Protein AF-A0A813EVF2-F1 (afdb_monomer)

pLDDT: mean 84.78, std 20.42, range [24.83, 98.81]

Organism: Polarella glacialis (NCBI:txid89957)

Radius of gyration: 32.45 Å; Cα contacts (8 Å, |Δi|>4): 1862; chains: 1; bounding box: 125×55×67 Å

InterPro domains:
  IPR008557 Alkaline phosphatase PhoX [PF05787] (188-577)

Foldseek 3Di:
DPPPDDDDPDDDAAPWDKDDFDWAPDPPQFIKTKIKIAQHCNVPHQVQLPDVPHPHRDIDTDIPDRHGQDFKDFAFDDDDDDPQSQQDWDFGQWIQHSVSDIDGKDWDFQDWAQDDQDVDTHQFDAALVRHFQADDDPLADGDPHTDGALFKFAWDWFDDLNWIKIWIWRQDDPPTWIWIWTWDADLPFRDIYTNDIDIANPSVLLGAHRFHYEDAAPVGWTKIWHALFDDLQLQPVCQPPQDQCPDPVNVSVSSLSVNLVSLVDRHHSSRDHSVNSLVSVDFSLSTQFIKIWDADNVRHIHIGTLLQQAGARFQYWDQDPQQFKIWTWHAAFLAWTKI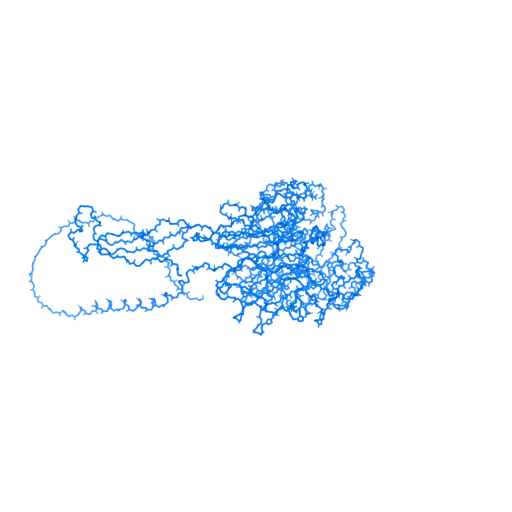WGHPDRVDSQKTWIKTKAWAWPDDFAAAQQWTKTWIDIDIQDIDGNVVSSVCRSPDGPVVFKDWDDDDPLHEDPQWAWAFARLPFTTTIHTDPPNSRVCCRRVVRRSCQSVQGGRQAHQWAAKEAAPVQQKMKTWRLWCAALLAQCDGQNHHHCRRPSRGNSSHHYHIDNQTFMKIFHADPVRDTTMITTLFGWDADADPPRQAGTDSQGGGRWHYKYADNSSQWIWTWHDDSRHQKTFIWIQRPPVRHIGTGIIHHGQWTWHHQYWAADPSQWIWGWIKTRQHCPRHVVVLQPDPPRPHRTITGTTMDRHRHPCPPCPVPPPVPVVVVVVVPPPVVVVVPPDPDDDDDDDDDDDDDDDDDDDDDDDDDDDDPDDDDDDDDD

Sequence (721 aa):
MASQTMTRIASTPYGSETTSPYWRKNIGGFSYLSFMVQHPYVESDENMATAAGSSGTEGWVGYVGPFKVAKPAWQEIAYPSTEAEKRQIIVSPKITLSSGISESLSYTTLYRTNQSFGARKTGRIADTSGKVVFAHAAEVSKTAVEEISQSPDFTSILQANGKIYSVTHFESPSPGAAYVSELEQDSATGKLTVKSPQPLDFSADGGVWKPCAGSVTPWGTHLGSEEYEPNARVFDDVANQAVNFASAAFSSQGEAVSFLRYFGEYKQASGVTPASMRAAGFYPYSYGWAWEAKMNPDGTATATKHYALGRRSWELGYVMPDSKTVYGTDDGANLFFSKFVAKVAGDLSAGAIYCAKFAQTSAAGSEASVFASILTWVKMAELTDAEVKAQVKVLKFQDILETADPVNLACLSGFTSVNAGGNGLECLKVKTGQEKWAAAFEKRRYAGMLGCATEFRRWEGVAFDPKSMTAFAAISEVTYGMEDNMKKGNASTSYDAGSSNDIKVKFSTCGCVMKLSVGTDYSITGMSALACGTRGSYNGGTDTCAPTGIASPDNAAFIPDFDQLVIGEDTSQRQNDVLWIYDMASQTMTRIASTPYGSETTSPYWRKNIGGFSYLSFIVQHPCGTSDENMATAAGSSGTDGWVGYVGPFKAEVAATAIKATSEMAATTIKAKSEVAAASISAISTTKAGPQGGNSSSTSNMQASFLALAVLFSAVAFSSV

Secondary structure (DSSP, 8-state):
-----------PPTT-EEEEEEEEEEETTEEEEEEEEE-TTTTT-GGGGGSTT---S--EEEEEEEEEPPPPEEPPPPPP-STTGGGS-EE-SEEE-TTS-EEE--EEEEEETT-EETTEETTB-B-TTSPBPEEEETTTEEEEEEPB---EEEEEEEEETTEEEEEEEE--SSS-EEEEEEEEE-TTT--EEEEEEEE---GGGT-------EEE-TTS-EEE---S---HHHHHTTTTS---TTSTTTGGGHHHHHHGGGGT----GGG--HHHHHHHT--GGGSS--EEEEE-TTS-EEEEE-GGG--S--S-EEE-TTSSEEEE-B-SSSB--EEEEEEETTEEEEEEEEEEEEEE-SPTTB-GGG-EEEEEEEEEEEEEHHHHHTTTTT--HHHHEEEE--BTTBPPTTPEEEE-TT--EEEEEEPTT-HHHHHHHSHHHHHHHTT----B--EEEEEEETTTTEEEEEES-B-GGGSSSEETTEE--TTTTTS-----B--BTT-EEEEEEE-TTS-EEEEEEEEE--EEEEGGGTEEE-TTS-SSEEEEEEETTTTEEEEEE--SSSSS-EEEEEETTT--EEEEEEPSTT--EEEEEEEEEETTEEEEEEEE-STTTSS-GGGGGSTT---S--EEEEEEEEEPP------SSHHHHHHHHSSSSSSSSSSSSS----------------------------SS---------

Structure (mmCIF, N/CA/C/O backbone):
data_AF-A0A813EVF2-F1
#
_entry.id   AF-A0A813EVF2-F1
#
loop_
_atom_site.group_PDB
_atom_site.id
_atom_site.type_symbol
_atom_site.label_atom_id
_atom_site.label_alt_id
_atom_site.label_comp_id
_atom_site.label_asym_id
_atom_site.label_entity_id
_atom_site.label_seq_id
_atom_site.pdbx_PDB_ins_code
_atom_site.Cartn_x
_atom_site.Cartn_y
_atom_site.Cartn_z
_atom_site.occupancy
_atom_site.B_iso_or_equiv
_atom_site.auth_seq_id
_atom_site.auth_comp_id
_atom_site.auth_asym_id
_atom_site.auth_atom_id
_atom_site.pdbx_PDB_model_num
ATOM 1 N N . MET A 1 1 ? -31.288 -2.583 35.060 1.00 37.94 1 MET A N 1
ATOM 2 C CA . MET A 1 1 ? -32.403 -2.195 34.170 1.00 37.94 1 MET A CA 1
ATOM 3 C C . MET A 1 1 ? -32.408 -0.680 34.086 1.00 37.94 1 MET A C 1
ATOM 5 O O . MET A 1 1 ? -32.478 -0.048 35.130 1.00 37.94 1 MET A O 1
ATOM 9 N N . ALA A 1 2 ? -32.223 -0.103 32.898 1.00 37.09 2 ALA A N 1
ATOM 10 C CA . ALA A 1 2 ? -32.312 1.346 32.724 1.00 37.09 2 ALA A CA 1
ATOM 11 C C . ALA A 1 2 ? -33.754 1.810 32.995 1.00 37.09 2 ALA A C 1
ATOM 13 O O . ALA A 1 2 ? -34.698 1.117 32.618 1.00 37.09 2 ALA A O 1
ATOM 14 N N . SER A 1 3 ? -33.910 2.953 33.666 1.00 39.53 3 SER A N 1
ATOM 15 C CA . SER A 1 3 ? -35.194 3.640 33.855 1.00 39.53 3 SER A CA 1
ATOM 16 C C . SER A 1 3 ? -35.915 3.773 32.509 1.00 39.53 3 SER A C 1
ATOM 18 O O . SER A 1 3 ? -35.405 4.441 31.612 1.00 39.53 3 SER A O 1
ATOM 20 N N . GLN A 1 4 ? -37.083 3.142 32.352 1.00 48.69 4 GLN A N 1
ATOM 21 C CA . GLN A 1 4 ? -37.940 3.359 31.185 1.00 48.69 4 GLN A CA 1
ATOM 22 C C . GLN A 1 4 ? -38.685 4.682 31.362 1.00 48.69 4 GLN A C 1
ATOM 24 O O . GLN A 1 4 ? -39.770 4.737 31.934 1.00 48.69 4 GLN A O 1
ATOM 29 N N . THR A 1 5 ? -38.079 5.768 30.900 1.00 58.62 5 THR A N 1
ATOM 30 C CA . THR A 1 5 ? -38.709 7.089 30.851 1.00 58.62 5 THR A CA 1
ATOM 31 C C . THR A 1 5 ? -39.384 7.268 29.491 1.00 58.62 5 THR A C 1
ATOM 33 O O . THR A 1 5 ? -38.726 7.182 28.456 1.00 58.62 5 THR A O 1
ATOM 36 N N . MET A 1 6 ? -40.699 7.509 29.475 1.00 64.06 6 MET A N 1
ATOM 37 C CA . MET A 1 6 ? -41.433 7.864 28.255 1.00 64.06 6 MET A CA 1
ATOM 38 C C . MET A 1 6 ? -41.451 9.383 28.075 1.00 64.06 6 MET A C 1
ATOM 40 O O . MET A 1 6 ? -41.919 10.108 28.951 1.00 64.06 6 MET A O 1
ATOM 44 N N . THR A 1 7 ? -40.996 9.858 26.916 1.00 69.88 7 THR A N 1
ATOM 45 C CA . THR A 1 7 ? -41.057 11.275 26.533 1.00 69.88 7 THR A CA 1
ATOM 46 C C . THR A 1 7 ? -42.172 11.476 25.514 1.00 69.88 7 THR A C 1
ATOM 48 O O . THR A 1 7 ? -42.181 10.837 24.462 1.00 69.88 7 THR A O 1
ATOM 51 N N . ARG A 1 8 ? -43.115 12.379 25.801 1.00 77.69 8 ARG A N 1
ATOM 52 C CA . ARG A 1 8 ? -44.144 12.783 24.835 1.00 77.69 8 ARG A CA 1
ATOM 53 C C . ARG A 1 8 ? -43.511 13.699 23.784 1.00 77.69 8 ARG A C 1
ATOM 55 O O . ARG A 1 8 ? -42.986 14.748 24.136 1.00 77.69 8 ARG A O 1
ATOM 62 N N . ILE A 1 9 ? -43.577 13.304 22.514 1.00 70.62 9 ILE A N 1
ATOM 63 C CA . ILE A 1 9 ? -42.935 14.020 21.393 1.00 70.62 9 ILE A CA 1
ATOM 64 C C . ILE A 1 9 ? -43.918 14.772 20.486 1.00 70.62 9 ILE A C 1
ATOM 66 O O . ILE A 1 9 ? -43.502 15.623 19.709 1.00 70.62 9 ILE A O 1
ATOM 70 N N . ALA A 1 10 ? -45.212 14.465 20.584 1.00 73.25 10 ALA A N 1
ATOM 71 C CA . ALA A 1 10 ? -46.286 15.146 19.871 1.00 73.25 10 ALA A CA 1
ATOM 72 C C . ALA A 1 10 ? -47.617 14.961 20.617 1.00 73.25 10 ALA A C 1
ATOM 74 O O . ALA A 1 10 ? -47.769 14.044 21.430 1.00 73.25 10 ALA A O 1
ATOM 75 N N . SER A 1 11 ? -48.579 15.831 20.321 1.00 81.88 11 SER A N 1
ATOM 76 C CA . SER A 1 11 ? -49.992 15.678 20.673 1.00 81.88 11 SER A CA 1
ATOM 77 C C . SER A 1 11 ? -50.832 15.849 19.415 1.00 81.88 11 SER A C 1
ATOM 79 O O . SER A 1 11 ? -50.550 16.740 18.615 1.00 81.88 11 SER A O 1
ATOM 81 N N . THR A 1 12 ? -51.855 15.021 19.252 1.00 82.56 12 THR A N 1
ATOM 82 C CA . THR A 1 12 ? -52.812 15.104 18.146 1.00 82.56 12 THR A CA 1
ATOM 83 C C . THR A 1 12 ? -54.110 15.781 18.577 1.00 82.56 12 THR A C 1
ATOM 85 O O . THR A 1 12 ? -54.358 15.916 19.781 1.00 82.56 12 THR A O 1
ATOM 88 N N . PRO A 1 13 ? -54.940 16.227 17.617 1.00 81.50 13 PRO A N 1
ATOM 89 C CA . PRO A 1 13 ? -56.280 16.714 17.909 1.00 81.50 13 PRO A CA 1
ATOM 90 C C . PRO A 1 13 ? -57.106 15.711 18.719 1.00 81.50 13 PRO A C 1
ATOM 92 O O . PRO A 1 13 ? -56.871 14.500 18.690 1.00 81.50 13 PRO A O 1
ATOM 95 N N . TYR A 1 14 ? -58.087 16.227 19.451 1.00 77.88 14 TYR A N 1
ATOM 96 C CA . TYR A 1 14 ? -58.939 15.427 20.326 1.00 77.88 14 TYR A CA 1
ATOM 97 C C . TYR A 1 14 ? -59.657 14.304 19.559 1.00 77.88 14 TYR A C 1
ATOM 99 O O . TYR A 1 14 ? -60.085 14.495 18.424 1.00 77.88 14 TYR A O 1
ATOM 107 N N . GLY A 1 15 ? -59.754 13.122 20.171 1.00 78.50 15 GLY A N 1
ATOM 108 C CA . GLY A 1 15 ? -60.394 11.949 19.565 1.00 78.50 15 GLY A CA 1
ATOM 109 C C . GLY A 1 15 ? -59.619 11.292 18.420 1.00 78.50 15 GLY A C 1
ATOM 110 O O . GLY A 1 15 ? -60.109 10.323 17.860 1.00 78.50 15 GLY A O 1
ATOM 111 N N . SER A 1 16 ? -58.431 11.793 18.059 1.00 84.00 16 SER A N 1
ATOM 112 C CA . SER A 1 16 ? -57.677 11.237 16.930 1.00 84.00 16 SER A CA 1
ATOM 113 C C . SER A 1 16 ? -56.919 9.964 17.292 1.00 84.00 16 SER A C 1
ATOM 115 O O . SER A 1 16 ? -56.238 9.907 18.321 1.00 84.00 16 SER A O 1
ATOM 117 N N . GLU A 1 17 ? -56.896 9.016 16.363 1.00 85.19 17 GLU A N 1
ATOM 118 C CA . GLU A 1 17 ? -55.984 7.878 16.375 1.00 85.19 17 GLU A CA 1
ATOM 119 C C . GLU A 1 17 ? -54.647 8.260 15.719 1.00 85.19 17 GLU A C 1
ATOM 121 O O . GLU A 1 17 ? -54.615 8.945 14.693 1.00 85.19 17 GLU A O 1
ATOM 126 N N . THR A 1 18 ? -53.524 7.815 16.296 1.00 84.44 18 THR A N 1
ATOM 127 C CA . THR A 1 18 ? -52.207 7.898 15.643 1.00 84.44 18 THR A CA 1
ATOM 128 C C . THR A 1 18 ? -51.780 6.534 15.134 1.00 84.44 18 THR A C 1
ATOM 130 O O . THR A 1 18 ? -51.655 5.588 15.908 1.00 84.44 18 THR A O 1
ATOM 133 N N . THR A 1 19 ? -51.510 6.436 13.834 1.00 84.50 19 THR A N 1
ATOM 134 C CA . THR A 1 19 ? -51.156 5.171 13.185 1.00 84.50 19 THR A CA 1
ATOM 135 C C . THR A 1 19 ? -49.841 5.272 12.417 1.00 84.50 19 THR A C 1
ATOM 137 O O . THR A 1 19 ? -49.331 6.353 12.101 1.00 84.50 19 THR A O 1
ATOM 140 N N . SER A 1 20 ? -49.250 4.104 12.159 1.00 84.38 20 SER A N 1
ATOM 141 C CA . SER A 1 20 ? -48.063 3.933 11.313 1.00 84.38 20 SER A CA 1
ATOM 142 C C . SER A 1 20 ? -46.850 4.823 11.661 1.00 84.38 20 SER A C 1
ATOM 144 O O . SER A 1 20 ? -46.244 5.385 10.741 1.00 84.38 20 SER A O 1
ATOM 146 N N . PRO A 1 21 ? -46.436 4.958 12.942 1.00 83.88 21 PRO A N 1
ATOM 147 C CA . PRO A 1 21 ? -45.210 5.677 13.263 1.00 83.88 21 PRO A CA 1
ATOM 148 C C . PRO A 1 21 ? -44.018 4.979 12.600 1.00 83.88 21 PRO A C 1
ATOM 150 O O . PRO A 1 21 ? -43.757 3.797 12.827 1.00 83.88 21 PRO A O 1
ATOM 153 N N . TYR A 1 22 ? -43.284 5.713 11.771 1.00 81.38 22 TYR A N 1
ATOM 154 C CA . TYR A 1 22 ? -42.122 5.197 11.061 1.00 81.38 22 TYR A CA 1
ATOM 155 C C . TYR A 1 22 ? -40.979 6.201 11.104 1.00 81.38 22 TYR A C 1
ATOM 157 O O . TYR A 1 22 ? -41.111 7.351 10.682 1.00 81.38 22 TYR A O 1
ATOM 165 N N . TRP A 1 23 ? -39.835 5.753 11.609 1.00 77.19 23 TRP A N 1
ATOM 166 C CA . TRP A 1 23 ? -38.642 6.578 11.699 1.00 77.19 23 TRP A CA 1
ATOM 167 C C . TRP A 1 23 ? -37.818 6.460 10.415 1.00 77.19 23 TRP A C 1
ATOM 169 O O . TRP A 1 23 ? -37.196 5.430 10.145 1.00 77.19 23 TRP A O 1
ATOM 179 N N . ARG A 1 24 ? -37.783 7.530 9.621 1.00 71.19 24 ARG A N 1
ATOM 180 C CA . ARG A 1 24 ? -36.937 7.640 8.429 1.00 71.19 24 ARG A CA 1
ATOM 181 C C . ARG A 1 24 ? -35.598 8.252 8.825 1.00 71.19 24 ARG A C 1
ATOM 183 O O . ARG A 1 24 ? -35.547 9.415 9.217 1.00 71.19 24 ARG A O 1
ATOM 190 N N . LYS A 1 25 ? -34.518 7.471 8.737 1.00 64.81 25 LYS A N 1
ATOM 191 C CA . LYS A 1 25 ? -33.157 7.927 9.061 1.00 64.81 25 LYS A CA 1
ATOM 192 C C . LYS A 1 25 ? -32.460 8.513 7.839 1.00 64.81 25 LYS A C 1
ATOM 194 O O . LYS A 1 25 ? -32.564 7.952 6.753 1.00 64.81 25 LYS A O 1
ATOM 199 N N . ASN A 1 26 ? -31.689 9.572 8.074 1.00 58.75 26 ASN A N 1
ATOM 200 C CA . ASN A 1 26 ? -30.643 10.077 7.181 1.00 58.75 26 ASN A CA 1
ATOM 201 C C . ASN A 1 26 ? -31.094 10.348 5.728 1.00 58.75 26 ASN A C 1
ATOM 203 O O . ASN A 1 26 ? -30.419 9.987 4.766 1.00 58.75 26 ASN A O 1
ATOM 207 N N . ILE A 1 27 ? -32.238 11.014 5.565 1.00 59.66 27 ILE A N 1
ATOM 208 C CA . ILE A 1 27 ? -32.644 11.600 4.285 1.00 59.66 27 ILE A CA 1
ATOM 209 C C . ILE A 1 27 ? -31.978 12.978 4.201 1.00 59.66 27 ILE A C 1
ATOM 211 O O . ILE A 1 27 ? -32.388 13.912 4.886 1.00 59.66 27 ILE A O 1
ATOM 215 N N . GLY A 1 28 ? -30.902 13.089 3.416 1.00 55.84 28 GLY A N 1
ATOM 216 C CA . GLY A 1 28 ? -30.171 14.350 3.230 1.00 55.84 28 GLY A CA 1
ATOM 217 C C . GLY A 1 28 ? -29.528 14.914 4.507 1.00 55.84 28 GLY A C 1
ATOM 218 O O . GLY A 1 28 ? -29.464 16.129 4.658 1.00 55.84 28 GLY A O 1
ATOM 219 N N . GLY A 1 29 ? -29.091 14.060 5.446 1.00 59.03 29 GLY A N 1
ATOM 220 C CA . GLY A 1 29 ? -28.518 14.484 6.736 1.00 59.03 29 GLY A CA 1
ATOM 221 C C . GLY A 1 29 ? -29.545 14.734 7.848 1.00 59.03 29 GLY A C 1
ATOM 222 O O . GLY A 1 29 ? -29.179 15.126 8.960 1.00 59.03 29 GLY A O 1
ATOM 223 N N . PHE A 1 30 ? -30.827 14.472 7.580 1.00 65.38 30 PHE A N 1
ATOM 224 C CA . PHE A 1 30 ? -31.911 14.639 8.541 1.00 65.38 30 PHE A CA 1
ATOM 225 C C . PHE A 1 30 ? -32.670 13.333 8.783 1.00 65.38 30 PHE A C 1
ATOM 227 O O . PHE A 1 30 ? -32.773 12.472 7.910 1.00 65.38 30 PHE A O 1
ATOM 234 N N . SER A 1 31 ? -33.211 13.179 9.987 1.00 71.81 31 SER A N 1
ATOM 235 C CA . SER A 1 31 ? -34.180 12.133 10.314 1.00 71.81 31 SER A CA 1
ATOM 236 C C . SER A 1 31 ? -35.570 12.728 10.514 1.00 71.81 31 SER A C 1
ATOM 238 O O . SER A 1 31 ? -35.712 13.882 10.921 1.00 71.81 31 SER A O 1
ATOM 240 N N . TYR A 1 32 ? -36.588 11.918 10.243 1.00 81.31 32 TYR A N 1
ATOM 241 C CA . TYR A 1 32 ? -37.995 12.297 10.311 1.00 81.31 32 TYR A CA 1
ATOM 242 C C . TYR A 1 32 ? -38.790 11.170 10.966 1.00 81.31 32 TYR A C 1
ATOM 244 O O . TYR A 1 32 ? -38.617 10.005 10.605 1.00 81.31 32 TYR A O 1
ATOM 252 N N . LEU A 1 33 ? -39.694 11.500 11.883 1.00 84.62 33 LEU A N 1
ATOM 253 C CA . LEU A 1 33 ? -40.712 10.561 12.352 1.00 84.62 33 LEU A CA 1
ATOM 254 C C . LEU A 1 33 ? -41.996 10.821 11.575 1.00 84.62 33 LEU A C 1
ATOM 256 O O . LEU A 1 33 ? -42.680 11.796 11.865 1.00 84.62 33 LEU A O 1
ATOM 260 N N . SER A 1 34 ? -42.325 9.978 10.600 1.00 87.00 34 SER A N 1
ATOM 261 C CA . SER A 1 34 ? -43.616 10.051 9.910 1.00 87.00 34 SER A CA 1
ATOM 262 C C . SER A 1 34 ? -44.690 9.310 10.696 1.00 87.00 34 SER A C 1
ATOM 264 O O . SER A 1 34 ? -44.403 8.255 11.257 1.00 87.00 34 SER A O 1
ATOM 266 N N . PHE A 1 35 ? -45.909 9.838 10.708 1.00 88.06 35 PHE A N 1
ATOM 267 C CA . PHE A 1 35 ? -47.080 9.195 11.302 1.00 88.06 35 PHE A CA 1
ATOM 268 C C . PHE A 1 35 ? -48.352 9.708 10.620 1.00 88.06 35 PHE A C 1
ATOM 270 O O . PHE A 1 35 ? -48.340 10.732 9.927 1.00 88.06 35 PHE A O 1
ATOM 277 N N . MET A 1 36 ? -49.444 8.977 10.807 1.00 88.75 36 MET A N 1
ATOM 278 C CA . MET A 1 36 ? -50.767 9.359 10.331 1.00 88.75 36 MET A CA 1
ATOM 279 C C . MET A 1 36 ? -51.651 9.709 11.524 1.00 88.75 36 MET A C 1
ATOM 281 O O . MET A 1 36 ? -51.544 9.096 12.586 1.00 88.75 36 MET A O 1
ATOM 285 N N . VAL A 1 37 ? -52.513 10.703 11.339 1.00 87.25 37 VAL A N 1
ATOM 286 C CA . VAL A 1 37 ? -53.579 11.068 12.272 1.00 87.25 37 VAL A CA 1
ATOM 287 C C . VAL A 1 37 ? -54.894 10.760 11.582 1.00 87.25 37 VAL A C 1
ATOM 289 O O . VAL A 1 37 ? -55.138 11.263 10.484 1.00 87.25 37 VAL A O 1
ATOM 292 N N . GLN A 1 38 ? -55.723 9.922 12.190 1.00 85.38 38 GLN A N 1
ATOM 293 C CA . GLN A 1 38 ? -56.993 9.504 11.608 1.00 85.38 38 GLN A CA 1
ATOM 294 C C . GLN A 1 38 ? -58.150 9.746 12.582 1.00 85.38 38 GLN A C 1
ATOM 296 O O . GLN A 1 38 ? -57.963 9.783 13.797 1.00 85.38 38 GLN A O 1
ATOM 301 N N . HIS A 1 39 ? -59.334 9.965 12.005 1.00 82.56 39 HIS A N 1
ATOM 302 C CA . HIS A 1 39 ? -60.617 10.123 12.703 1.00 82.56 39 HIS A CA 1
ATOM 303 C C . HIS A 1 39 ? -60.671 11.226 13.793 1.00 82.56 39 HIS A C 1
ATOM 305 O O . HIS A 1 39 ? -61.305 11.003 14.826 1.00 82.56 39 HIS A O 1
ATOM 311 N N . PRO A 1 40 ? -60.062 12.422 13.624 1.00 78.69 40 PRO A N 1
ATOM 312 C CA . PRO A 1 40 ? -60.142 13.461 14.653 1.00 78.69 40 PRO A CA 1
ATOM 313 C C . PRO A 1 40 ? -61.605 13.789 14.980 1.00 78.69 40 PRO A C 1
ATOM 315 O O . PRO A 1 40 ? -62.414 14.016 14.082 1.00 78.69 40 PRO A O 1
ATOM 318 N N . TYR A 1 41 ? -61.936 13.807 16.273 1.00 73.06 41 TYR A N 1
ATOM 319 C CA . TYR A 1 41 ? -63.270 14.051 16.843 1.00 73.06 41 TYR A CA 1
ATOM 320 C C . TYR A 1 41 ? -64.372 13.010 16.538 1.00 73.06 41 TYR A C 1
ATOM 322 O O . TYR A 1 41 ? -65.368 12.994 17.261 1.00 73.06 41 TYR A O 1
ATOM 330 N N . VAL A 1 42 ? -64.205 12.126 15.545 1.00 67.31 42 VAL A N 1
ATOM 331 C CA . VAL A 1 42 ? -65.273 11.230 15.041 1.00 67.31 42 VAL A CA 1
ATOM 332 C C . VAL A 1 42 ? -65.663 10.144 16.048 1.00 67.31 42 VAL A C 1
ATOM 334 O O . VAL A 1 42 ? -66.838 9.823 16.188 1.00 67.31 42 VAL A O 1
ATOM 337 N N . GLU A 1 43 ? -64.705 9.592 16.793 1.00 63.50 43 GLU A N 1
ATOM 338 C CA . GLU A 1 43 ? -64.989 8.491 17.729 1.00 63.50 43 GLU A CA 1
ATOM 339 C C . GLU A 1 43 ? -65.465 8.953 19.114 1.00 63.50 43 GLU A C 1
ATOM 341 O O . GLU A 1 43 ? -65.973 8.145 19.892 1.00 63.50 43 GLU A O 1
ATOM 346 N N . SER A 1 44 ? -65.300 10.237 19.446 1.00 61.94 44 SER A N 1
ATOM 347 C CA . SER A 1 44 ? -65.467 10.727 20.820 1.00 61.94 44 SER A CA 1
ATOM 348 C C . SER A 1 44 ? -66.497 11.845 20.995 1.00 61.94 44 SER A C 1
ATOM 350 O O . SER A 1 44 ? -67.184 11.826 22.012 1.00 61.94 44 SER A O 1
ATOM 352 N N . ASP A 1 45 ? -66.602 12.811 20.065 1.00 68.19 45 ASP A N 1
ATOM 353 C CA . ASP A 1 45 ? -67.617 13.887 20.091 1.00 68.19 45 ASP A CA 1
ATOM 354 C C . ASP A 1 45 ? -67.580 14.719 18.786 1.00 68.19 45 ASP A C 1
ATOM 356 O O . ASP A 1 45 ? -66.818 15.684 18.666 1.00 68.19 45 ASP A O 1
ATOM 360 N N . GLU A 1 46 ? -68.410 14.370 17.797 1.00 63.22 46 GLU A N 1
ATOM 361 C CA . GLU A 1 46 ? -68.446 15.055 16.491 1.00 63.22 46 GLU A CA 1
ATOM 362 C C . GLU A 1 46 ? -68.802 16.550 16.594 1.00 63.22 46 GLU A C 1
ATOM 364 O O . GLU A 1 46 ? -68.393 17.345 15.745 1.00 63.22 46 GLU A O 1
ATOM 369 N N . ASN A 1 47 ? -69.501 16.981 17.653 1.00 67.31 47 ASN A N 1
ATOM 370 C CA . ASN A 1 47 ? -69.876 18.389 17.819 1.00 67.31 47 ASN A CA 1
ATOM 371 C C . ASN A 1 47 ? -68.647 19.287 18.019 1.00 67.31 47 ASN A C 1
ATOM 373 O O . ASN A 1 47 ? -68.639 20.445 17.592 1.00 67.31 47 ASN A O 1
ATOM 377 N N . MET A 1 48 ? -67.573 18.745 18.604 1.00 67.75 48 MET A N 1
ATOM 378 C CA . MET A 1 48 ? -66.306 19.454 18.791 1.00 67.75 48 MET A CA 1
ATOM 379 C C . MET A 1 48 ? -65.558 19.713 17.474 1.00 67.75 48 MET A C 1
ATOM 381 O O . MET A 1 48 ? -64.725 20.621 17.417 1.00 67.75 48 MET A O 1
ATOM 385 N N . ALA A 1 49 ? -65.876 18.992 16.393 1.00 63.84 49 ALA A N 1
ATOM 386 C CA . ALA A 1 49 ? -65.275 19.224 15.079 1.00 63.84 49 ALA A CA 1
ATOM 387 C C . ALA A 1 49 ? -65.667 20.587 14.471 1.00 63.84 49 ALA A C 1
ATOM 389 O O . ALA A 1 49 ? -64.961 21.101 13.608 1.00 63.84 49 ALA A O 1
ATOM 390 N N . THR A 1 50 ? -66.766 21.190 14.941 1.00 70.94 50 THR A N 1
ATOM 391 C CA . THR A 1 50 ? -67.291 22.478 14.442 1.00 70.94 50 THR A CA 1
ATOM 392 C C . THR A 1 50 ? -67.012 23.658 15.380 1.00 70.94 50 THR A C 1
ATOM 394 O O . THR A 1 50 ? -67.341 24.801 15.059 1.00 70.94 50 THR A O 1
ATOM 397 N N . ALA A 1 51 ? -66.382 23.408 16.533 1.00 76.69 51 ALA A N 1
ATOM 398 C CA . ALA A 1 51 ? -66.041 24.446 17.499 1.00 76.69 51 ALA A CA 1
ATOM 399 C C . ALA A 1 51 ? -64.973 25.410 16.950 1.00 76.69 51 ALA A C 1
ATOM 401 O O . ALA A 1 51 ? -64.079 25.025 16.192 1.00 76.69 51 ALA A O 1
ATOM 402 N N . ALA A 1 52 ? -65.032 26.677 17.369 1.00 70.81 52 ALA A N 1
ATOM 403 C CA . ALA A 1 52 ? -64.039 27.676 16.986 1.00 70.81 52 ALA A CA 1
ATOM 404 C C . ALA A 1 52 ? -62.628 27.245 17.441 1.00 70.81 52 ALA A C 1
ATOM 406 O O . ALA A 1 52 ? -62.402 27.008 18.627 1.00 70.81 52 ALA A O 1
ATOM 407 N N . GLY A 1 53 ? -61.687 27.144 16.495 1.00 69.12 53 GLY A N 1
ATOM 408 C CA . GLY A 1 53 ? -60.327 26.640 16.735 1.00 69.12 53 GLY A CA 1
ATOM 409 C C . GLY A 1 53 ? -60.153 25.126 16.553 1.00 69.12 53 GLY A C 1
ATOM 410 O O . GLY A 1 53 ? -59.060 24.617 16.797 1.00 69.12 53 GLY A O 1
ATOM 411 N N . SER A 1 54 ? -61.196 24.407 16.124 1.00 73.06 54 SER A N 1
ATOM 412 C CA . SER A 1 54 ? -61.096 22.994 15.752 1.00 73.06 54 SER A CA 1
ATOM 413 C C . SER A 1 54 ? -60.261 22.787 14.487 1.00 73.06 54 SER A C 1
ATOM 415 O O . SER A 1 54 ? -60.196 23.650 13.611 1.00 73.06 54 SER A O 1
ATOM 417 N N . SER A 1 55 ? -59.635 21.614 14.397 1.00 69.00 55 SER A N 1
ATOM 418 C CA . SER A 1 55 ? -58.848 21.180 13.233 1.00 69.00 55 SER A CA 1
ATOM 419 C C . SER A 1 55 ? -59.671 20.409 12.189 1.00 69.00 55 SER A C 1
ATOM 421 O O . SER A 1 55 ? -59.115 19.994 11.176 1.00 69.00 55 SER A O 1
ATOM 423 N N . GLY A 1 56 ? -60.985 20.255 12.406 1.00 76.81 56 GLY A N 1
ATOM 424 C CA . GLY A 1 56 ? -61.887 19.511 11.521 1.00 76.81 56 GLY A CA 1
ATOM 425 C C . GLY A 1 56 ? -61.768 17.987 11.664 1.00 76.81 56 GLY A C 1
ATOM 426 O O . GLY A 1 56 ? -61.023 17.490 12.506 1.00 76.81 56 GLY A O 1
ATOM 427 N N . THR A 1 57 ? -62.527 17.241 10.853 1.00 77.44 57 THR A N 1
ATOM 428 C CA . THR A 1 57 ? -62.574 15.759 10.861 1.00 77.44 57 THR A CA 1
ATOM 429 C C . THR A 1 57 ? -61.607 15.101 9.869 1.00 77.44 57 THR A C 1
ATOM 431 O O . THR A 1 57 ? -61.554 13.875 9.757 1.00 77.44 57 THR A O 1
ATOM 434 N N . GLU A 1 58 ? -60.841 15.896 9.123 1.00 81.44 58 GLU A N 1
ATOM 435 C CA . GLU A 1 58 ? -59.926 15.405 8.094 1.00 81.44 58 GLU A CA 1
ATOM 436 C C . GLU A 1 58 ? -58.728 14.675 8.716 1.00 81.44 58 GLU A C 1
ATOM 438 O O . GLU A 1 58 ? -58.199 15.092 9.742 1.00 81.44 58 GLU A O 1
ATOM 443 N N . GLY A 1 59 ? -58.273 13.586 8.090 1.00 81.38 59 GLY A N 1
ATOM 444 C CA . GLY A 1 59 ? -57.049 12.886 8.489 1.00 81.38 59 GLY A CA 1
ATOM 445 C C . GLY A 1 59 ? -55.785 13.609 8.011 1.00 81.38 59 GLY A C 1
ATOM 446 O O . GLY A 1 59 ? -55.783 14.252 6.964 1.00 81.38 59 GLY A O 1
ATOM 447 N N . TRP A 1 60 ? -54.689 13.479 8.761 1.00 82.75 60 TRP A N 1
ATOM 448 C CA . TRP A 1 60 ? -53.431 14.179 8.491 1.00 82.75 60 TRP A CA 1
ATOM 449 C C . TRP A 1 60 ? -52.321 13.167 8.225 1.00 82.75 60 TRP A C 1
ATOM 451 O O . TRP A 1 60 ? -52.162 12.188 8.955 1.00 82.75 60 TRP A O 1
ATOM 461 N N . VAL A 1 61 ? -51.508 13.424 7.202 1.00 83.56 61 VAL A N 1
ATOM 462 C CA . VAL A 1 61 ? -50.252 12.704 6.963 1.00 83.56 61 VAL A CA 1
ATOM 463 C C . VAL A 1 61 ? -49.120 13.696 7.154 1.00 83.56 61 VAL A C 1
ATOM 465 O O . VAL A 1 61 ? -49.049 14.702 6.451 1.00 83.56 61 VAL A O 1
ATOM 468 N N . GLY A 1 62 ? -48.242 13.430 8.116 1.00 79.88 62 GLY A N 1
ATOM 469 C CA . GLY A 1 62 ? -47.204 14.381 8.492 1.00 79.88 62 GLY A CA 1
ATOM 470 C C . GLY A 1 62 ? -45.961 13.721 9.063 1.00 79.88 62 GLY A C 1
ATOM 471 O O . GLY A 1 62 ? -45.844 12.495 9.148 1.00 79.88 62 GLY A O 1
ATOM 472 N N . TYR A 1 63 ? -45.003 14.560 9.443 1.00 85.69 63 TYR A N 1
ATOM 473 C CA . TYR A 1 63 ? -43.795 14.128 10.125 1.00 85.69 63 TYR A CA 1
ATOM 474 C C . TYR A 1 63 ? -43.400 15.099 11.239 1.00 85.69 63 TYR A C 1
ATOM 476 O O . TYR A 1 63 ? -43.674 16.293 11.160 1.00 85.69 63 TYR A O 1
ATOM 484 N N . VAL A 1 64 ? -42.696 14.589 12.250 1.00 81.81 64 VAL A N 1
ATOM 485 C CA . VAL A 1 64 ? -41.914 15.402 13.191 1.00 81.81 64 VAL A CA 1
ATOM 486 C C . VAL A 1 64 ? -40.467 15.452 12.701 1.00 81.81 64 VAL A C 1
ATOM 488 O O . VAL A 1 64 ? -39.877 14.411 12.399 1.00 81.81 64 VAL A O 1
ATOM 491 N N . GLY A 1 65 ? -39.910 16.657 12.587 1.00 78.19 65 GLY A N 1
ATOM 492 C CA . GLY A 1 65 ? -38.559 16.914 12.090 1.00 78.19 65 GLY A CA 1
ATOM 493 C C . GLY A 1 65 ? -38.461 18.262 11.356 1.00 78.19 65 GLY A C 1
ATOM 494 O O . GLY A 1 65 ? -39.406 19.049 11.409 1.00 78.19 65 GLY A O 1
ATOM 495 N N . PRO A 1 66 ? -37.353 18.525 10.641 1.00 71.62 66 PRO A N 1
ATOM 496 C CA . PRO A 1 66 ? -36.195 17.647 10.484 1.00 71.62 66 PRO A CA 1
ATOM 497 C C . PRO A 1 66 ? -35.317 17.588 11.746 1.00 71.62 66 PRO A C 1
ATOM 499 O O . PRO A 1 66 ? -34.988 18.614 12.336 1.00 71.62 66 PRO A O 1
ATOM 502 N N . PHE A 1 67 ? -34.885 16.387 12.137 1.00 68.94 67 PHE A N 1
ATOM 503 C CA . PHE A 1 67 ? -33.862 16.203 13.172 1.00 68.94 67 PHE A CA 1
ATOM 504 C C . PHE A 1 67 ? -32.491 16.101 12.510 1.00 68.94 67 PHE A C 1
ATOM 506 O O . PHE A 1 67 ? -32.256 15.166 11.744 1.00 68.94 67 PHE A O 1
ATOM 513 N N . LYS A 1 68 ? -31.580 17.041 12.782 1.00 65.88 68 LYS A N 1
ATOM 514 C CA . LYS A 1 68 ? -30.204 16.959 12.270 1.00 65.88 68 LYS A CA 1
ATOM 515 C C . LYS A 1 68 ? -29.533 15.710 12.844 1.00 65.88 68 LYS A C 1
ATOM 517 O O . LYS A 1 68 ? -29.466 15.561 14.061 1.00 65.88 68 LYS A O 1
ATOM 522 N N . VAL A 1 69 ? -29.050 14.821 11.979 1.00 61.69 69 VAL A N 1
ATOM 523 C CA . VAL A 1 69 ? -28.256 13.668 12.416 1.00 61.69 69 VAL A CA 1
ATOM 524 C C . VAL A 1 69 ? -26.842 14.174 12.676 1.00 61.69 69 VAL A C 1
ATOM 526 O O . VAL A 1 69 ? -26.201 14.711 11.772 1.00 61.69 69 VAL A O 1
ATOM 529 N N . ALA A 1 70 ? -26.372 14.074 13.919 1.00 67.75 70 ALA A N 1
ATOM 530 C CA . ALA A 1 70 ? -24.974 14.356 14.218 1.00 67.75 70 ALA A CA 1
ATOM 531 C C . ALA A 1 70 ? -24.103 13.295 13.529 1.00 67.75 70 ALA A C 1
ATOM 533 O O . ALA A 1 70 ? -24.462 12.119 13.515 1.00 67.75 70 ALA A O 1
ATOM 534 N N . LYS A 1 71 ? -22.974 13.689 12.939 1.00 77.00 71 LYS A N 1
ATOM 535 C CA . LYS A 1 71 ? -21.960 12.716 12.522 1.00 77.00 71 LYS A CA 1
ATOM 536 C C . LYS A 1 71 ? -21.228 12.191 13.762 1.00 77.00 71 LYS A C 1
ATOM 538 O O . LYS A 1 71 ? -21.114 12.942 14.736 1.00 77.00 71 LYS A O 1
ATOM 543 N N . PRO A 1 72 ? -20.707 10.955 13.735 1.00 83.94 72 PRO A N 1
ATOM 544 C CA . PRO A 1 72 ? -19.816 10.499 14.784 1.00 83.94 72 PRO A CA 1
ATOM 545 C C . PRO A 1 72 ? -18.595 11.410 14.922 1.00 83.94 72 PRO A C 1
ATOM 547 O O . PRO A 1 72 ? -17.976 11.797 13.931 1.00 83.94 72 PRO A O 1
ATOM 550 N N . ALA A 1 73 ? -18.276 11.774 16.159 1.00 88.81 73 ALA A N 1
ATOM 551 C CA . ALA A 1 73 ? -17.201 12.693 16.495 1.00 88.81 73 ALA A CA 1
ATOM 552 C C . ALA A 1 73 ? -16.205 12.014 17.434 1.00 88.81 73 ALA A C 1
ATOM 554 O O . ALA A 1 73 ? -16.574 11.518 18.504 1.00 88.81 73 ALA A O 1
ATOM 555 N N . TRP A 1 74 ? -14.943 12.018 17.028 1.00 93.44 74 TRP A N 1
ATOM 556 C CA . TRP A 1 74 ? -13.830 11.469 17.789 1.00 93.44 74 TRP A CA 1
ATOM 557 C C . TRP A 1 74 ? -13.287 12.529 18.740 1.00 93.44 74 TRP A C 1
ATOM 559 O O . TRP A 1 74 ? -13.181 13.701 18.376 1.00 93.44 74 TRP A O 1
ATOM 569 N N . GLN A 1 75 ? -12.939 12.135 19.963 1.00 95.12 75 GLN A N 1
ATOM 570 C CA . GLN A 1 75 ? -12.220 13.029 20.860 1.00 95.12 75 GLN A CA 1
ATOM 571 C C . GLN A 1 75 ? -10.745 13.074 20.451 1.00 95.12 75 GLN A C 1
ATOM 573 O O . GLN A 1 75 ? -10.068 12.047 20.492 1.00 95.12 75 GLN A O 1
ATOM 578 N N . GLU A 1 76 ? -10.255 14.253 20.077 1.00 96.88 76 GLU A N 1
ATOM 579 C CA . GLU A 1 76 ? -8.855 14.438 19.695 1.00 96.88 76 GLU A CA 1
ATOM 580 C C . GLU A 1 76 ? -7.905 14.101 20.855 1.00 96.88 76 GLU A C 1
ATOM 582 O O . GLU A 1 76 ? -8.171 14.455 22.010 1.00 96.88 76 GLU A O 1
ATOM 587 N N . ILE A 1 77 ? -6.786 13.446 20.540 1.00 97.50 77 ILE A N 1
ATOM 588 C CA . ILE A 1 77 ? -5.654 13.301 21.460 1.00 97.50 77 ILE A CA 1
ATOM 589 C C . ILE A 1 77 ? -4.597 14.379 21.206 1.00 97.50 77 ILE A C 1
ATOM 591 O O . ILE A 1 77 ? -4.411 14.850 20.081 1.00 97.50 77 ILE A O 1
ATOM 595 N N . ALA A 1 78 ? -3.869 14.755 22.256 1.00 95.62 78 ALA A N 1
ATOM 596 C CA . ALA A 1 78 ? -2.675 15.574 22.103 1.00 95.62 78 ALA A CA 1
ATOM 597 C C . ALA A 1 78 ? -1.565 14.775 21.397 1.00 95.62 78 ALA A C 1
ATOM 599 O O . ALA A 1 78 ? -1.511 13.550 21.502 1.00 95.62 78 ALA A O 1
ATOM 600 N N . TYR A 1 79 ? -0.661 15.475 20.709 1.00 94.31 79 TYR A N 1
ATOM 601 C CA . TYR A 1 79 ? 0.573 14.858 20.221 1.00 94.31 79 TYR A CA 1
ATOM 602 C C . TYR A 1 79 ? 1.484 14.503 21.407 1.00 94.31 79 TYR A C 1
ATOM 604 O O . TYR A 1 79 ? 1.636 15.355 22.293 1.00 94.31 79 TYR A O 1
ATOM 612 N N . PRO A 1 80 ? 2.082 13.295 21.444 1.00 93.38 80 PRO A N 1
ATOM 613 C CA . PRO A 1 80 ? 2.945 12.870 22.540 1.00 93.38 80 PRO A CA 1
ATOM 614 C C . PRO A 1 80 ? 4.082 13.857 22.808 1.00 93.38 80 PRO A C 1
ATOM 616 O O . PRO A 1 80 ? 4.843 14.226 21.914 1.00 93.38 80 PRO A O 1
ATOM 619 N N . SER A 1 81 ? 4.217 14.280 24.062 1.00 90.62 81 SER A N 1
ATOM 620 C CA . SER A 1 81 ? 5.200 15.298 24.454 1.00 90.62 81 SER A CA 1
ATOM 621 C C . SER A 1 81 ? 6.160 14.808 25.533 1.00 90.62 81 SER A C 1
ATOM 623 O O . SER A 1 81 ? 7.305 15.253 25.588 1.00 90.62 81 SER A O 1
ATOM 625 N N . THR A 1 82 ? 5.724 13.853 26.355 1.00 91.88 82 THR A N 1
ATOM 626 C CA . THR A 1 82 ? 6.531 13.250 27.418 1.00 91.88 82 THR A CA 1
ATOM 627 C C . THR A 1 82 ? 7.113 11.903 26.997 1.00 91.88 82 THR A C 1
ATOM 629 O O . THR A 1 82 ? 6.533 11.184 26.188 1.00 91.88 82 THR A O 1
ATOM 632 N N . GLU A 1 83 ? 8.224 11.500 27.618 1.00 90.12 83 GLU A N 1
ATOM 633 C CA . GLU A 1 83 ? 8.825 10.175 27.402 1.00 90.12 83 GLU A CA 1
ATOM 634 C C . GLU A 1 83 ? 7.855 9.013 27.644 1.00 90.12 83 GLU A C 1
ATOM 636 O O . GLU A 1 83 ? 7.961 7.981 26.991 1.00 90.12 83 GLU A O 1
ATOM 641 N N . ALA A 1 84 ? 6.925 9.157 28.593 1.00 91.06 84 ALA A N 1
ATOM 642 C CA . ALA A 1 84 ? 5.950 8.115 28.892 1.00 91.06 84 ALA A CA 1
ATOM 643 C C . ALA A 1 84 ? 4.910 7.981 27.771 1.00 91.06 84 ALA A C 1
ATOM 645 O O . ALA A 1 84 ? 4.599 6.865 27.362 1.00 91.06 84 ALA A O 1
ATOM 646 N N . GLU A 1 85 ? 4.412 9.109 27.255 1.00 93.56 85 GLU A N 1
ATOM 647 C CA . GLU A 1 85 ? 3.450 9.130 26.147 1.00 93.56 85 GLU A CA 1
ATOM 648 C C . GLU A 1 85 ? 4.067 8.556 24.871 1.00 93.56 85 GLU A C 1
ATOM 650 O O . GLU A 1 85 ? 3.468 7.703 24.226 1.00 93.56 85 GLU A O 1
ATOM 655 N N . LYS A 1 86 ? 5.305 8.954 24.557 1.00 93.38 86 LYS A N 1
ATOM 656 C CA . LYS A 1 86 ? 6.015 8.546 23.337 1.00 93.38 86 LYS A CA 1
ATOM 657 C C . LYS A 1 86 ? 6.400 7.060 23.292 1.00 93.38 86 LYS A C 1
ATOM 659 O O . LYS A 1 86 ? 6.928 6.592 22.292 1.00 93.38 86 LYS A O 1
ATOM 664 N N . ARG A 1 87 ? 6.155 6.291 24.359 1.00 92.38 87 ARG A N 1
ATOM 665 C CA . ARG A 1 87 ? 6.450 4.844 24.450 1.00 92.38 87 ARG A CA 1
ATOM 666 C C . ARG A 1 87 ? 5.205 3.964 24.357 1.00 92.38 87 ARG A C 1
ATOM 668 O O . ARG A 1 87 ? 5.309 2.744 24.490 1.00 92.38 87 ARG A O 1
ATOM 675 N N . GLN A 1 88 ? 4.028 4.562 24.196 1.00 92.62 88 GLN A N 1
ATOM 676 C CA . GLN A 1 88 ? 2.749 3.872 24.309 1.00 92.62 88 GLN A CA 1
ATOM 677 C C . GLN A 1 88 ? 1.886 4.087 23.072 1.00 92.62 88 GLN A C 1
ATOM 679 O O . GLN A 1 88 ? 1.994 5.095 22.385 1.00 92.62 88 GLN A O 1
ATOM 684 N N . ILE A 1 89 ? 0.979 3.140 22.836 1.00 96.12 89 ILE A N 1
ATOM 685 C CA . ILE A 1 89 ? -0.135 3.353 21.919 1.00 96.12 89 ILE A CA 1
ATOM 686 C C . ILE A 1 89 ? -1.170 4.198 22.657 1.00 96.12 89 ILE A C 1
ATOM 688 O O .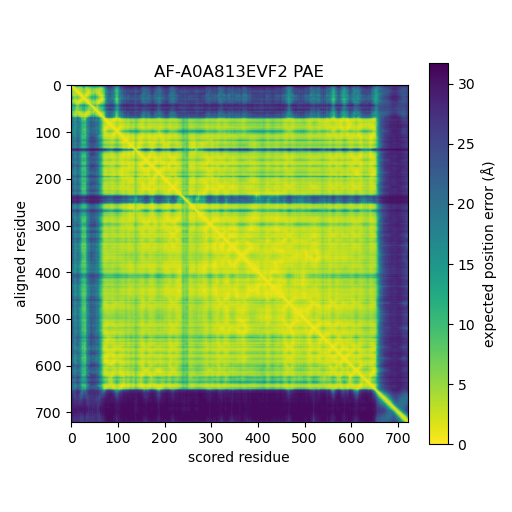 ILE A 1 89 ? -1.760 3.744 23.641 1.00 96.12 89 ILE A O 1
ATOM 692 N N . ILE A 1 90 ? -1.400 5.415 22.178 1.00 97.06 90 ILE A N 1
ATOM 693 C CA . ILE A 1 90 ? -2.439 6.307 22.696 1.00 97.06 90 ILE A CA 1
ATOM 694 C C . ILE A 1 90 ? -3.531 6.374 21.644 1.00 97.06 90 ILE A C 1
ATOM 696 O O . ILE A 1 90 ? -3.242 6.601 20.477 1.00 97.06 90 ILE A O 1
ATOM 700 N N . VAL A 1 91 ? -4.787 6.191 22.042 1.00 97.88 91 VAL A N 1
ATOM 701 C CA . VAL A 1 91 ? -5.939 6.326 21.144 1.00 97.88 91 VAL A CA 1
ATOM 702 C C . VAL A 1 91 ? -6.926 7.338 21.697 1.00 97.88 91 VAL A C 1
ATOM 704 O O . VAL A 1 91 ? -6.924 7.633 22.894 1.00 97.88 91 VAL A O 1
ATOM 707 N N . SER A 1 92 ? -7.788 7.852 20.821 1.00 96.81 92 SER A N 1
ATOM 708 C CA . SER A 1 92 ? -8.951 8.646 21.193 1.00 96.81 92 SER A CA 1
ATOM 709 C C . SER A 1 92 ? -9.660 7.941 22.345 1.00 96.81 92 SER A C 1
ATOM 711 O O . SER A 1 92 ? -9.968 6.760 22.210 1.00 96.81 92 SER A O 1
ATOM 713 N N . PRO A 1 93 ? -9.914 8.606 23.481 1.00 95.38 93 PRO A N 1
ATOM 714 C CA . PRO A 1 93 ? -10.520 7.948 24.636 1.00 95.38 93 PRO A CA 1
ATOM 715 C C . PRO A 1 93 ? -12.014 7.678 24.428 1.00 95.38 93 PRO A C 1
ATOM 717 O O . PRO A 1 93 ? -12.636 6.956 25.214 1.00 95.38 93 PRO A O 1
ATOM 720 N N . LYS A 1 94 ? -12.621 8.310 23.417 1.00 92.94 94 LYS A N 1
ATOM 721 C CA . LYS A 1 94 ? -14.068 8.383 23.273 1.00 92.94 94 LYS A CA 1
ATOM 722 C C . LYS A 1 94 ? -14.489 8.718 21.845 1.00 92.94 94 LYS A C 1
ATOM 724 O O . LYS A 1 94 ? -13.969 9.659 21.250 1.00 92.94 94 LYS A O 1
ATOM 729 N N . ILE A 1 95 ? -15.532 8.046 21.366 1.00 90.44 95 ILE A N 1
ATOM 730 C CA . ILE A 1 95 ? -16.326 8.482 20.212 1.00 90.44 95 ILE A CA 1
ATOM 731 C C . ILE A 1 95 ? -17.736 8.853 20.668 1.00 90.44 95 ILE A C 1
ATOM 733 O O . ILE A 1 95 ? -18.334 8.187 21.512 1.00 90.44 95 ILE A O 1
ATOM 737 N N . THR A 1 96 ? -18.276 9.937 20.124 1.00 86.06 96 THR A N 1
ATOM 738 C CA . THR A 1 96 ? -19.694 10.283 20.260 1.00 86.06 96 THR A CA 1
ATOM 739 C C . THR A 1 96 ? -20.387 9.902 18.964 1.00 86.06 96 THR A C 1
ATOM 741 O O . THR A 1 96 ? -20.098 10.501 17.937 1.00 86.06 96 THR A O 1
ATOM 744 N N . LEU A 1 97 ? -21.259 8.897 18.998 1.00 80.69 97 LEU A N 1
ATOM 745 C CA . LEU A 1 97 ? -21.987 8.394 17.835 1.00 80.69 97 LEU A CA 1
ATOM 746 C C . LEU A 1 97 ? -23.086 9.363 17.388 1.00 80.69 97 LEU A C 1
ATOM 748 O O . LEU A 1 97 ? -23.458 10.298 18.101 1.00 80.69 97 LEU A O 1
ATOM 752 N N . SER A 1 98 ? -23.676 9.082 16.225 1.00 72.12 98 SER A N 1
ATOM 753 C CA . SER A 1 98 ? -24.750 9.893 15.641 1.00 72.12 98 SER A CA 1
ATOM 754 C C . SER A 1 98 ? -25.997 10.015 16.528 1.00 72.12 98 SER A C 1
ATOM 756 O O . SER A 1 98 ? -26.733 11.001 16.467 1.00 72.12 98 SER A O 1
ATOM 758 N N . SER A 1 99 ? -26.207 9.028 17.401 1.00 65.50 99 SER A N 1
ATOM 759 C CA . SER A 1 99 ? -27.264 8.986 18.413 1.00 65.50 99 SER A CA 1
ATOM 760 C C . SER A 1 99 ? -27.028 9.920 19.607 1.00 65.50 99 SER A C 1
ATOM 762 O O . SER A 1 99 ? -27.901 10.036 20.465 1.00 65.50 99 SER A O 1
ATOM 764 N N . GLY A 1 100 ? -25.849 10.542 19.708 1.00 69.44 100 GLY A N 1
ATOM 765 C CA . GLY A 1 100 ? -25.384 11.259 20.897 1.00 69.44 100 GLY A CA 1
ATOM 766 C C . GLY A 1 100 ? -24.842 10.337 21.996 1.00 69.44 100 GLY A C 1
ATOM 767 O O . GLY A 1 100 ? -24.282 10.821 22.982 1.00 69.44 100 GLY A O 1
ATOM 768 N N . ILE A 1 101 ? -24.963 9.013 21.833 1.00 74.62 101 ILE A N 1
ATOM 769 C CA . ILE A 1 101 ? -24.359 8.043 22.746 1.00 74.62 101 ILE A CA 1
ATOM 770 C C . ILE A 1 101 ? -22.847 8.104 22.596 1.00 74.62 101 ILE A C 1
ATOM 772 O O . ILE A 1 101 ? -22.293 8.189 21.505 1.00 74.62 101 ILE A O 1
ATOM 776 N N . SER A 1 102 ? -22.193 8.070 23.739 1.00 82.88 102 SER A N 1
ATOM 777 C CA . SER A 1 102 ? -20.756 8.119 23.866 1.00 82.88 102 SER A CA 1
ATOM 778 C C . SER A 1 102 ? -20.210 6.747 24.220 1.00 82.88 102 SER A C 1
ATOM 780 O O . SER A 1 102 ? -20.658 6.160 25.204 1.00 82.88 102 SER A O 1
ATOM 782 N N . GLU A 1 103 ? -19.226 6.275 23.467 1.00 85.69 103 GLU A N 1
ATOM 783 C CA . GLU A 1 103 ? -18.534 5.016 23.731 1.00 85.69 103 GLU A CA 1
ATOM 784 C C . GLU A 1 103 ? -17.079 5.302 24.096 1.00 85.69 103 GLU A C 1
ATOM 786 O O . GLU A 1 103 ? -16.409 6.103 23.440 1.00 85.69 103 GLU A O 1
ATOM 791 N N . SER A 1 104 ? -16.603 4.671 25.170 1.00 91.06 104 SER A N 1
ATOM 792 C CA . SER A 1 104 ? -15.186 4.689 25.527 1.00 91.06 104 SER A CA 1
ATOM 793 C C . SER A 1 104 ? -14.407 3.804 24.568 1.00 91.06 104 SER A C 1
ATOM 795 O O . SER A 1 104 ? -14.846 2.705 24.230 1.00 91.06 104 SER A O 1
ATOM 797 N N . LEU A 1 105 ? -13.238 4.278 24.167 1.00 93.56 105 LEU A N 1
ATOM 798 C CA . LEU A 1 105 ? -12.376 3.598 23.218 1.00 93.56 105 LEU A CA 1
ATOM 799 C C . LEU A 1 105 ? -11.060 3.196 23.876 1.00 93.56 105 LEU A C 1
ATOM 801 O O . LEU A 1 105 ? -10.574 3.832 24.809 1.00 93.56 105 LEU A O 1
ATOM 805 N N . SER A 1 106 ? -10.499 2.103 23.375 1.00 94.00 106 SER A N 1
ATOM 806 C CA . SER A 1 106 ? -9.182 1.603 23.748 1.00 94.00 106 SER A CA 1
ATOM 807 C C . SER A 1 106 ? -8.595 0.824 22.576 1.00 94.00 106 SER A C 1
ATOM 809 O O . SER A 1 106 ? -9.339 0.359 21.707 1.00 94.00 106 SER A O 1
ATOM 811 N N . TYR A 1 107 ? -7.273 0.684 22.559 1.00 97.00 107 TYR A N 1
ATOM 812 C CA . TYR A 1 107 ? -6.600 -0.223 21.640 1.00 97.00 107 TYR A CA 1
ATOM 813 C C . TYR A 1 107 ? -6.626 -1.642 22.213 1.00 97.00 107 TYR A C 1
ATOM 815 O O . TYR A 1 107 ? -6.147 -1.883 23.322 1.00 97.00 107 TYR A O 1
ATOM 823 N N . THR A 1 108 ? -7.184 -2.587 21.462 1.00 97.56 108 THR A N 1
ATOM 824 C CA . THR A 1 108 ? -7.162 -4.010 21.802 1.00 97.56 108 THR A CA 1
ATOM 825 C C . THR A 1 108 ? -6.067 -4.704 21.005 1.00 97.56 108 THR A C 1
ATOM 827 O O . THR A 1 108 ? -6.177 -4.861 19.791 1.00 97.56 108 THR A O 1
ATOM 830 N N . THR A 1 109 ? -5.032 -5.170 21.701 1.00 97.12 109 THR A N 1
ATOM 831 C CA . THR A 1 109 ? -3.979 -6.005 21.115 1.00 97.12 109 THR A CA 1
ATOM 832 C C . THR A 1 109 ? -4.493 -7.428 20.903 1.00 97.12 109 THR A C 1
ATOM 834 O O . THR A 1 109 ? -4.890 -8.095 21.861 1.00 97.12 109 THR A O 1
ATOM 837 N N . LEU A 1 110 ? -4.447 -7.908 19.661 1.00 97.00 110 LEU A N 1
ATOM 838 C CA . LEU A 1 110 ? -4.656 -9.315 19.315 1.00 97.00 110 LEU A CA 1
ATOM 839 C C . LEU A 1 110 ? -3.419 -10.140 19.677 1.00 97.00 110 LEU A C 1
ATOM 841 O O . LEU A 1 110 ? -3.528 -11.172 20.341 1.00 97.00 110 LEU A O 1
ATOM 845 N N . TYR A 1 111 ? -2.246 -9.664 19.261 1.00 96.81 111 TYR A N 1
ATOM 846 C CA . TYR A 1 111 ? -0.949 -10.195 19.661 1.00 96.81 111 TYR A CA 1
ATOM 847 C C . TYR A 1 111 ? 0.166 -9.184 19.395 1.00 96.81 111 TYR A C 1
ATOM 849 O O . TYR A 1 111 ? -0.004 -8.236 18.626 1.00 96.81 111 TYR A O 1
ATOM 857 N N . ARG A 1 112 ? 1.328 -9.422 20.003 1.00 96.38 112 ARG A N 1
ATOM 858 C CA . ARG A 1 112 ? 2.596 -8.839 19.542 1.00 96.38 112 ARG A CA 1
ATOM 859 C C . ARG A 1 112 ? 3.354 -9.831 18.668 1.00 96.38 112 ARG A C 1
ATOM 861 O O . ARG A 1 112 ? 3.074 -11.035 18.717 1.00 96.38 112 ARG A O 1
ATOM 868 N N . THR A 1 113 ? 4.294 -9.360 17.859 1.00 95.94 113 THR A N 1
ATOM 869 C CA . THR A 1 113 ? 5.287 -10.250 17.232 1.00 95.94 113 THR A CA 1
ATOM 870 C C . THR A 1 113 ? 6.063 -11.016 18.307 1.00 95.94 113 THR A C 1
ATOM 872 O O . THR A 1 113 ? 6.018 -10.661 19.486 1.00 95.94 113 THR A O 1
ATOM 875 N N . ASN A 1 114 ? 6.681 -12.146 17.944 1.00 95.50 114 ASN A N 1
ATOM 876 C CA . ASN A 1 114 ? 7.385 -13.038 18.879 1.00 95.50 114 ASN A CA 1
ATOM 877 C C . ASN A 1 114 ? 6.498 -13.670 19.986 1.00 95.50 114 ASN A C 1
ATOM 879 O O . ASN A 1 114 ? 6.972 -14.460 20.809 1.00 95.50 114 ASN A O 1
ATOM 883 N N . GLN A 1 115 ? 5.187 -13.409 20.001 1.00 95.50 115 GLN A N 1
ATOM 884 C CA . GLN A 1 115 ? 4.262 -14.015 20.954 1.00 95.50 115 GLN A CA 1
ATOM 885 C C . GLN A 1 115 ? 4.068 -15.505 20.657 1.00 95.50 115 GLN A C 1
ATOM 887 O O . GLN A 1 115 ? 3.810 -15.915 19.524 1.00 95.50 115 GLN A O 1
ATOM 892 N N . SER A 1 116 ? 4.161 -16.331 21.702 1.00 94.88 116 SER A N 1
ATOM 893 C CA . SER A 1 116 ? 4.035 -17.785 21.588 1.00 94.88 116 SER A CA 1
ATOM 894 C C . SER A 1 116 ? 2.578 -18.256 21.648 1.00 94.88 116 SER A C 1
ATOM 896 O O . SER A 1 116 ? 1.824 -17.880 22.541 1.00 94.88 116 SER A O 1
ATOM 898 N N . PHE A 1 117 ? 2.219 -19.151 20.730 1.00 92.75 117 PHE A N 1
ATOM 899 C CA . PHE A 1 117 ? 0.946 -19.871 20.660 1.00 92.75 117 PHE A CA 1
ATOM 900 C C . PHE A 1 117 ? 1.245 -21.376 20.589 1.00 92.75 117 PHE A C 1
ATOM 902 O O . PHE A 1 117 ? 1.281 -21.988 19.516 1.00 92.75 117 PHE A O 1
ATOM 909 N N . GLY A 1 118 ? 1.546 -21.975 21.745 1.00 90.50 118 GLY A N 1
ATOM 910 C CA . GLY A 1 118 ? 2.097 -23.331 21.815 1.00 90.50 118 GLY A CA 1
ATOM 911 C C . GLY A 1 118 ? 3.508 -23.385 21.218 1.00 90.50 118 GLY A C 1
ATOM 912 O O . GLY A 1 118 ? 4.380 -22.627 21.628 1.00 90.50 118 GLY A O 1
ATOM 913 N N . ALA A 1 119 ? 3.737 -24.264 20.237 1.00 88.12 119 ALA A N 1
ATOM 914 C CA . ALA A 1 119 ? 5.032 -24.388 19.550 1.00 88.12 119 ALA A CA 1
ATOM 915 C C . ALA A 1 119 ? 5.292 -23.294 18.489 1.00 88.12 119 ALA A C 1
ATOM 917 O O . ALA A 1 119 ? 6.404 -23.191 17.955 1.00 88.12 119 ALA A O 1
ATOM 918 N N . ARG A 1 120 ? 4.269 -22.498 18.151 1.00 89.75 120 ARG A N 1
ATOM 919 C CA . ARG A 1 120 ? 4.346 -21.438 17.138 1.00 89.75 120 ARG A CA 1
ATOM 920 C C . ARG A 1 120 ? 4.646 -20.089 17.778 1.00 89.75 120 ARG A C 1
ATOM 922 O O . ARG A 1 120 ? 4.251 -19.848 18.915 1.00 89.75 120 ARG A O 1
ATOM 929 N N . LYS A 1 121 ? 5.289 -19.206 17.015 1.00 94.12 121 LYS A N 1
ATOM 930 C CA . LYS A 1 121 ? 5.483 -17.793 17.353 1.00 94.12 121 LYS A CA 1
ATOM 931 C C . LYS A 1 121 ? 5.008 -16.922 16.196 1.00 94.12 121 LYS A C 1
ATOM 933 O O . LYS A 1 121 ? 5.264 -17.267 15.044 1.00 94.12 121 LYS A O 1
ATOM 938 N N . THR A 1 122 ? 4.327 -15.824 16.497 1.00 94.94 122 THR A N 1
ATOM 939 C CA . THR A 1 122 ? 3.945 -14.813 15.499 1.00 94.94 122 THR A CA 1
ATOM 940 C C . THR A 1 122 ? 5.190 -14.160 14.901 1.00 94.94 122 THR A C 1
ATOM 942 O O . THR A 1 122 ? 6.169 -13.921 15.609 1.00 94.94 122 THR A O 1
ATOM 945 N N . GLY A 1 123 ? 5.179 -13.917 13.589 1.00 95.38 123 GLY A N 1
ATOM 946 C CA . GLY A 1 123 ? 6.302 -13.312 12.866 1.00 95.38 123 GLY A CA 1
ATOM 947 C C . GLY A 1 123 ? 7.507 -14.229 12.635 1.00 95.38 123 GLY A C 1
ATOM 948 O O . GLY A 1 123 ? 8.455 -13.814 11.977 1.00 95.38 123 GLY A O 1
ATOM 949 N N . ARG A 1 124 ? 7.509 -15.478 13.129 1.00 95.94 124 ARG A N 1
ATOM 950 C CA . ARG A 1 124 ? 8.620 -16.409 12.877 1.00 95.94 124 ARG A CA 1
ATOM 951 C C . ARG A 1 124 ? 8.708 -16.735 11.385 1.00 95.94 124 ARG A C 1
ATOM 953 O O . ARG A 1 124 ? 7.717 -17.127 10.771 1.00 95.94 124 ARG A O 1
ATOM 960 N N . ILE A 1 125 ? 9.900 -16.647 10.819 1.00 95.31 125 ILE A N 1
ATOM 961 C CA . ILE A 1 125 ? 10.117 -16.929 9.402 1.00 95.31 125 ILE A CA 1
ATOM 962 C C . ILE A 1 125 ? 10.367 -18.427 9.187 1.00 95.31 125 ILE A C 1
ATOM 964 O O . ILE A 1 125 ? 11.088 -19.075 9.956 1.00 95.31 125 ILE A O 1
ATOM 968 N N . ALA A 1 126 ? 9.759 -18.982 8.138 1.00 93.25 126 ALA A N 1
ATOM 969 C CA . ALA A 1 126 ? 9.920 -20.374 7.736 1.00 93.25 126 ALA A CA 1
ATOM 970 C C . ALA A 1 126 ? 10.503 -20.479 6.320 1.00 93.25 126 ALA A C 1
ATOM 972 O O . ALA A 1 126 ? 10.228 -19.642 5.465 1.00 93.25 126 ALA A O 1
ATOM 973 N N . ASP A 1 127 ? 11.321 -21.503 6.090 1.00 94.12 127 ASP A N 1
ATOM 974 C CA . ASP A 1 127 ? 11.917 -21.810 4.792 1.00 94.12 127 ASP A CA 1
ATOM 975 C C . ASP A 1 127 ? 10.944 -22.588 3.887 1.00 94.12 127 ASP A C 1
ATOM 977 O O . ASP A 1 127 ? 9.837 -22.952 4.291 1.00 94.12 127 ASP A O 1
ATOM 981 N N . THR A 1 128 ? 11.369 -22.885 2.657 1.00 94.06 128 THR A N 1
ATOM 982 C CA . THR A 1 128 ? 10.608 -23.696 1.680 1.00 94.06 128 THR A CA 1
ATOM 983 C C . THR A 1 128 ? 10.145 -25.068 2.191 1.00 94.06 128 THR A C 1
ATOM 985 O O . THR A 1 128 ? 9.227 -25.647 1.617 1.00 94.06 128 THR A O 1
ATOM 988 N N . SER A 1 129 ? 10.763 -25.607 3.247 1.00 92.25 129 SER A N 1
ATOM 989 C CA . SER A 1 129 ? 10.411 -26.890 3.867 1.00 92.25 129 SER A CA 1
ATOM 990 C C . SER A 1 129 ? 9.587 -26.746 5.154 1.00 92.25 129 SER A C 1
ATOM 992 O O . SER A 1 129 ? 9.317 -27.742 5.829 1.00 92.25 129 SER A O 1
ATOM 994 N N . GLY A 1 130 ? 9.208 -25.517 5.517 1.00 90.38 130 GLY A N 1
ATOM 995 C CA . GLY A 1 130 ? 8.498 -25.197 6.753 1.00 90.38 130 GLY A CA 1
ATOM 996 C C . GLY A 1 130 ? 9.386 -25.195 8.003 1.00 90.38 130 GLY A C 1
ATOM 997 O O . GLY A 1 130 ? 8.864 -25.152 9.120 1.00 90.38 130 GLY A O 1
ATOM 998 N N . LYS A 1 131 ? 10.717 -25.259 7.859 1.00 92.50 131 LYS A N 1
ATOM 999 C CA . LYS A 1 131 ? 11.650 -25.180 8.994 1.00 92.50 131 LYS A CA 1
ATOM 1000 C C . LYS A 1 131 ? 11.947 -23.731 9.340 1.00 92.50 131 LYS A C 1
ATOM 1002 O O . LYS A 1 131 ? 11.859 -22.843 8.504 1.00 92.50 131 LYS A O 1
ATOM 1007 N N . VAL A 1 132 ? 12.341 -23.505 10.588 1.00 94.38 132 VAL A N 1
ATOM 1008 C CA . VAL A 1 132 ? 12.678 -22.170 11.088 1.00 94.38 132 VAL A CA 1
ATOM 1009 C C . VAL A 1 132 ? 13.879 -21.598 10.335 1.00 94.38 132 VAL A C 1
ATOM 1011 O O . VAL A 1 132 ? 14.944 -22.223 10.285 1.00 94.38 132 VAL A O 1
ATOM 1014 N N . VAL A 1 133 ? 13.713 -20.388 9.802 1.00 94.38 133 VAL A N 1
ATOM 1015 C CA . VAL A 1 133 ? 14.824 -19.552 9.347 1.00 94.38 133 VAL A CA 1
ATOM 1016 C C . VAL A 1 133 ? 15.452 -18.892 10.568 1.00 94.38 133 VAL A C 1
ATOM 1018 O O . VAL A 1 133 ? 14.770 -18.432 11.477 1.00 94.38 133 VAL A O 1
ATOM 1021 N N . PHE A 1 134 ? 16.775 -18.872 10.599 1.00 93.69 134 PHE A N 1
ATOM 1022 C CA . PHE A 1 134 ? 17.575 -18.246 11.647 1.00 93.69 134 PHE A CA 1
ATOM 1023 C C . PHE A 1 134 ? 18.171 -16.927 11.158 1.00 93.69 134 PHE A C 1
ATOM 1025 O O . PHE A 1 134 ? 18.514 -16.805 9.972 1.00 93.69 134 PHE A O 1
ATOM 1032 N N . ALA A 1 135 ? 18.339 -15.992 12.090 1.00 90.31 135 ALA A N 1
ATOM 1033 C CA . ALA A 1 135 ? 19.030 -14.729 11.891 1.00 90.31 135 ALA A CA 1
ATOM 1034 C C . ALA A 1 135 ? 20.489 -14.948 11.471 1.00 90.31 135 ALA A C 1
ATOM 1036 O O . ALA A 1 135 ? 21.067 -16.030 11.662 1.00 90.31 135 ALA A O 1
ATOM 1037 N N . HIS A 1 136 ? 21.100 -13.908 10.912 1.00 80.88 136 HIS A N 1
ATOM 1038 C CA . HIS A 1 136 ? 22.468 -13.937 10.404 1.00 80.88 136 HIS A CA 1
ATOM 1039 C C . HIS A 1 136 ? 23.338 -12.861 11.063 1.00 80.88 136 HIS A C 1
ATOM 1041 O O . HIS A 1 136 ? 22.874 -11.767 11.365 1.00 80.88 136 HIS A O 1
ATOM 1047 N N . ALA A 1 137 ? 24.625 -13.153 11.259 1.00 71.38 137 ALA A N 1
ATOM 1048 C CA . ALA A 1 137 ? 25.603 -12.156 11.696 1.00 71.38 137 ALA A CA 1
ATOM 1049 C C . ALA A 1 137 ? 26.317 -11.554 10.478 1.00 71.38 137 ALA A C 1
ATOM 1051 O O . ALA A 1 137 ? 26.834 -12.320 9.661 1.00 71.38 137 ALA A O 1
ATOM 1052 N N . ALA A 1 138 ? 26.342 -10.216 10.370 1.00 57.62 138 ALA A N 1
ATOM 1053 C CA . ALA A 1 138 ? 27.078 -9.444 9.355 1.00 57.62 138 ALA A CA 1
ATOM 1054 C C . ALA A 1 138 ? 26.975 -10.021 7.924 1.00 57.62 138 ALA A C 1
ATOM 1056 O O . ALA A 1 138 ? 27.982 -10.128 7.238 1.00 57.62 138 ALA A O 1
ATOM 1057 N N . GLU A 1 139 ? 25.772 -10.454 7.518 1.00 58.84 139 GLU A N 1
ATOM 1058 C CA . GLU A 1 139 ? 25.470 -11.087 6.210 1.00 58.84 139 GLU A CA 1
ATOM 1059 C C . GLU A 1 139 ? 26.237 -12.393 5.889 1.00 58.84 139 GLU A C 1
ATOM 1061 O O . GLU A 1 139 ? 26.314 -12.808 4.735 1.00 58.84 139 GLU A O 1
ATOM 1066 N N . VAL A 1 140 ? 26.833 -13.061 6.886 1.00 64.44 140 VAL A N 1
ATOM 1067 C CA . VAL A 1 140 ? 27.905 -14.047 6.639 1.00 64.44 140 VAL A CA 1
ATOM 1068 C C . VAL A 1 140 ? 27.651 -15.442 7.218 1.00 64.44 140 VAL A C 1
ATOM 1070 O O . VAL A 1 140 ? 28.122 -16.424 6.643 1.00 64.44 140 VAL A O 1
ATOM 1073 N N . SER A 1 141 ? 26.936 -15.586 8.340 1.00 71.44 141 SER A N 1
ATOM 1074 C CA . SER A 1 141 ? 26.765 -16.911 8.964 1.00 71.44 141 SER A CA 1
ATOM 1075 C C . SER A 1 141 ? 25.453 -17.086 9.718 1.00 71.44 141 SER A C 1
ATOM 1077 O O . SER A 1 141 ? 24.962 -16.167 10.378 1.00 71.44 141 SER A O 1
ATOM 1079 N N . LYS A 1 142 ? 24.898 -18.301 9.611 1.00 86.62 142 LYS A N 1
ATOM 1080 C CA . LYS A 1 142 ? 23.722 -18.747 10.357 1.00 86.62 142 LYS A CA 1
ATOM 1081 C C . LYS A 1 142 ? 23.992 -18.645 11.856 1.00 86.62 142 LYS A C 1
ATOM 1083 O O . LYS A 1 142 ? 24.936 -19.254 12.354 1.00 86.62 142 LYS A O 1
ATOM 1088 N N . THR A 1 143 ? 23.144 -17.916 12.571 1.00 89.62 143 THR A N 1
ATOM 1089 C CA . THR A 1 143 ? 23.184 -17.864 14.036 1.00 89.62 143 THR A CA 1
ATOM 1090 C C . THR A 1 143 ? 22.286 -18.945 14.648 1.00 89.62 143 THR A C 1
ATOM 1092 O O . THR A 1 143 ? 21.579 -19.668 13.946 1.00 89.62 143 THR A O 1
ATOM 1095 N N . ALA A 1 144 ? 22.300 -19.052 15.978 1.00 90.56 144 ALA A N 1
ATOM 1096 C CA . ALA A 1 144 ? 21.348 -19.876 16.724 1.00 90.56 144 ALA A CA 1
ATOM 1097 C C . ALA A 1 144 ? 20.023 -19.147 17.035 1.00 90.56 144 ALA A C 1
ATOM 1099 O O . ALA A 1 144 ? 19.130 -19.743 17.634 1.00 90.56 144 ALA A O 1
ATOM 1100 N N . VAL A 1 145 ? 19.892 -17.870 16.656 1.00 93.00 145 VAL A N 1
ATOM 1101 C CA . VAL A 1 145 ? 18.711 -17.044 16.934 1.00 93.00 145 VAL A CA 1
ATOM 1102 C C . VAL A 1 145 ? 17.695 -17.240 15.813 1.00 93.00 145 VAL A C 1
ATOM 1104 O O . VAL A 1 145 ? 18.039 -17.134 14.639 1.00 93.00 145 VAL A O 1
ATOM 1107 N N . GLU A 1 146 ? 16.453 -17.568 16.164 1.00 94.69 146 GLU A N 1
ATOM 1108 C CA . GLU A 1 146 ? 15.354 -17.657 15.195 1.00 94.69 146 GLU A CA 1
ATOM 1109 C C . GLU A 1 146 ? 15.113 -16.288 14.552 1.00 94.69 146 GLU A C 1
ATOM 1111 O O . GLU A 1 146 ? 15.126 -15.276 15.247 1.00 94.69 146 GLU A O 1
ATOM 1116 N N . GLU A 1 147 ? 14.863 -16.256 13.247 1.00 94.12 147 GLU A N 1
ATOM 1117 C CA . GLU A 1 147 ? 14.427 -15.038 12.574 1.00 94.12 147 GLU A CA 1
ATOM 1118 C C . GLU A 1 147 ? 12.947 -14.802 12.881 1.00 94.12 147 GLU A C 1
ATOM 1120 O O . GLU A 1 147 ? 12.087 -15.641 12.581 1.00 94.12 147 GLU A O 1
ATOM 1125 N N . ILE A 1 148 ? 12.661 -13.666 13.511 1.00 94.75 148 ILE A N 1
ATOM 1126 C CA . ILE A 1 148 ? 11.313 -13.244 13.872 1.00 94.75 148 ILE A CA 1
ATOM 1127 C C . ILE A 1 148 ? 11.144 -11.819 13.374 1.00 94.75 148 ILE A C 1
ATOM 1129 O O . ILE A 1 148 ? 11.835 -10.911 13.830 1.00 94.75 148 ILE A O 1
ATOM 1133 N N . SER A 1 149 ? 10.214 -11.645 12.444 1.00 95.25 149 SER A N 1
ATOM 1134 C CA . SER A 1 149 ? 9.828 -10.334 11.951 1.00 95.25 149 SER A CA 1
ATOM 1135 C C . SER A 1 149 ? 9.272 -9.483 13.085 1.00 95.25 149 SER A C 1
ATOM 1137 O O . SER A 1 149 ? 8.390 -9.915 13.833 1.00 95.25 149 SER A O 1
ATOM 1139 N N . GLN A 1 150 ? 9.783 -8.258 13.154 1.00 94.00 150 GLN A N 1
ATOM 1140 C CA . GLN A 1 150 ? 9.278 -7.189 14.010 1.00 94.00 150 GLN A CA 1
ATOM 1141 C C . GLN A 1 150 ? 8.387 -6.203 13.256 1.00 94.00 150 GLN A C 1
ATOM 1143 O O . GLN A 1 150 ? 7.916 -5.225 13.832 1.00 94.00 150 GLN A O 1
ATOM 1148 N N . SER A 1 151 ? 8.113 -6.514 11.990 1.00 95.69 151 SER A N 1
ATOM 1149 C CA . SER A 1 151 ? 7.407 -5.667 11.043 1.00 95.69 151 SER A CA 1
ATOM 1150 C C . SER A 1 151 ? 6.064 -6.273 10.641 1.00 95.69 151 SER A C 1
ATOM 1152 O O . SER A 1 151 ? 5.919 -6.712 9.501 1.00 95.69 151 SER A O 1
ATOM 1154 N N . PRO A 1 152 ? 5.084 -6.399 11.560 1.00 97.38 152 PRO A N 1
ATOM 1155 C CA . PRO A 1 152 ? 3.735 -6.721 11.145 1.00 97.38 152 PRO A CA 1
ATOM 1156 C C . PRO A 1 152 ? 3.156 -5.533 10.380 1.00 97.38 152 PRO A C 1
ATOM 1158 O O . PRO A 1 152 ? 3.204 -4.409 10.870 1.00 97.38 152 PRO A O 1
ATOM 1161 N N . ASP A 1 153 ? 2.559 -5.811 9.234 1.00 96.50 153 ASP A N 1
ATOM 1162 C CA . ASP A 1 153 ? 1.961 -4.787 8.383 1.00 96.50 153 ASP A CA 1
ATOM 1163 C C . ASP A 1 153 ? 0.459 -5.069 8.218 1.00 96.50 153 ASP A C 1
ATOM 1165 O O . ASP A 1 153 ? -0.242 -5.320 9.210 1.00 96.50 153 ASP A O 1
ATOM 1169 N N . PHE A 1 154 ? -0.059 -5.092 6.989 1.00 97.06 154 PHE A N 1
ATOM 1170 C CA . PHE A 1 154 ? -1.479 -5.212 6.731 1.00 97.06 154 PHE A CA 1
ATOM 1171 C C . PHE A 1 154 ? -2.100 -6.427 7.403 1.00 97.06 154 PHE A C 1
ATOM 1173 O O . PHE A 1 154 ? -1.666 -7.571 7.230 1.00 97.06 154 PHE A O 1
ATOM 1180 N N . THR A 1 155 ? -3.185 -6.179 8.141 1.00 97.12 155 THR A N 1
ATOM 1181 C CA . THR A 1 155 ? -4.035 -7.232 8.686 1.00 97.12 155 THR A CA 1
ATOM 1182 C C . THR A 1 155 ? -5.468 -7.098 8.197 1.00 97.12 155 THR A C 1
ATOM 1184 O O . THR A 1 155 ? -6.142 -6.075 8.359 1.00 97.12 155 THR A O 1
ATOM 1187 N N . SER A 1 156 ? -5.977 -8.175 7.607 1.00 96.31 156 SER A N 1
ATOM 1188 C CA . SER A 1 156 ? -7.401 -8.320 7.299 1.00 96.31 156 SER A CA 1
ATOM 1189 C C . SER A 1 156 ? -8.176 -8.927 8.461 1.00 96.31 156 SER A C 1
ATOM 1191 O O . SER A 1 156 ? -7.622 -9.680 9.252 1.00 96.31 156 SER A O 1
ATOM 1193 N N . ILE A 1 157 ? -9.478 -8.641 8.530 1.00 95.75 157 ILE A N 1
ATOM 1194 C CA . ILE A 1 157 ? -10.437 -9.414 9.327 1.00 95.75 157 ILE A CA 1
ATOM 1195 C C . ILE A 1 157 ? -11.514 -9.901 8.361 1.00 95.75 157 ILE A C 1
ATOM 1197 O O . ILE A 1 157 ? -12.219 -9.094 7.754 1.00 95.75 157 ILE A O 1
ATOM 1201 N N . LEU A 1 158 ? -11.602 -11.216 8.198 1.00 94.81 158 LEU A N 1
ATOM 1202 C CA . LEU A 1 158 ? -12.424 -11.903 7.209 1.00 94.81 158 LEU A CA 1
ATOM 1203 C C . LEU A 1 158 ? -13.485 -12.753 7.902 1.00 94.81 158 LEU A C 1
ATOM 1205 O O . LEU A 1 158 ? -13.221 -13.357 8.939 1.00 94.81 158 LEU A O 1
ATOM 1209 N N . GLN A 1 159 ? -14.663 -12.863 7.290 1.00 93.88 159 GLN A N 1
ATOM 1210 C CA . GLN A 1 159 ? -15.672 -13.856 7.661 1.00 93.88 159 GLN A CA 1
ATOM 1211 C C . GLN A 1 159 ? -15.726 -14.927 6.576 1.00 93.88 159 GLN A C 1
ATOM 1213 O O . GLN A 1 159 ? -16.056 -14.628 5.432 1.00 93.88 159 GLN A O 1
ATOM 1218 N N . ALA A 1 160 ? -15.422 -16.172 6.931 1.00 93.81 160 ALA A N 1
ATOM 1219 C CA . ALA A 1 160 ? -15.451 -17.300 6.007 1.00 93.81 160 ALA A CA 1
ATOM 1220 C C . ALA A 1 160 ? -15.852 -18.577 6.745 1.00 93.81 160 ALA A C 1
ATOM 1222 O O . ALA A 1 160 ? -15.458 -18.787 7.889 1.00 93.81 160 ALA A O 1
ATOM 1223 N N . ASN A 1 161 ? -16.636 -19.444 6.100 1.00 93.06 161 ASN A N 1
ATOM 1224 C CA . ASN A 1 161 ? -17.007 -20.761 6.641 1.00 93.06 161 ASN A CA 1
ATOM 1225 C C . ASN A 1 161 ? -17.608 -20.705 8.066 1.00 93.06 161 ASN A C 1
ATOM 1227 O O . ASN A 1 161 ? -17.357 -21.577 8.893 1.00 93.06 161 ASN A O 1
ATOM 1231 N N . GLY A 1 162 ? -18.383 -19.653 8.367 1.00 92.56 162 GLY A N 1
ATOM 1232 C CA . GLY A 1 162 ? -19.003 -19.438 9.682 1.00 92.56 162 GLY A CA 1
ATOM 1233 C C . GLY A 1 162 ? -18.035 -19.033 10.802 1.00 92.56 162 GLY A C 1
ATOM 1234 O O . GLY A 1 162 ? -18.424 -19.036 11.966 1.00 92.56 162 GLY A O 1
ATOM 1235 N N . LYS A 1 163 ? -16.787 -18.695 10.466 1.00 94.94 163 LYS A N 1
ATOM 1236 C CA . LYS A 1 163 ? -15.726 -18.288 11.392 1.00 94.94 163 LYS A CA 1
ATOM 1237 C C . LYS A 1 163 ? -15.133 -16.941 10.987 1.00 94.94 163 LYS A C 1
ATOM 1239 O O . LYS A 1 163 ? -15.363 -16.452 9.879 1.00 94.94 163 LYS A O 1
ATOM 1244 N N . ILE A 1 164 ? -14.362 -16.357 11.900 1.00 96.31 164 ILE A N 1
ATOM 1245 C CA . ILE A 1 164 ? -13.614 -15.124 11.669 1.00 96.31 164 ILE A CA 1
ATOM 1246 C C . ILE A 1 164 ? -12.132 -15.475 11.583 1.00 96.31 164 ILE A C 1
ATOM 1248 O O . ILE A 1 164 ? -11.625 -16.259 12.385 1.00 96.31 164 ILE A O 1
ATOM 1252 N N . TYR A 1 165 ? -11.444 -14.888 10.613 1.00 96.88 165 TYR A N 1
ATOM 1253 C CA . TYR A 1 165 ? -10.012 -15.057 10.411 1.00 96.88 165 TYR A CA 1
ATOM 1254 C C . TYR A 1 165 ? -9.332 -13.701 10.297 1.00 96.88 165 TYR A C 1
ATOM 1256 O O . TYR A 1 165 ? -9.949 -12.744 9.832 1.00 96.88 165 TYR A O 1
ATOM 1264 N N . SER A 1 166 ? -8.058 -13.625 10.661 1.00 96.94 166 SER A N 1
ATOM 1265 C CA . SER A 1 166 ? -7.169 -12.578 10.171 1.00 96.94 166 SER A CA 1
ATOM 1266 C C . SER A 1 166 ? -6.092 -13.157 9.275 1.00 96.94 166 SER A C 1
ATOM 1268 O O . SER A 1 166 ? -5.653 -14.286 9.478 1.00 96.94 166 SER A O 1
ATOM 1270 N N . VAL A 1 167 ? -5.668 -12.373 8.291 1.00 97.81 167 VAL A N 1
ATOM 1271 C CA . VAL A 1 167 ? -4.435 -12.612 7.534 1.00 97.81 167 VAL A CA 1
ATOM 1272 C C . VAL A 1 167 ? -3.559 -11.391 7.735 1.00 97.81 167 VAL A C 1
ATOM 1274 O O . VAL A 1 167 ? -4.021 -10.295 7.418 1.00 97.81 167 VAL A O 1
ATOM 1277 N N . THR A 1 168 ? -2.369 -11.590 8.299 1.00 98.06 168 THR A N 1
ATOM 1278 C CA . THR A 1 168 ? -1.435 -10.529 8.691 1.00 98.06 168 THR A CA 1
ATOM 1279 C C . THR A 1 168 ? -0.101 -10.700 7.987 1.00 98.06 168 THR A C 1
ATOM 1281 O O . THR A 1 168 ? 0.459 -11.799 8.004 1.00 98.06 168 THR A O 1
ATOM 1284 N N . HIS A 1 169 ? 0.406 -9.620 7.413 1.00 98.12 169 HIS A N 1
ATOM 1285 C CA . HIS A 1 169 ? 1.717 -9.564 6.787 1.00 98.12 169 HIS A CA 1
ATOM 1286 C C . HIS A 1 169 ? 2.840 -9.372 7.803 1.00 98.12 169 HIS A C 1
ATOM 1288 O O . HIS A 1 169 ? 2.625 -8.849 8.894 1.00 98.12 169 HIS A O 1
ATOM 1294 N N . PHE A 1 170 ? 4.032 -9.810 7.420 1.00 97.62 170 PHE A N 1
ATOM 1295 C CA . PHE A 1 170 ? 5.298 -9.591 8.098 1.00 97.62 170 PHE A CA 1
ATOM 1296 C C . PHE A 1 170 ? 6.313 -9.173 7.040 1.00 97.62 170 PHE A C 1
ATOM 1298 O O . PHE A 1 170 ? 6.879 -10.026 6.346 1.00 97.62 170 PHE A O 1
ATOM 1305 N N . GLU A 1 171 ? 6.453 -7.864 6.881 1.00 95.12 171 GLU A N 1
ATOM 1306 C CA . GLU A 1 171 ? 7.082 -7.228 5.728 1.00 95.12 171 GLU A CA 1
ATOM 1307 C C . GLU A 1 171 ? 8.601 -7.461 5.712 1.00 95.12 171 GLU A C 1
ATOM 1309 O O . GLU A 1 171 ? 9.170 -7.934 4.725 1.00 95.12 171 GLU A O 1
ATOM 1314 N N . SER A 1 172 ? 9.250 -7.229 6.856 1.00 90.75 172 SER A N 1
ATOM 1315 C CA . SER A 1 172 ? 10.702 -7.313 7.020 1.00 90.75 172 SER A CA 1
ATOM 1316 C C . SER A 1 172 ? 11.113 -8.176 8.230 1.00 90.75 172 SER A C 1
ATOM 1318 O O . SER A 1 172 ? 10.325 -8.351 9.165 1.00 90.75 172 SER A O 1
ATOM 1320 N N . PRO A 1 173 ? 12.336 -8.739 8.267 1.00 88.56 173 PRO A N 1
ATOM 1321 C CA . PRO A 1 173 ? 13.357 -8.713 7.218 1.00 88.56 173 PRO A CA 1
ATOM 1322 C C . PRO A 1 173 ? 13.030 -9.680 6.067 1.00 88.56 173 PRO A C 1
ATOM 1324 O O . PRO A 1 173 ? 12.134 -10.505 6.175 1.00 88.56 173 PRO A O 1
ATOM 1327 N N . SER A 1 174 ? 13.801 -9.634 4.976 1.00 88.00 174 SER A N 1
ATOM 1328 C CA . SER A 1 174 ? 13.693 -10.619 3.887 1.00 88.00 174 SER A CA 1
ATOM 1329 C C . SER A 1 174 ? 14.334 -11.972 4.262 1.00 88.00 174 SER A C 1
ATOM 1331 O O . SER A 1 174 ? 15.498 -11.994 4.688 1.00 88.00 174 SER A O 1
ATOM 1333 N N . PRO A 1 175 ? 13.652 -13.120 4.066 1.00 91.75 175 PRO A N 1
ATOM 1334 C CA . PRO A 1 175 ? 12.339 -13.273 3.433 1.00 91.75 175 PRO A CA 1
ATOM 1335 C C . PRO A 1 175 ? 11.177 -12.886 4.359 1.00 91.75 175 PRO A C 1
ATOM 1337 O O . PRO A 1 175 ? 11.216 -13.184 5.552 1.00 91.75 175 PRO A O 1
ATOM 1340 N N . GLY A 1 176 ? 10.136 -12.284 3.779 1.00 94.38 176 GLY A N 1
ATOM 1341 C CA . GLY A 1 176 ? 8.918 -11.929 4.501 1.00 94.38 176 GLY A CA 1
ATOM 1342 C C . GLY A 1 176 ? 8.030 -13.142 4.787 1.00 94.38 176 GLY A C 1
ATOM 1343 O O . GLY A 1 176 ? 8.309 -14.274 4.374 1.00 94.38 176 GLY A O 1
ATOM 1344 N N . ALA A 1 177 ? 6.924 -12.909 5.488 1.00 96.75 177 ALA A N 1
ATOM 1345 C CA . ALA A 1 177 ? 5.915 -13.931 5.749 1.00 96.75 177 ALA A CA 1
ATOM 1346 C C . ALA A 1 177 ? 4.508 -13.329 5.791 1.00 96.75 177 ALA A C 1
ATOM 1348 O O . ALA A 1 177 ? 4.325 -12.136 5.981 1.00 96.75 177 ALA A O 1
ATOM 1349 N N . ALA A 1 178 ? 3.489 -14.174 5.684 1.00 97.44 178 ALA A N 1
ATOM 1350 C CA . ALA A 1 178 ? 2.128 -13.807 6.051 1.00 97.44 178 ALA A CA 1
ATOM 1351 C C . ALA A 1 178 ? 1.510 -14.945 6.858 1.00 97.44 178 ALA A C 1
ATOM 1353 O O . ALA A 1 178 ? 1.862 -16.110 6.667 1.00 97.44 178 ALA A O 1
ATOM 1354 N N . TYR A 1 179 ? 0.627 -14.614 7.793 1.00 96.50 179 TYR A N 1
ATOM 1355 C CA . TYR A 1 179 ? 0.015 -15.578 8.696 1.00 96.50 179 TYR A CA 1
ATOM 1356 C C . TYR A 1 179 ? -1.500 -15.484 8.662 1.00 96.50 179 TYR A C 1
ATOM 1358 O O . TYR A 1 179 ? -2.046 -14.393 8.777 1.00 96.50 179 TYR A O 1
ATOM 1366 N N . VAL A 1 180 ? -2.171 -16.631 8.623 1.00 96.56 180 VAL A N 1
ATOM 1367 C CA . VAL A 1 180 ? -3.606 -16.754 8.874 1.00 96.56 180 VAL A CA 1
ATOM 1368 C C . VAL A 1 180 ? -3.867 -17.140 10.329 1.00 96.56 180 VAL A C 1
ATOM 1370 O O . VAL A 1 180 ? -3.220 -18.034 10.868 1.00 96.56 180 VAL A O 1
ATOM 1373 N N . SER A 1 181 ? -4.822 -16.486 10.982 1.00 95.50 181 SER A N 1
ATOM 1374 C CA . SER A 1 181 ? -5.211 -16.767 12.366 1.00 95.50 181 SER A CA 1
ATOM 1375 C C . SER A 1 181 ? -6.724 -16.902 12.484 1.00 95.50 181 SER A C 1
ATOM 1377 O O . SER A 1 181 ? -7.446 -16.000 12.076 1.00 95.50 181 SER A O 1
ATOM 1379 N N . GLU A 1 182 ? -7.226 -17.992 13.074 1.00 95.56 182 GLU A N 1
ATOM 1380 C CA . GLU A 1 182 ? -8.636 -18.047 13.498 1.00 95.56 182 GLU A CA 1
ATOM 1381 C C . GLU A 1 182 ? -8.839 -17.108 14.696 1.00 95.56 182 GLU A C 1
ATOM 1383 O O . GLU A 1 182 ? -8.083 -17.167 15.676 1.00 95.56 182 GLU A O 1
ATOM 1388 N N . LEU A 1 183 ? -9.871 -16.269 14.613 1.00 96.44 183 LEU A N 1
ATOM 1389 C CA . LEU A 1 183 ? -10.287 -15.354 15.667 1.00 96.44 183 LEU A CA 1
ATOM 1390 C C . LEU A 1 183 ? -11.574 -15.851 16.327 1.00 96.44 183 LEU A C 1
ATOM 1392 O O . LEU A 1 183 ? -12.527 -16.257 15.660 1.00 96.44 183 LEU A O 1
ATOM 1396 N N . GLU A 1 184 ? -11.615 -15.779 17.651 1.00 97.19 184 GLU A N 1
ATOM 1397 C CA . GLU A 1 184 ? -12.838 -15.933 18.430 1.00 97.19 184 GLU A CA 1
ATOM 1398 C C . GLU A 1 184 ? -13.421 -14.559 18.735 1.00 97.19 184 GLU A C 1
ATOM 1400 O O . GLU A 1 184 ? -12.686 -13.650 19.113 1.00 97.19 184 GLU A O 1
ATOM 1405 N N . GLN A 1 185 ? -14.733 -14.407 18.569 1.00 97.06 185 GLN A N 1
ATOM 1406 C CA . GLN A 1 185 ? -15.443 -13.172 18.875 1.00 97.06 185 GLN A CA 1
ATOM 1407 C C . GLN A 1 185 ? -16.411 -13.409 20.028 1.00 97.06 185 GLN A C 1
ATOM 1409 O O . GLN A 1 185 ? -17.308 -14.247 19.935 1.00 97.06 185 GLN A O 1
ATOM 1414 N N . ASP A 1 186 ? -16.260 -12.637 21.098 1.00 96.75 186 ASP A N 1
ATOM 1415 C CA . ASP A 1 186 ? -17.252 -12.589 22.166 1.00 96.75 186 ASP A CA 1
ATOM 1416 C C . ASP A 1 186 ? -18.556 -11.982 21.625 1.00 96.75 186 ASP A C 1
ATOM 1418 O O . ASP A 1 186 ? -18.582 -10.843 21.162 1.00 96.75 186 ASP A O 1
ATOM 1422 N N . SER A 1 187 ? -19.659 -12.728 21.684 1.00 92.88 187 SER A N 1
ATOM 1423 C CA . SER A 1 187 ? -20.921 -12.322 21.051 1.00 92.88 187 SER A CA 1
ATOM 1424 C C . SER A 1 187 ? -21.606 -11.123 21.717 1.00 92.88 187 SER A C 1
ATOM 1426 O O . SER A 1 187 ? -22.476 -10.501 21.111 1.00 92.88 187 SER A O 1
ATOM 1428 N N . ALA A 1 188 ? -21.282 -10.819 22.978 1.00 91.94 188 ALA A N 1
ATOM 1429 C CA . ALA A 1 188 ? -21.923 -9.742 23.733 1.00 91.94 188 ALA A CA 1
ATOM 1430 C C . ALA A 1 188 ? -21.176 -8.410 23.583 1.00 91.94 188 ALA A C 1
ATOM 1432 O O . ALA A 1 188 ? -21.791 -7.340 23.508 1.00 91.94 188 ALA A O 1
ATOM 1433 N N . THR A 1 189 ? -19.850 -8.485 23.561 1.00 92.44 189 THR A N 1
ATOM 1434 C CA . THR A 1 189 ? -18.940 -7.340 23.565 1.00 92.44 189 THR A CA 1
ATOM 1435 C C . THR A 1 189 ? -18.302 -7.096 22.210 1.00 92.44 189 THR A C 1
ATOM 1437 O O . THR A 1 189 ? -17.930 -5.964 21.946 1.00 92.44 189 THR A O 1
ATOM 1440 N N . GLY A 1 190 ? -18.179 -8.117 21.359 1.00 94.56 190 GLY A N 1
ATOM 1441 C CA . GLY A 1 190 ? -17.452 -8.064 20.093 1.00 94.56 190 GLY A CA 1
ATOM 1442 C C . GLY A 1 190 ? -15.939 -8.191 20.256 1.00 94.56 190 GLY A C 1
ATOM 1443 O O . GLY A 1 190 ? -15.200 -7.974 19.300 1.00 94.56 190 GLY A O 1
ATOM 1444 N N . LYS A 1 191 ? -15.416 -8.480 21.450 1.00 96.81 191 LYS A N 1
ATOM 1445 C CA . LYS A 1 191 ? -13.965 -8.597 21.635 1.00 96.81 191 LYS A CA 1
ATOM 1446 C C . LYS A 1 191 ? -13.418 -9.777 20.826 1.00 96.81 191 LYS A C 1
ATOM 1448 O O . LYS A 1 191 ? -13.951 -10.877 20.934 1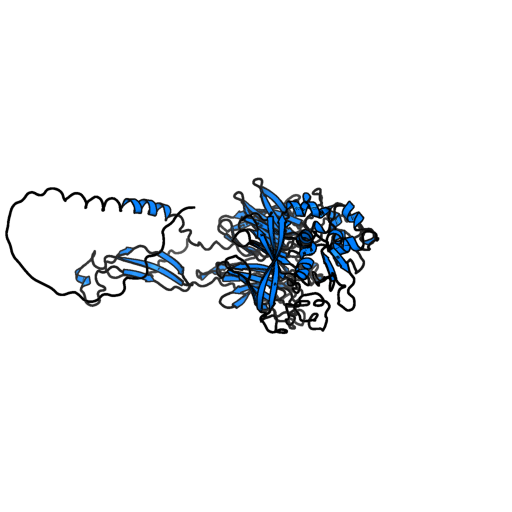.00 96.81 191 LYS A O 1
ATOM 1453 N N . LEU A 1 192 ? -12.353 -9.543 20.058 1.00 97.69 192 LEU A N 1
ATOM 1454 C CA . LEU A 1 192 ? -11.661 -10.575 19.290 1.00 97.69 192 LEU A CA 1
ATOM 1455 C C . LEU A 1 192 ? -10.454 -11.120 20.067 1.00 97.69 192 LEU A C 1
ATOM 1457 O O . LEU A 1 192 ? -9.718 -10.358 20.699 1.00 97.69 192 LEU A O 1
ATOM 1461 N N . THR A 1 193 ? -10.230 -12.430 19.999 1.00 97.06 193 THR A N 1
ATOM 1462 C CA . THR A 1 193 ? -9.036 -13.108 20.528 1.00 97.06 193 THR A CA 1
ATOM 1463 C C . THR A 1 193 ? -8.481 -14.098 19.508 1.00 97.06 193 THR A C 1
ATOM 1465 O O . THR A 1 193 ? -9.215 -14.658 18.697 1.00 97.06 193 THR A O 1
ATOM 1468 N N . VAL A 1 194 ? -7.165 -14.315 19.526 1.00 96.00 194 VAL A N 1
ATOM 1469 C CA . VAL A 1 194 ? -6.489 -15.211 18.577 1.00 96.00 194 VAL A CA 1
ATOM 1470 C C . VAL A 1 194 ? -6.410 -16.628 19.132 1.00 96.00 194 VAL A C 1
ATOM 1472 O O . VAL A 1 194 ? -5.952 -16.818 20.258 1.00 96.00 194 VAL A O 1
ATOM 1475 N N . LYS A 1 195 ? -6.793 -17.631 18.331 1.00 90.56 195 LYS A N 1
ATOM 1476 C CA . LYS A 1 195 ? -6.636 -19.047 18.703 1.00 90.56 195 LYS A CA 1
ATOM 1477 C C . LYS A 1 195 ? -5.291 -19.627 18.284 1.00 90.56 195 LYS A C 1
ATOM 1479 O O . LYS A 1 195 ? -4.507 -20.053 19.128 1.00 90.56 195 LYS A O 1
ATOM 1484 N N . SER A 1 196 ? -5.026 -19.702 16.979 1.00 81.31 196 SER A N 1
ATOM 1485 C CA . SER A 1 196 ? -3.770 -20.262 16.473 1.00 81.31 196 SER A CA 1
ATOM 1486 C C . SER A 1 196 ? -3.351 -19.607 15.157 1.00 81.31 196 SER A C 1
ATOM 1488 O O . SER A 1 196 ? -4.041 -19.799 14.154 1.00 81.31 196 SER A O 1
ATOM 1490 N N . PRO A 1 197 ? -2.228 -18.874 15.147 1.00 91.94 197 PRO A N 1
ATOM 1491 C CA . PRO A 1 197 ? -1.651 -18.322 13.930 1.00 91.94 197 PRO A CA 1
ATOM 1492 C C . PRO A 1 197 ? -0.893 -19.409 13.146 1.00 91.94 197 PRO A C 1
ATOM 1494 O O . PRO A 1 197 ? -0.178 -20.225 13.735 1.00 91.94 197 PRO A O 1
ATOM 1497 N N . GLN A 1 198 ? -1.035 -19.417 11.822 1.00 91.75 198 GLN A N 1
ATOM 1498 C CA . GLN A 1 198 ? -0.372 -20.318 10.871 1.00 91.75 198 GLN A CA 1
ATOM 1499 C C . GLN A 1 198 ? 0.329 -19.509 9.785 1.00 91.75 198 GLN A C 1
ATOM 1501 O O . GLN A 1 198 ? -0.315 -18.614 9.244 1.00 91.75 198 GLN A O 1
ATOM 1506 N N . PRO A 1 199 ? 1.574 -19.828 9.403 1.00 93.38 199 PRO A N 1
ATOM 1507 C CA . PRO A 1 199 ? 2.164 -19.231 8.213 1.00 93.38 199 PRO A CA 1
ATOM 1508 C C . PRO A 1 199 ? 1.395 -19.672 6.959 1.00 93.38 199 PRO A C 1
ATOM 1510 O O . PRO A 1 199 ? 0.984 -20.829 6.849 1.00 93.38 199 PRO A O 1
ATOM 1513 N N . LEU A 1 200 ? 1.212 -18.750 6.019 1.00 95.12 200 LEU A N 1
ATOM 1514 C CA . LEU A 1 200 ? 0.761 -19.048 4.665 1.00 95.12 200 LEU A CA 1
ATOM 1515 C C . LEU A 1 200 ? 1.906 -19.673 3.862 1.00 95.12 200 LEU A C 1
ATOM 1517 O O . LEU A 1 200 ? 3.063 -19.266 3.986 1.00 95.12 200 LEU A O 1
ATOM 1521 N N . ASP A 1 201 ? 1.576 -20.661 3.034 1.00 94.44 201 ASP A N 1
ATOM 1522 C CA . ASP A 1 201 ? 2.550 -21.353 2.193 1.00 94.44 201 ASP A CA 1
ATOM 1523 C C . ASP A 1 201 ? 2.688 -20.665 0.827 1.00 94.44 201 ASP A C 1
ATOM 1525 O O . ASP A 1 201 ? 1.759 -20.665 0.021 1.00 94.44 201 ASP A O 1
ATOM 1529 N N . PHE A 1 202 ? 3.875 -20.113 0.572 1.00 95.88 202 PHE A N 1
ATOM 1530 C CA . PHE A 1 202 ? 4.276 -19.513 -0.706 1.00 95.88 202 PHE A CA 1
ATOM 1531 C C . PHE A 1 202 ? 5.380 -20.316 -1.416 1.00 95.88 202 PHE A C 1
ATOM 1533 O O . PHE A 1 202 ? 6.003 -19.827 -2.364 1.00 95.88 202 PHE A O 1
ATOM 1540 N N . SER A 1 203 ? 5.667 -21.544 -0.975 1.00 94.81 203 SER A N 1
ATOM 1541 C CA . SER A 1 203 ? 6.788 -22.349 -1.486 1.00 94.81 203 SER A CA 1
ATOM 1542 C C . SER A 1 203 ? 6.695 -22.608 -2.994 1.00 94.81 203 SER A C 1
ATOM 1544 O O . SER A 1 203 ? 7.708 -22.555 -3.697 1.00 94.81 203 SER A O 1
ATOM 1546 N N . ALA A 1 204 ? 5.479 -22.782 -3.522 1.00 93.50 204 ALA A N 1
ATOM 1547 C CA . ALA A 1 204 ? 5.225 -22.958 -4.953 1.00 93.50 204 ALA A CA 1
ATOM 1548 C C . ALA A 1 204 ? 5.650 -21.744 -5.806 1.00 93.50 204 ALA A C 1
ATOM 1550 O O . ALA A 1 204 ? 6.004 -21.907 -6.979 1.00 93.50 204 ALA A O 1
ATOM 1551 N N . ASP A 1 205 ? 5.662 -20.549 -5.212 1.00 94.50 205 ASP A N 1
ATOM 1552 C CA . ASP A 1 205 ? 5.985 -19.281 -5.870 1.00 94.50 205 ASP A CA 1
ATOM 1553 C C . ASP A 1 205 ? 7.394 -18.763 -5.521 1.00 94.50 205 ASP A C 1
ATOM 1555 O O . ASP A 1 205 ? 7.807 -17.712 -6.008 1.00 94.50 205 ASP A O 1
ATOM 1559 N N . GLY A 1 206 ? 8.173 -19.525 -4.743 1.00 94.12 206 GLY A N 1
ATOM 1560 C CA . GLY A 1 206 ? 9.527 -19.139 -4.328 1.00 94.12 206 GLY A CA 1
ATOM 1561 C C . GLY A 1 206 ? 9.565 -18.187 -3.131 1.00 94.12 206 GLY A C 1
ATOM 1562 O O . GLY A 1 206 ? 10.566 -17.492 -2.948 1.00 94.12 206 GLY A O 1
ATOM 1563 N N . GLY A 1 207 ? 8.501 -18.173 -2.324 1.00 95.44 207 GLY A N 1
ATOM 1564 C CA . GLY A 1 207 ? 8.358 -17.330 -1.140 1.00 95.44 207 GLY A CA 1
ATOM 1565 C C . GLY A 1 207 ? 7.589 -16.037 -1.409 1.00 95.44 207 GLY A C 1
ATOM 1566 O O . GLY A 1 207 ? 7.178 -15.753 -2.540 1.00 95.44 207 GLY A O 1
ATOM 1567 N N . VAL A 1 208 ? 7.401 -15.265 -0.340 1.00 96.31 208 VAL A N 1
ATOM 1568 C CA . VAL A 1 208 ? 6.791 -13.933 -0.378 1.00 96.31 208 VAL A CA 1
ATOM 1569 C C . VAL A 1 208 ? 7.845 -12.882 -0.047 1.00 96.31 208 VAL A C 1
ATOM 1571 O O . VAL A 1 208 ? 8.625 -13.039 0.895 1.00 96.31 208 VAL A O 1
ATOM 1574 N N . TRP A 1 209 ? 7.910 -11.843 -0.868 1.00 95.25 209 TRP A N 1
ATOM 1575 C CA . TRP A 1 209 ? 8.880 -10.759 -0.771 1.00 95.25 209 TRP A CA 1
ATOM 1576 C C . TRP A 1 209 ? 8.205 -9.501 -0.255 1.00 95.25 209 TRP A C 1
ATOM 1578 O O . TRP A 1 209 ? 7.243 -9.068 -0.873 1.00 95.25 209 TRP A O 1
ATOM 1588 N N . LYS A 1 210 ? 8.703 -8.942 0.855 1.00 94.62 210 LYS A N 1
ATOM 1589 C CA . LYS A 1 210 ? 8.192 -7.707 1.469 1.00 94.62 210 LYS A CA 1
ATOM 1590 C C . LYS A 1 210 ? 6.676 -7.532 1.353 1.00 94.62 210 LYS A C 1
ATOM 1592 O O . LYS A 1 210 ? 6.211 -6.679 0.596 1.00 94.62 210 LYS A O 1
ATOM 1597 N N . PRO A 1 211 ? 5.888 -8.408 2.002 1.00 96.81 211 PRO A N 1
ATOM 1598 C CA . PRO A 1 211 ? 4.451 -8.224 2.016 1.00 96.81 211 PRO A CA 1
ATOM 1599 C C . PRO A 1 211 ? 4.115 -6.969 2.827 1.00 96.81 211 PRO A C 1
ATOM 1601 O O . PRO A 1 211 ? 4.189 -7.022 4.050 1.00 96.81 211 PRO A O 1
ATOM 1604 N N . CYS A 1 212 ? 3.784 -5.876 2.137 1.00 94.62 212 CYS A N 1
ATOM 1605 C CA . CYS A 1 212 ? 3.537 -4.552 2.716 1.00 94.62 212 CYS A CA 1
ATOM 1606 C C . CYS A 1 212 ? 2.045 -4.367 3.043 1.00 94.62 212 CYS A C 1
ATOM 1608 O O . CYS A 1 212 ? 1.496 -5.097 3.877 1.00 94.62 212 CYS A O 1
ATOM 1610 N N . ALA A 1 213 ? 1.337 -3.494 2.326 1.00 95.31 213 ALA A N 1
ATOM 1611 C CA . ALA A 1 213 ? -0.074 -3.233 2.558 1.00 95.31 213 ALA A CA 1
ATOM 1612 C C . ALA A 1 213 ? -1.037 -4.240 1.888 1.00 95.31 213 ALA A C 1
ATOM 1614 O O . ALA A 1 213 ? -0.676 -5.278 1.329 1.00 95.31 213 ALA A O 1
ATOM 1615 N N . GLY A 1 214 ? -2.340 -3.965 1.969 1.00 95.31 214 GLY A N 1
ATOM 1616 C CA . GLY A 1 214 ? -3.348 -4.790 1.313 1.00 95.31 214 GLY A CA 1
ATOM 1617 C C . GLY A 1 214 ? -4.779 -4.305 1.498 1.00 95.31 214 GLY A C 1
ATOM 1618 O O . GLY A 1 214 ? -5.067 -3.268 2.094 1.00 95.31 214 GLY A O 1
ATOM 1619 N N . SER A 1 215 ? -5.724 -5.073 0.965 1.00 96.31 215 SER A N 1
ATOM 1620 C CA . SER A 1 215 ? -7.152 -4.802 1.093 1.00 96.31 215 SER A CA 1
ATOM 1621 C C . SER A 1 215 ? -7.973 -6.085 1.240 1.00 96.31 215 SER A C 1
ATOM 1623 O O . SER A 1 215 ? -7.449 -7.196 1.321 1.00 96.31 215 SER A O 1
ATOM 1625 N N . VAL A 1 216 ? -9.292 -5.929 1.354 1.00 96.25 216 VAL A N 1
ATOM 1626 C CA . VAL A 1 216 ? -10.237 -7.045 1.286 1.00 96.25 216 VAL A CA 1
ATOM 1627 C C . VAL A 1 216 ? -11.074 -6.869 0.036 1.00 96.25 216 VAL A C 1
ATOM 1629 O O . VAL A 1 216 ? -11.642 -5.800 -0.191 1.00 96.25 216 VAL A O 1
ATOM 1632 N N . THR A 1 217 ? -11.130 -7.914 -0.780 1.00 97.25 217 THR A N 1
ATOM 1633 C CA . THR A 1 217 ? -11.872 -7.896 -2.041 1.00 97.25 217 THR A CA 1
ATOM 1634 C C . THR A 1 217 ? -13.387 -7.844 -1.787 1.00 97.25 217 THR A C 1
ATOM 1636 O O . THR A 1 217 ? -13.860 -8.261 -0.722 1.00 97.25 217 THR A O 1
ATOM 1639 N N . PRO A 1 218 ? -14.198 -7.420 -2.776 1.00 95.94 218 PRO A N 1
ATOM 1640 C CA . PRO A 1 218 ? -15.658 -7.485 -2.694 1.00 95.94 218 PRO A CA 1
ATOM 1641 C C . PRO A 1 218 ? -16.226 -8.884 -2.406 1.00 95.94 218 PRO A C 1
ATOM 1643 O O . PRO A 1 218 ? -17.350 -8.996 -1.922 1.00 95.94 218 PRO A O 1
ATOM 1646 N N . TRP A 1 219 ? -15.466 -9.950 -2.683 1.00 95.62 219 TRP A N 1
ATOM 1647 C CA . TRP A 1 219 ? -15.849 -11.340 -2.415 1.00 95.62 219 TRP A CA 1
ATOM 1648 C C . TRP A 1 219 ? -15.245 -11.911 -1.121 1.00 95.62 219 TRP A C 1
ATOM 1650 O O . TRP A 1 219 ? -15.351 -13.112 -0.870 1.00 95.62 219 TRP A O 1
ATOM 1660 N N . GLY A 1 220 ? -14.678 -11.063 -0.257 1.00 94.69 220 GLY A N 1
ATOM 1661 C CA . GLY A 1 220 ? -14.340 -11.421 1.122 1.00 94.69 220 GLY A CA 1
ATOM 1662 C C . GLY A 1 220 ? -13.037 -12.204 1.288 1.00 94.69 220 GLY A C 1
ATOM 1663 O O . GLY A 1 220 ? -12.885 -12.938 2.264 1.00 94.69 220 GLY A O 1
ATOM 1664 N N . THR A 1 221 ? -12.102 -12.057 0.356 1.00 97.38 221 THR A N 1
ATOM 1665 C CA . THR A 1 221 ? -10.734 -12.592 0.450 1.00 97.38 221 THR A CA 1
ATOM 1666 C C . THR A 1 221 ? -9.748 -11.482 0.788 1.00 97.38 221 THR A C 1
ATOM 1668 O O . THR A 1 221 ? -10.028 -10.293 0.626 1.00 97.38 221 THR A O 1
ATOM 1671 N N . HIS A 1 222 ? -8.582 -11.877 1.283 1.00 98.25 222 HIS A N 1
ATOM 1672 C CA . HIS A 1 222 ? -7.489 -10.958 1.556 1.00 98.25 222 HIS A CA 1
ATOM 1673 C C . HIS A 1 222 ? -6.651 -10.766 0.292 1.00 98.25 222 HIS A C 1
ATOM 1675 O O . HIS A 1 222 ? -6.193 -11.757 -0.267 1.00 98.25 222 HIS A O 1
ATOM 1681 N N . LEU A 1 223 ? -6.436 -9.520 -0.128 1.00 98.31 223 LEU A N 1
ATOM 1682 C CA . LEU A 1 223 ? -5.566 -9.159 -1.247 1.00 98.31 223 LEU A CA 1
ATOM 1683 C C . LEU A 1 223 ? -4.341 -8.423 -0.696 1.00 98.31 223 LEU A C 1
ATOM 1685 O O . LEU A 1 223 ? -4.456 -7.266 -0.296 1.00 98.31 223 LEU A O 1
ATOM 1689 N N . GLY A 1 224 ? -3.205 -9.107 -0.658 1.00 97.50 224 GLY A N 1
ATOM 1690 C CA . GLY A 1 224 ? -1.911 -8.568 -0.256 1.00 97.50 224 GLY A CA 1
ATOM 1691 C C . GLY A 1 224 ? -1.022 -8.220 -1.450 1.00 97.50 224 GLY A C 1
ATOM 1692 O O . GLY A 1 224 ? -1.378 -8.434 -2.616 1.00 97.50 224 GLY A O 1
ATOM 1693 N N . SER A 1 225 ? 0.149 -7.676 -1.151 1.00 95.56 225 SER A N 1
ATOM 1694 C CA . SER A 1 225 ? 1.116 -7.163 -2.120 1.00 95.56 225 SER A CA 1
ATOM 1695 C C . SER A 1 225 ? 2.542 -7.639 -1.827 1.00 95.56 225 SER A C 1
ATOM 1697 O O . SER A 1 225 ? 2.784 -8.298 -0.819 1.00 95.56 225 SER A O 1
ATOM 1699 N N . GLU A 1 226 ? 3.465 -7.360 -2.749 1.00 97.31 226 GLU A N 1
ATOM 1700 C CA . GLU A 1 226 ? 4.913 -7.482 -2.564 1.00 97.31 226 GLU A CA 1
ATOM 1701 C C . GLU A 1 226 ? 5.562 -6.176 -3.040 1.00 97.31 226 GLU A C 1
ATOM 1703 O O . GLU A 1 226 ? 5.367 -5.776 -4.196 1.00 97.31 226 GLU A O 1
ATOM 1708 N N . GLU A 1 227 ? 6.347 -5.548 -2.172 1.00 93.19 227 GLU A N 1
ATOM 1709 C CA . GLU A 1 227 ? 6.955 -4.232 -2.381 1.00 93.19 227 GLU A CA 1
ATOM 1710 C C . GLU A 1 227 ? 8.465 -4.326 -2.714 1.00 93.19 227 GLU A C 1
ATOM 1712 O O . GLU A 1 227 ? 9.101 -5.361 -2.521 1.00 93.19 227 GLU A O 1
ATOM 1717 N N . TYR A 1 228 ? 9.060 -3.262 -3.256 1.00 91.81 228 TYR A N 1
ATOM 1718 C CA . TYR A 1 228 ? 10.480 -3.093 -3.595 1.00 91.81 228 TYR A CA 1
ATOM 1719 C C . TYR A 1 228 ? 11.098 -4.286 -4.303 1.00 91.81 228 TYR A C 1
ATOM 1721 O O . TYR A 1 228 ? 12.069 -4.902 -3.848 1.00 91.81 228 TYR A O 1
ATOM 1729 N N . GLU A 1 229 ? 10.514 -4.650 -5.432 1.00 92.94 229 GLU A N 1
ATOM 1730 C CA . GLU A 1 229 ? 10.901 -5.872 -6.091 1.00 92.94 229 GLU A CA 1
ATOM 1731 C C . GLU A 1 229 ? 12.330 -5.781 -6.672 1.00 92.94 229 GLU A C 1
ATOM 1733 O O . GLU A 1 229 ? 12.738 -4.729 -7.177 1.00 92.94 229 GLU A O 1
ATOM 1738 N N . PRO A 1 230 ? 13.104 -6.883 -6.682 1.00 91.44 230 PRO A N 1
ATOM 1739 C CA . PRO A 1 230 ? 14.476 -6.861 -7.182 1.00 91.44 230 PRO A CA 1
ATOM 1740 C C . PRO A 1 230 ? 14.562 -6.375 -8.636 1.00 91.44 230 PRO A C 1
ATOM 1742 O O . PRO A 1 230 ? 13.798 -6.820 -9.497 1.00 91.44 230 PRO A O 1
ATOM 1745 N N . ASN A 1 231 ? 15.513 -5.500 -8.962 1.00 90.38 231 ASN A N 1
ATOM 1746 C CA . ASN A 1 231 ? 15.647 -4.980 -10.326 1.00 90.38 231 ASN A CA 1
ATOM 1747 C C . ASN A 1 231 ? 16.309 -6.029 -11.230 1.00 90.38 231 ASN A C 1
ATOM 1749 O O . ASN A 1 231 ? 17.522 -6.215 -11.179 1.00 90.38 231 ASN A O 1
ATOM 1753 N N . ALA A 1 232 ? 15.532 -6.705 -12.081 1.00 91.88 232 ALA A N 1
ATOM 1754 C CA . ALA A 1 232 ? 16.013 -7.835 -12.881 1.00 91.88 232 ALA A CA 1
ATOM 1755 C C . ALA A 1 232 ? 17.206 -7.498 -13.792 1.00 91.88 232 ALA A C 1
ATOM 1757 O O . ALA A 1 232 ? 18.099 -8.333 -13.940 1.00 91.88 232 ALA A O 1
ATOM 1758 N N . ARG A 1 233 ? 17.277 -6.266 -14.322 1.00 89.56 233 ARG A N 1
ATOM 1759 C CA . ARG A 1 233 ? 18.410 -5.782 -15.130 1.00 89.56 233 ARG A CA 1
ATOM 1760 C C . ARG A 1 233 ? 19.747 -5.968 -14.413 1.00 89.56 233 ARG A C 1
ATOM 1762 O O . ARG A 1 233 ? 20.709 -6.454 -15.001 1.00 89.56 233 ARG A O 1
ATOM 1769 N N . VAL A 1 234 ? 19.775 -5.650 -13.119 1.00 82.81 234 VAL A N 1
ATOM 1770 C CA . VAL A 1 234 ? 20.975 -5.724 -12.274 1.00 82.81 234 VAL A CA 1
ATOM 1771 C C . VAL A 1 234 ? 21.512 -7.155 -12.190 1.00 82.81 234 VAL A C 1
ATOM 1773 O O . VAL A 1 234 ? 22.719 -7.344 -12.104 1.00 82.81 234 VAL A O 1
ATOM 1776 N N . PHE A 1 235 ? 20.646 -8.169 -12.264 1.00 80.94 235 PHE A N 1
ATOM 1777 C CA . PHE A 1 235 ? 21.047 -9.579 -12.213 1.00 80.94 235 PHE A CA 1
ATOM 1778 C C . PHE A 1 235 ? 21.563 -10.112 -13.556 1.00 80.94 235 PHE A C 1
ATOM 1780 O O . PHE A 1 235 ? 22.283 -11.112 -13.568 1.00 80.94 235 PHE A O 1
ATOM 1787 N N . ASP A 1 236 ? 21.220 -9.468 -14.673 1.00 78.75 236 ASP A N 1
ATOM 1788 C CA . ASP A 1 236 ? 21.650 -9.891 -16.009 1.00 78.75 236 ASP A CA 1
ATOM 1789 C C . ASP A 1 236 ? 22.924 -9.181 -16.472 1.00 78.75 236 ASP A C 1
ATOM 1791 O O . ASP A 1 236 ? 23.814 -9.836 -17.019 1.00 78.75 236 ASP A O 1
ATOM 1795 N N . ASP A 1 237 ? 23.065 -7.882 -16.186 1.00 67.81 237 ASP A N 1
ATOM 1796 C CA . ASP A 1 237 ? 24.237 -7.075 -16.575 1.00 67.81 237 ASP A CA 1
ATOM 1797 C C . ASP A 1 237 ? 25.553 -7.616 -15.976 1.00 67.81 237 ASP A C 1
ATOM 1799 O O . ASP A 1 237 ? 26.648 -7.356 -16.474 1.00 67.81 237 ASP A O 1
ATOM 1803 N N . VAL A 1 238 ? 25.447 -8.454 -14.945 1.00 60.84 238 VAL A N 1
ATOM 1804 C CA . VAL A 1 238 ? 26.564 -9.051 -14.206 1.00 60.84 238 VAL A CA 1
ATOM 1805 C C . VAL A 1 238 ? 26.577 -10.578 -14.197 1.00 60.84 238 VAL A C 1
ATOM 1807 O O . VAL A 1 238 ? 27.285 -11.183 -13.392 1.00 60.84 238 VAL A O 1
ATOM 1810 N N . ALA A 1 239 ? 25.829 -11.224 -15.097 1.00 57.78 239 ALA A N 1
ATOM 1811 C CA . ALA A 1 239 ? 25.585 -12.670 -15.088 1.00 57.78 239 ALA A CA 1
ATOM 1812 C C . ALA A 1 239 ? 26.848 -13.567 -15.041 1.00 57.78 239 ALA A C 1
ATOM 1814 O O . ALA A 1 239 ? 26.733 -14.742 -14.697 1.00 57.78 239 ALA A O 1
ATOM 1815 N N . ASN A 1 240 ? 28.040 -13.025 -15.329 1.00 49.72 240 ASN A N 1
ATOM 1816 C CA . ASN A 1 240 ? 29.323 -13.738 -15.317 1.00 49.72 240 ASN A CA 1
ATOM 1817 C C . ASN A 1 240 ? 30.418 -13.096 -14.437 1.00 49.72 240 ASN A C 1
ATOM 1819 O O . ASN A 1 240 ? 31.580 -13.484 -14.544 1.00 49.72 240 ASN A O 1
ATOM 1823 N N . GLN A 1 241 ? 30.089 -12.120 -13.584 1.00 52.94 241 GLN A N 1
ATOM 1824 C CA . GLN A 1 241 ? 31.052 -11.511 -12.659 1.00 52.94 241 GLN A CA 1
ATOM 1825 C C . GLN A 1 241 ? 30.764 -11.952 -11.219 1.00 52.94 241 GLN A C 1
ATOM 1827 O O . GLN A 1 241 ? 29.610 -12.142 -10.833 1.00 52.94 241 GLN A O 1
ATOM 1832 N N . ALA A 1 242 ? 31.814 -12.131 -10.412 1.00 53.97 242 ALA A N 1
ATOM 1833 C CA . ALA A 1 242 ? 31.671 -12.239 -8.964 1.00 53.97 242 ALA A CA 1
ATOM 1834 C C . ALA A 1 242 ? 31.221 -10.870 -8.443 1.00 53.97 242 ALA A C 1
ATOM 1836 O O . ALA A 1 242 ? 32.040 -9.996 -8.161 1.00 53.97 242 ALA A O 1
ATOM 1837 N N . VAL A 1 243 ? 29.911 -10.644 -8.424 1.00 54.47 243 VAL A N 1
ATOM 1838 C CA . VAL A 1 243 ? 29.351 -9.407 -7.901 1.00 54.47 243 VAL A CA 1
ATOM 1839 C C . VAL A 1 243 ? 29.500 -9.426 -6.403 1.00 54.47 243 VAL A C 1
ATOM 1841 O O . VAL A 1 243 ? 28.958 -10.288 -5.719 1.00 54.47 243 VAL A O 1
ATOM 1844 N N . ASN A 1 244 ? 30.213 -8.437 -5.885 1.00 58.53 244 ASN A N 1
ATOM 1845 C CA . ASN A 1 244 ? 30.119 -8.149 -4.476 1.00 58.53 244 ASN A CA 1
ATOM 1846 C C . ASN A 1 244 ? 28.792 -7.422 -4.233 1.00 58.53 244 ASN A C 1
ATOM 1848 O O . ASN A 1 244 ? 28.711 -6.211 -4.455 1.00 58.53 244 ASN A O 1
ATOM 1852 N N . PHE A 1 245 ? 27.763 -8.145 -3.781 1.00 60.38 245 PHE A N 1
ATOM 1853 C CA . PHE A 1 245 ? 26.484 -7.537 -3.390 1.00 60.38 245 PHE A CA 1
ATOM 1854 C C . PHE A 1 245 ? 26.634 -6.550 -2.211 1.00 60.38 245 PHE A C 1
ATOM 1856 O O . PHE A 1 245 ? 25.752 -5.728 -2.000 1.00 60.38 245 PHE A O 1
ATOM 1863 N N . ALA A 1 246 ? 27.784 -6.548 -1.516 1.00 51.34 246 ALA A N 1
ATOM 1864 C CA . ALA A 1 246 ? 28.148 -5.525 -0.530 1.00 51.34 246 ALA A CA 1
ATOM 1865 C C . ALA A 1 246 ? 28.760 -4.246 -1.147 1.00 51.34 246 ALA A C 1
ATOM 1867 O O . ALA A 1 246 ? 29.112 -3.314 -0.426 1.00 51.34 246 ALA A O 1
ATOM 1868 N N . SER A 1 247 ? 28.947 -4.180 -2.470 1.00 52.72 247 SER A N 1
ATOM 1869 C CA . SER A 1 247 ? 29.375 -2.943 -3.134 1.00 52.72 247 SER A CA 1
ATOM 1870 C C . SER A 1 247 ? 28.197 -1.981 -3.306 1.00 52.72 247 SER A C 1
ATOM 1872 O O . SER A 1 247 ? 27.060 -2.401 -3.508 1.00 52.72 247 SER A O 1
ATOM 1874 N N . ALA A 1 248 ? 28.470 -0.674 -3.274 1.00 46.47 248 ALA A N 1
ATOM 1875 C CA . ALA A 1 248 ? 27.445 0.374 -3.350 1.00 46.47 248 ALA A CA 1
ATOM 1876 C C . ALA A 1 248 ? 26.551 0.299 -4.607 1.00 46.47 248 ALA A C 1
ATOM 1878 O O . ALA A 1 248 ? 25.448 0.831 -4.604 1.00 46.47 248 ALA A O 1
ATOM 1879 N N . ALA A 1 249 ? 27.001 -0.376 -5.671 1.00 44.75 249 ALA A N 1
ATOM 1880 C CA . ALA A 1 249 ? 26.216 -0.596 -6.887 1.00 44.75 249 ALA A CA 1
ATOM 1881 C C . ALA A 1 249 ? 25.078 -1.626 -6.711 1.00 44.75 249 ALA A C 1
ATOM 1883 O O . ALA A 1 249 ? 24.148 -1.644 -7.511 1.00 44.75 249 ALA A O 1
ATOM 1884 N N . PHE A 1 250 ? 25.143 -2.469 -5.676 1.00 54.38 250 PHE A N 1
ATOM 1885 C CA . PHE A 1 250 ? 24.212 -3.578 -5.434 1.00 54.38 250 PHE A CA 1
ATOM 1886 C C . PHE A 1 250 ? 23.621 -3.568 -4.023 1.00 54.38 250 PHE A C 1
ATOM 1888 O O . PHE A 1 250 ? 22.858 -4.471 -3.691 1.00 54.38 250 PHE A O 1
ATOM 1895 N N . SER A 1 251 ? 23.928 -2.563 -3.196 1.00 51.06 251 SER A N 1
ATOM 1896 C CA . SER A 1 251 ? 23.472 -2.504 -1.802 1.00 51.06 251 SER A CA 1
ATOM 1897 C C . SER A 1 251 ? 21.945 -2.506 -1.677 1.00 51.06 251 SER A C 1
ATOM 1899 O O . SER A 1 251 ? 21.414 -3.096 -0.745 1.00 51.06 251 SER A O 1
ATOM 1901 N N . SER A 1 252 ? 21.224 -1.946 -2.657 1.00 53.91 252 SER A N 1
ATOM 1902 C CA . SER A 1 252 ? 19.754 -2.022 -2.739 1.00 53.91 252 SER A CA 1
ATOM 1903 C C . SER A 1 252 ? 19.215 -3.416 -3.087 1.00 53.91 252 SER A C 1
ATOM 1905 O O . SER A 1 252 ? 18.015 -3.639 -3.030 1.00 53.91 252 SER A O 1
ATOM 1907 N N . GLN A 1 253 ? 20.085 -4.353 -3.474 1.00 69.06 253 GLN A N 1
ATOM 1908 C CA . GLN A 1 253 ? 19.769 -5.753 -3.768 1.00 69.06 253 GLN A CA 1
ATOM 1909 C C . GLN A 1 253 ? 20.344 -6.709 -2.708 1.00 69.06 253 GLN A C 1
ATOM 1911 O O . GLN A 1 253 ? 20.195 -7.922 -2.845 1.00 69.06 253 GLN A O 1
ATOM 1916 N N . GLY A 1 254 ? 20.984 -6.197 -1.646 1.00 71.00 254 GLY A N 1
ATOM 1917 C CA . GLY A 1 254 ? 21.521 -7.016 -0.550 1.00 71.00 254 GLY A CA 1
ATOM 1918 C C . GLY A 1 254 ? 20.450 -7.889 0.115 1.00 71.00 254 GLY A C 1
ATOM 1919 O O . GLY A 1 254 ? 20.710 -9.030 0.492 1.00 71.00 254 GLY A O 1
ATOM 1920 N N . GLU A 1 255 ? 19.200 -7.425 0.132 1.00 83.25 255 GLU A N 1
ATOM 1921 C CA . GLU A 1 255 ? 18.056 -8.200 0.620 1.00 83.25 255 GLU A CA 1
ATOM 1922 C C . GLU A 1 255 ? 17.817 -9.487 -0.175 1.00 83.25 255 GLU A C 1
ATOM 1924 O O . GLU A 1 255 ? 17.382 -10.483 0.398 1.00 83.25 255 GLU A O 1
ATOM 1929 N N . ALA A 1 256 ? 18.167 -9.518 -1.465 1.00 86.31 256 ALA A N 1
ATOM 1930 C CA . ALA A 1 256 ? 18.067 -10.723 -2.280 1.00 86.31 256 ALA A CA 1
ATOM 1931 C C . ALA A 1 256 ? 19.048 -11.806 -1.804 1.00 86.31 256 ALA A C 1
ATOM 1933 O O . ALA A 1 256 ? 18.734 -12.995 -1.869 1.00 86.31 256 ALA A O 1
ATOM 1934 N N . VAL A 1 257 ? 20.210 -11.408 -1.271 1.00 84.19 257 VAL A N 1
ATOM 1935 C CA . VAL A 1 257 ? 21.154 -12.323 -0.612 1.00 84.19 257 VAL A CA 1
ATOM 1936 C C . VAL A 1 257 ? 20.560 -12.831 0.700 1.00 84.19 257 VAL A C 1
ATOM 1938 O O . VAL A 1 257 ? 20.541 -14.041 0.923 1.00 84.19 257 VAL A O 1
ATOM 1941 N N . SER A 1 258 ? 20.005 -11.945 1.532 1.00 86.56 258 SER A N 1
ATOM 1942 C CA . SER A 1 258 ? 19.322 -12.332 2.779 1.00 86.56 258 SER A CA 1
ATOM 1943 C C . SER A 1 258 ? 18.142 -13.276 2.534 1.00 86.56 258 SER A C 1
ATOM 1945 O O . SER A 1 258 ? 17.915 -14.199 3.324 1.00 86.56 258 SER A O 1
ATOM 1947 N N . PHE A 1 259 ? 17.435 -13.107 1.414 1.00 91.44 259 PHE A N 1
ATOM 1948 C CA . PHE A 1 259 ? 16.318 -13.954 1.002 1.00 91.44 259 PHE A CA 1
ATOM 1949 C C . PHE A 1 259 ? 16.747 -15.394 0.691 1.00 91.44 259 PHE A C 1
ATOM 1951 O O . PHE A 1 259 ? 15.950 -16.314 0.864 1.00 91.44 259 PHE A O 1
ATOM 1958 N N . LEU A 1 260 ? 18.008 -15.645 0.307 1.00 91.19 260 LEU A N 1
ATOM 1959 C CA . LEU A 1 260 ? 18.495 -17.002 0.007 1.00 91.19 260 LEU A CA 1
ATOM 1960 C C . LEU A 1 260 ? 18.314 -17.986 1.175 1.00 91.19 260 LEU A C 1
ATOM 1962 O O . LEU A 1 260 ? 18.173 -19.191 0.953 1.00 91.19 260 LEU A O 1
ATOM 1966 N N . ARG A 1 261 ? 18.210 -17.481 2.410 1.00 92.38 261 ARG A N 1
ATOM 1967 C CA . ARG A 1 261 ? 17.894 -18.281 3.602 1.00 92.38 261 ARG A CA 1
ATOM 1968 C C . ARG A 1 261 ? 16.547 -18.997 3.501 1.00 92.38 261 ARG A C 1
ATOM 1970 O O . ARG A 1 261 ? 16.404 -20.071 4.080 1.00 92.38 261 ARG A O 1
ATOM 1977 N N . TYR A 1 262 ? 15.595 -18.461 2.733 1.00 94.31 262 TYR A N 1
ATOM 1978 C CA . TYR A 1 262 ? 14.329 -19.129 2.413 1.00 94.31 262 TYR A CA 1
ATOM 1979 C C . TYR A 1 262 ? 14.540 -20.471 1.692 1.00 94.31 262 TYR A C 1
ATOM 1981 O O . TYR A 1 262 ? 13.781 -21.422 1.877 1.00 94.31 262 TYR A O 1
ATOM 1989 N N . PHE A 1 263 ? 15.610 -20.573 0.903 1.00 94.44 263 PHE A N 1
ATOM 1990 C CA . PHE A 1 263 ? 16.023 -21.793 0.207 1.00 94.44 263 PHE A CA 1
ATOM 1991 C C . PHE A 1 263 ? 17.021 -22.631 1.027 1.00 94.44 263 PHE A C 1
ATOM 1993 O O . PHE A 1 263 ? 17.592 -23.591 0.517 1.00 94.44 263 PHE A O 1
ATOM 2000 N N . GLY A 1 264 ? 17.245 -22.282 2.300 1.00 91.38 264 GLY A N 1
ATOM 2001 C CA . GLY A 1 264 ? 18.208 -22.944 3.183 1.00 91.38 264 GLY A CA 1
ATOM 2002 C C . GLY A 1 264 ? 19.662 -22.508 2.976 1.00 91.38 264 GLY A C 1
ATOM 2003 O O . GLY A 1 264 ? 20.564 -23.087 3.582 1.00 91.38 264 GLY A O 1
ATOM 2004 N N . GLU A 1 265 ? 19.904 -21.485 2.156 1.00 89.00 265 GLU A N 1
ATOM 2005 C CA . GLU A 1 265 ? 21.242 -21.042 1.770 1.00 89.00 265 GLU A CA 1
ATOM 2006 C C . GLU A 1 265 ? 21.704 -19.854 2.625 1.00 89.00 265 GLU A C 1
ATOM 2008 O O . GLU A 1 265 ? 21.135 -18.765 2.582 1.00 89.00 265 GLU A O 1
ATOM 2013 N N . TYR A 1 266 ? 22.777 -20.057 3.391 1.00 87.25 266 TYR A N 1
ATOM 2014 C CA . TYR A 1 266 ? 23.431 -19.024 4.198 1.00 87.25 266 TYR A CA 1
ATOM 2015 C C . TYR A 1 266 ? 24.787 -18.694 3.571 1.00 87.25 266 TYR A C 1
ATOM 2017 O O . TYR A 1 266 ? 25.768 -19.400 3.809 1.00 87.25 266 TYR A O 1
ATOM 2025 N N . LYS A 1 267 ? 24.834 -17.654 2.730 1.00 78.12 267 LYS A N 1
ATOM 2026 C CA . LYS A 1 267 ? 26.013 -17.289 1.925 1.00 78.12 267 LYS A CA 1
ATOM 2027 C C . LYS A 1 267 ? 26.462 -15.856 2.193 1.00 78.12 267 LYS A C 1
ATOM 2029 O O . LYS A 1 267 ? 25.630 -14.997 2.448 1.00 78.12 267 LYS A O 1
ATOM 2034 N N . GLN A 1 268 ? 27.767 -15.608 2.063 1.00 73.56 268 GLN A N 1
ATOM 2035 C CA . GLN A 1 268 ? 28.327 -14.253 2.090 1.00 73.56 268 GLN A CA 1
ATOM 2036 C C . GLN A 1 268 ? 28.023 -13.517 0.784 1.00 73.56 268 GLN A C 1
ATOM 2038 O O . GLN A 1 268 ? 28.243 -14.079 -0.291 1.00 73.56 268 GLN A O 1
ATOM 2043 N N . ALA A 1 269 ? 27.630 -12.245 0.869 1.00 71.00 269 ALA A N 1
ATOM 2044 C CA . ALA A 1 269 ? 27.334 -11.389 -0.283 1.00 71.00 269 ALA A CA 1
ATOM 2045 C C . ALA A 1 269 ? 28.453 -11.352 -1.346 1.00 71.00 269 ALA A C 1
ATOM 2047 O O . ALA A 1 269 ? 28.169 -11.320 -2.541 1.00 71.00 269 ALA A O 1
ATOM 2048 N N . SER A 1 270 ? 29.723 -11.416 -0.930 1.00 70.06 270 SER A N 1
ATOM 2049 C CA . SER A 1 270 ? 30.900 -11.423 -1.816 1.00 70.06 270 SER A CA 1
ATOM 2050 C C . SER A 1 270 ? 31.081 -12.715 -2.626 1.00 70.06 270 SER A C 1
ATOM 2052 O O . SER A 1 270 ? 31.813 -12.721 -3.614 1.00 70.06 270 SER A O 1
ATOM 2054 N N . GLY A 1 271 ? 30.439 -13.812 -2.210 1.00 70.56 271 GLY A N 1
ATOM 2055 C CA . GLY A 1 271 ? 30.512 -15.128 -2.851 1.00 70.56 271 GLY A CA 1
ATOM 2056 C C . GLY A 1 271 ? 29.251 -15.514 -3.627 1.00 70.56 271 GLY A C 1
ATOM 2057 O O . GLY A 1 271 ? 29.159 -16.644 -4.109 1.00 70.56 271 GLY A O 1
ATOM 2058 N N . VAL A 1 272 ? 28.271 -14.614 -3.727 1.00 77.94 272 VAL A N 1
ATOM 2059 C CA . VAL A 1 272 ? 27.002 -14.862 -4.415 1.00 77.94 272 VAL A CA 1
ATOM 2060 C C . VAL A 1 272 ? 27.053 -14.263 -5.816 1.00 77.94 272 VAL A C 1
ATOM 2062 O O . VAL A 1 272 ? 27.365 -13.096 -6.007 1.00 77.94 272 VAL A O 1
ATOM 2065 N N . THR A 1 273 ? 26.720 -15.072 -6.817 1.00 79.75 273 THR A N 1
ATOM 2066 C CA . THR A 1 273 ? 26.522 -14.632 -8.208 1.00 79.75 273 THR A CA 1
ATOM 2067 C C . THR A 1 273 ? 25.064 -14.821 -8.624 1.00 79.75 273 THR A C 1
ATOM 2069 O O . THR A 1 273 ? 24.416 -15.738 -8.101 1.00 79.75 273 THR A O 1
ATOM 2072 N N . PRO A 1 274 ? 24.540 -14.068 -9.611 1.00 82.00 274 PRO A N 1
ATOM 2073 C CA . PRO A 1 274 ? 23.192 -14.300 -10.137 1.00 82.00 274 PRO A CA 1
ATOM 2074 C C . PRO A 1 274 ? 22.946 -15.754 -10.566 1.00 82.00 274 PRO A C 1
ATOM 2076 O O . PRO A 1 274 ? 21.880 -16.312 -10.312 1.00 82.00 274 PRO A O 1
ATOM 2079 N N . ALA A 1 275 ? 23.954 -16.408 -11.156 1.00 83.75 275 ALA A N 1
ATOM 2080 C CA . ALA A 1 275 ? 23.884 -17.825 -11.508 1.00 83.75 275 ALA A CA 1
ATOM 2081 C C . ALA A 1 275 ? 23.712 -18.722 -10.269 1.00 83.75 275 ALA A C 1
ATOM 2083 O O . ALA A 1 275 ? 22.866 -19.616 -10.270 1.00 83.75 275 ALA A O 1
ATOM 2084 N N . SER A 1 276 ? 24.461 -18.460 -9.191 1.00 85.06 276 SER A N 1
ATOM 2085 C CA . SER A 1 276 ? 24.333 -19.205 -7.931 1.00 85.06 276 SER A CA 1
ATOM 2086 C C . SER A 1 276 ? 22.987 -18.975 -7.229 1.00 85.06 276 SER A C 1
ATOM 2088 O O . SER A 1 276 ? 22.480 -19.890 -6.584 1.00 85.06 276 SER A O 1
ATOM 2090 N N . MET A 1 277 ? 22.386 -17.789 -7.384 1.00 87.81 277 MET A N 1
ATOM 2091 C CA . MET A 1 277 ? 21.056 -17.469 -6.853 1.00 87.81 277 MET A CA 1
ATOM 2092 C C . MET A 1 277 ? 19.967 -18.227 -7.611 1.00 87.81 277 MET A C 1
ATOM 2094 O O . MET A 1 277 ? 19.125 -18.873 -6.991 1.00 87.81 277 MET A O 1
ATOM 2098 N N . ARG A 1 278 ? 20.038 -18.246 -8.948 1.00 89.69 278 ARG A N 1
ATOM 2099 C CA . ARG A 1 278 ? 19.123 -19.046 -9.779 1.00 89.69 278 ARG A CA 1
ATOM 2100 C C . ARG A 1 278 ? 19.242 -20.538 -9.478 1.00 89.69 278 ARG A C 1
ATOM 2102 O O . ARG A 1 278 ? 18.221 -21.214 -9.379 1.00 89.69 278 ARG A O 1
ATOM 2109 N N . ALA A 1 279 ? 20.463 -21.037 -9.270 1.00 90.19 279 ALA A N 1
ATOM 2110 C CA . ALA A 1 279 ? 20.700 -22.422 -8.861 1.00 90.19 279 ALA A CA 1
ATOM 2111 C C . ALA A 1 279 ? 20.081 -22.752 -7.489 1.00 90.19 279 ALA A C 1
ATOM 2113 O O . ALA A 1 279 ? 19.613 -23.870 -7.296 1.00 90.19 279 ALA A O 1
ATOM 2114 N N . ALA A 1 280 ? 20.031 -21.782 -6.568 1.00 90.81 280 ALA A N 1
ATOM 2115 C CA . ALA A 1 280 ? 19.342 -21.910 -5.282 1.00 90.81 280 ALA A CA 1
ATOM 2116 C C . ALA A 1 280 ? 17.809 -21.780 -5.383 1.00 90.81 280 ALA A C 1
ATOM 2118 O O . ALA A 1 280 ? 17.107 -22.117 -4.437 1.00 90.81 280 ALA A O 1
ATOM 2119 N N . GLY A 1 281 ? 17.277 -21.314 -6.518 1.00 92.25 281 GLY A N 1
ATOM 2120 C CA . GLY A 1 281 ? 15.839 -21.135 -6.733 1.00 92.25 281 GLY A CA 1
ATOM 2121 C C . GLY A 1 281 ? 15.347 -19.686 -6.674 1.00 92.25 281 GLY A C 1
ATOM 2122 O O . GLY A 1 281 ? 14.143 -19.464 -6.800 1.00 92.25 281 GLY A O 1
ATOM 2123 N N . PHE A 1 282 ? 16.244 -18.706 -6.542 1.00 93.19 282 PHE A N 1
ATOM 2124 C CA . PHE A 1 282 ? 15.898 -17.286 -6.549 1.00 93.19 282 PHE A CA 1
ATOM 2125 C C . PHE A 1 282 ? 15.883 -16.720 -7.975 1.00 93.19 282 PHE A C 1
ATOM 2127 O O . PHE A 1 282 ? 16.878 -16.787 -8.702 1.00 93.19 282 PHE A O 1
ATOM 2134 N N . TYR A 1 283 ? 14.763 -16.110 -8.360 1.00 94.31 283 TYR A N 1
ATOM 2135 C CA . TYR A 1 283 ? 14.579 -15.448 -9.653 1.00 94.31 283 TYR A CA 1
ATOM 2136 C C . TYR A 1 283 ? 13.986 -14.054 -9.402 1.00 94.31 283 TYR A C 1
ATOM 2138 O O . TYR A 1 283 ? 12.939 -13.980 -8.765 1.00 94.31 283 TYR A O 1
ATOM 2146 N N . PRO A 1 284 ? 14.584 -12.953 -9.903 1.00 93.00 284 PRO A N 1
ATOM 2147 C CA . PRO A 1 284 ? 14.080 -11.595 -9.653 1.00 93.00 284 PRO A CA 1
ATOM 2148 C C . PRO A 1 284 ? 12.601 -11.406 -10.021 1.00 93.00 284 PRO A C 1
ATOM 2150 O O . PRO A 1 284 ? 11.846 -10.763 -9.292 1.00 93.00 284 PRO A O 1
ATOM 2153 N N . TYR A 1 285 ? 12.163 -12.026 -11.120 1.00 96.94 285 TYR A N 1
ATOM 2154 C CA . TYR A 1 285 ? 10.774 -11.981 -11.576 1.00 96.94 285 TYR A CA 1
ATOM 2155 C C . TYR A 1 285 ? 9.797 -12.825 -10.745 1.00 96.94 285 TYR A C 1
ATOM 2157 O O . TYR A 1 285 ? 8.597 -12.747 -10.986 1.00 96.94 285 TYR A O 1
ATOM 2165 N N . SER A 1 286 ? 10.249 -13.589 -9.745 1.00 96.88 286 SER A N 1
ATOM 2166 C CA . SER A 1 286 ? 9.348 -14.284 -8.807 1.00 96.88 286 SER A CA 1
ATOM 2167 C C . SER A 1 286 ? 8.655 -13.348 -7.816 1.00 96.88 286 SER A C 1
ATOM 2169 O O . SER A 1 286 ? 7.699 -13.771 -7.166 1.00 96.88 286 SER A O 1
ATOM 2171 N N . TYR A 1 287 ? 9.111 -12.098 -7.722 1.00 96.69 287 TYR A N 1
ATOM 2172 C CA . TYR A 1 287 ? 8.718 -11.138 -6.690 1.00 96.69 287 TYR A CA 1
ATOM 2173 C C . TYR A 1 287 ? 8.180 -9.840 -7.297 1.00 96.69 287 TYR A C 1
ATOM 2175 O O . TYR A 1 287 ? 8.518 -9.525 -8.441 1.00 96.69 287 TYR A O 1
ATOM 2183 N N . GLY A 1 288 ? 7.388 -9.092 -6.530 1.00 96.38 288 GLY A N 1
ATOM 2184 C CA . GLY A 1 288 ? 6.747 -7.843 -6.958 1.00 96.38 288 GLY A CA 1
ATOM 2185 C C . GLY A 1 288 ? 5.330 -8.045 -7.487 1.00 96.38 288 GLY A C 1
ATOM 2186 O O . GLY A 1 288 ? 4.944 -7.438 -8.490 1.00 96.38 288 GLY A O 1
ATOM 2187 N N . TRP A 1 289 ? 4.570 -8.958 -6.881 1.00 97.69 289 TRP A N 1
ATOM 2188 C CA . TRP A 1 289 ? 3.229 -9.339 -7.314 1.00 97.69 289 TRP A CA 1
ATOM 2189 C C . TRP A 1 289 ? 2.187 -9.116 -6.220 1.00 97.69 289 TRP A C 1
ATOM 2191 O O . TRP A 1 289 ? 2.419 -9.416 -5.054 1.00 97.69 289 TRP A O 1
ATOM 2201 N N . ALA A 1 290 ? 0.987 -8.693 -6.618 1.00 98.00 290 ALA A N 1
ATOM 2202 C CA . ALA A 1 290 ? -0.186 -8.836 -5.765 1.00 98.00 290 ALA A CA 1
ATOM 2203 C C . ALA A 1 290 ? -0.518 -10.325 -5.564 1.00 98.00 290 ALA A C 1
ATOM 2205 O O . ALA A 1 290 ? -0.327 -11.145 -6.471 1.00 98.00 290 ALA A O 1
ATOM 2206 N N . TRP A 1 291 ? -1.050 -10.680 -4.399 1.00 98.19 291 TRP A N 1
ATOM 2207 C CA . TRP A 1 291 ? -1.443 -12.047 -4.070 1.00 98.19 291 TRP A CA 1
ATOM 2208 C C . TRP A 1 291 ? -2.720 -12.086 -3.242 1.00 98.19 291 TRP A C 1
ATOM 2210 O O . TRP A 1 291 ? -3.026 -11.171 -2.489 1.00 98.19 291 TRP A O 1
ATOM 2220 N N . GLU A 1 292 ? -3.481 -13.162 -3.373 1.00 98.06 292 GLU A N 1
ATOM 2221 C CA . GLU A 1 292 ? -4.761 -13.330 -2.700 1.00 98.06 292 GLU A CA 1
ATOM 2222 C C . GLU A 1 292 ? -4.741 -14.549 -1.779 1.00 98.06 292 GLU A C 1
ATOM 2224 O O . GLU A 1 292 ? -4.353 -15.643 -2.193 1.00 98.06 292 GLU A O 1
ATOM 2229 N N . ALA A 1 293 ? -5.182 -14.372 -0.532 1.00 98.12 293 ALA A N 1
ATOM 2230 C CA . ALA A 1 293 ? -5.433 -15.459 0.403 1.00 98.12 293 ALA A CA 1
ATOM 2231 C C . ALA A 1 293 ? -6.933 -15.747 0.516 1.00 98.12 293 ALA A C 1
ATOM 2233 O O . ALA A 1 293 ? -7.739 -14.910 0.941 1.00 98.12 293 ALA A O 1
ATOM 2234 N N . LYS A 1 294 ? -7.290 -16.989 0.183 1.00 96.25 294 LYS A N 1
ATOM 2235 C CA . LYS A 1 294 ? -8.646 -17.523 0.299 1.00 96.25 294 LYS A CA 1
ATOM 2236 C C . LYS A 1 294 ? -8.720 -18.564 1.407 1.00 96.25 294 LYS A C 1
ATOM 2238 O O . LYS A 1 294 ? -7.949 -19.522 1.422 1.00 96.25 294 LYS A O 1
ATOM 2243 N N . MET A 1 295 ? -9.695 -18.404 2.298 1.00 95.88 295 MET A N 1
ATOM 2244 C CA . MET A 1 295 ? -9.955 -19.353 3.379 1.00 95.88 295 MET A CA 1
ATOM 2245 C C . MET A 1 295 ? -10.575 -20.656 2.862 1.00 95.88 295 MET A C 1
ATOM 2247 O O . MET A 1 295 ? -11.599 -20.642 2.175 1.00 95.88 295 MET A O 1
ATOM 2251 N N . ASN A 1 296 ? -9.993 -21.786 3.256 1.00 93.75 296 ASN A N 1
ATOM 2252 C CA . ASN A 1 296 ? -10.485 -23.128 2.963 1.00 93.75 296 ASN A CA 1
ATOM 2253 C C . ASN A 1 296 ? -11.473 -23.605 4.053 1.00 93.75 296 ASN A C 1
ATOM 2255 O O . ASN A 1 296 ? -11.413 -23.135 5.195 1.00 93.75 296 ASN A O 1
ATOM 2259 N N . PRO A 1 297 ? -12.387 -24.551 3.748 1.00 91.25 297 PRO A N 1
ATOM 2260 C CA . PRO A 1 297 ? -13.348 -25.082 4.726 1.00 91.25 297 PRO A CA 1
ATOM 2261 C C . PRO A 1 297 ? -12.724 -25.747 5.961 1.00 91.25 297 PRO A C 1
ATOM 2263 O O . PRO A 1 297 ? -13.352 -25.783 7.017 1.00 91.25 297 PRO A O 1
ATOM 2266 N N . ASP A 1 298 ? -11.499 -26.262 5.846 1.00 89.44 298 ASP A N 1
ATOM 2267 C CA . ASP A 1 298 ? -10.749 -26.890 6.941 1.00 89.44 298 ASP A CA 1
ATOM 2268 C C . ASP A 1 298 ? -10.058 -25.876 7.879 1.00 89.44 298 ASP A C 1
ATOM 2270 O O . ASP A 1 298 ? -9.450 -26.265 8.875 1.00 89.44 298 ASP A O 1
ATOM 2274 N N . GLY A 1 299 ? -10.176 -24.576 7.590 1.00 85.44 299 GLY A N 1
ATOM 2275 C CA . GLY A 1 299 ? -9.572 -23.489 8.358 1.00 85.44 299 GLY A CA 1
ATOM 2276 C C . GLY A 1 299 ? -8.141 -23.132 7.953 1.00 85.44 299 GLY A C 1
ATOM 2277 O O . GLY A 1 299 ? -7.577 -22.211 8.541 1.00 85.44 299 GLY A O 1
ATOM 2278 N N . THR A 1 300 ? -7.567 -23.808 6.954 1.00 91.00 300 THR A N 1
ATOM 2279 C CA . THR A 1 300 ? -6.337 -23.363 6.280 1.00 91.00 300 THR A CA 1
ATOM 2280 C C . THR A 1 300 ? -6.648 -22.267 5.259 1.00 91.00 300 THR A C 1
ATOM 2282 O O . THR A 1 300 ? -7.811 -21.960 4.997 1.00 91.00 300 THR A O 1
ATOM 2285 N N . ALA A 1 301 ? -5.623 -21.665 4.661 1.00 94.69 301 ALA A N 1
ATOM 2286 C CA . ALA A 1 301 ? -5.791 -20.699 3.583 1.00 94.69 301 ALA A CA 1
ATOM 2287 C C . ALA A 1 301 ? -4.849 -21.011 2.421 1.00 94.69 301 ALA A C 1
ATOM 2289 O O . ALA A 1 301 ? -3.725 -21.467 2.625 1.00 94.69 301 ALA A O 1
ATOM 2290 N N . THR A 1 302 ? -5.327 -20.750 1.207 1.00 95.56 302 THR A N 1
ATOM 2291 C CA . THR A 1 302 ? -4.557 -20.889 -0.032 1.00 95.56 302 THR A CA 1
ATOM 2292 C C . THR A 1 302 ? -4.128 -19.504 -0.495 1.00 95.56 302 THR A C 1
ATOM 2294 O O . THR A 1 302 ? -4.992 -18.644 -0.671 1.00 95.56 302 THR A O 1
ATOM 2297 N N . ALA A 1 303 ? -2.827 -19.298 -0.704 1.00 96.38 303 ALA A N 1
ATOM 2298 C CA . ALA A 1 303 ? -2.281 -18.081 -1.297 1.00 96.38 303 ALA A CA 1
ATOM 2299 C C . ALA A 1 303 ? -2.103 -18.253 -2.817 1.00 96.38 303 ALA A C 1
ATOM 2301 O O . ALA A 1 303 ? -1.670 -19.308 -3.276 1.00 96.38 303 ALA A O 1
ATOM 2302 N N . THR A 1 304 ? -2.457 -17.237 -3.604 1.00 97.19 304 THR A N 1
ATOM 2303 C CA . THR A 1 304 ? -2.304 -17.222 -5.070 1.00 97.19 304 THR A CA 1
ATOM 2304 C C . THR A 1 304 ? -1.708 -15.894 -5.518 1.00 97.19 304 THR A C 1
ATOM 2306 O O . THR A 1 304 ? -2.321 -14.856 -5.297 1.00 97.19 304 THR A O 1
ATOM 2309 N N . LYS A 1 305 ? -0.540 -15.902 -6.173 1.00 97.94 305 LYS A N 1
ATOM 2310 C CA . LYS A 1 305 ? -0.007 -14.702 -6.842 1.00 97.94 305 LYS A CA 1
ATOM 2311 C C . LYS A 1 305 ? -0.790 -14.400 -8.122 1.00 97.94 305 LYS A C 1
ATOM 2313 O O . LYS A 1 305 ? -0.930 -15.271 -8.981 1.00 97.94 305 LYS A O 1
ATOM 2318 N N . HIS A 1 306 ? -1.238 -13.156 -8.267 1.00 98.06 306 HIS A N 1
ATOM 2319 C CA . HIS A 1 306 ? -1.964 -12.663 -9.435 1.00 98.06 306 HIS A CA 1
ATOM 2320 C C . HIS A 1 306 ? -1.022 -11.987 -10.432 1.00 98.06 306 HIS A C 1
ATOM 2322 O O . HIS A 1 306 ? -0.901 -10.761 -10.505 1.00 98.06 306 HIS A O 1
ATOM 2328 N N . TYR A 1 307 ? -0.336 -12.804 -11.225 1.00 98.50 307 TYR A N 1
ATOM 2329 C CA . TYR A 1 307 ? 0.615 -12.337 -12.229 1.00 98.50 307 TYR A CA 1
ATOM 2330 C C . TYR A 1 307 ? -0.020 -11.483 -13.344 1.00 98.50 307 TYR A C 1
ATOM 2332 O O . TYR A 1 307 ? 0.650 -10.622 -13.918 1.00 98.50 307 TYR A O 1
ATOM 2340 N N . ALA A 1 308 ? -1.312 -11.659 -13.634 1.00 98.44 308 ALA A N 1
ATOM 2341 C CA . ALA A 1 308 ? -2.052 -10.891 -14.634 1.00 98.44 308 ALA A CA 1
ATOM 2342 C C . ALA A 1 308 ? -2.188 -9.400 -14.280 1.00 98.44 308 ALA A C 1
ATOM 2344 O O . ALA A 1 308 ? -2.413 -8.581 -15.171 1.00 98.44 308 ALA A O 1
ATOM 2345 N N . LEU A 1 309 ? -2.017 -9.027 -13.006 1.00 98.06 309 LEU A N 1
ATOM 2346 C CA . LEU A 1 309 ? -2.023 -7.630 -12.557 1.00 98.06 309 LEU A CA 1
ATOM 2347 C C . LEU A 1 309 ? -0.717 -6.889 -12.920 1.00 98.06 309 LEU A C 1
ATOM 2349 O O . LEU A 1 309 ? -0.688 -5.649 -12.954 1.00 98.06 309 LEU A O 1
ATOM 2353 N N . GLY A 1 310 ? 0.340 -7.634 -13.255 1.00 97.44 310 GLY A N 1
ATOM 2354 C CA . GLY A 1 310 ? 1.650 -7.121 -13.650 1.00 97.44 310 GLY A CA 1
ATOM 2355 C C . GLY A 1 310 ? 2.538 -6.721 -12.468 1.00 97.44 310 GLY A C 1
ATOM 2356 O O . GLY A 1 310 ? 2.063 -6.245 -11.432 1.00 97.44 310 GLY A O 1
ATOM 2357 N N . ARG A 1 311 ? 3.844 -6.894 -12.665 1.00 97.31 311 ARG A N 1
ATOM 2358 C CA . ARG A 1 311 ? 4.890 -6.708 -11.659 1.00 97.31 311 ARG A CA 1
ATOM 2359 C C . ARG A 1 311 ? 5.162 -5.238 -11.351 1.00 97.31 311 ARG A C 1
ATOM 2361 O O . ARG A 1 311 ? 5.212 -4.432 -12.284 1.00 97.31 311 ARG A O 1
ATOM 2368 N N . ARG A 1 312 ? 5.353 -4.911 -10.071 1.00 94.81 312 ARG A N 1
ATOM 2369 C CA . ARG A 1 312 ? 5.861 -3.627 -9.542 1.00 94.81 312 ARG A CA 1
ATOM 2370 C C . ARG A 1 312 ? 6.140 -3.760 -8.032 1.00 94.81 312 ARG A C 1
ATOM 2372 O O . ARG A 1 312 ? 6.033 -4.858 -7.499 1.00 94.81 312 ARG A O 1
ATOM 2379 N N . SER A 1 313 ? 6.411 -2.641 -7.375 1.00 95.00 313 SER A N 1
ATOM 2380 C CA . SER A 1 313 ? 6.580 -2.488 -5.932 1.00 95.00 313 SER A CA 1
ATOM 2381 C C . SER A 1 313 ? 5.200 -2.185 -5.393 1.00 95.00 313 SER A C 1
ATOM 2383 O O . SER A 1 313 ? 4.795 -1.033 -5.303 1.00 95.00 313 SER A O 1
ATOM 2385 N N . TRP A 1 314 ? 4.386 -3.225 -5.253 1.00 94.56 314 TRP A N 1
ATOM 2386 C CA . TRP A 1 314 ? 2.996 -3.027 -4.890 1.00 94.56 314 TRP A CA 1
ATOM 2387 C C . TRP A 1 314 ? 2.924 -2.558 -3.447 1.00 94.56 314 TRP A C 1
ATOM 2389 O O . TRP A 1 314 ? 3.256 -3.333 -2.558 1.00 94.56 314 TRP A O 1
ATOM 2399 N N . GLU A 1 315 ? 2.380 -1.364 -3.237 1.00 94.38 315 GLU A N 1
ATOM 2400 C CA . GLU A 1 315 ? 1.900 -1.001 -1.913 1.00 94.38 315 GLU A CA 1
ATOM 2401 C C . GLU A 1 315 ? 0.545 -1.676 -1.677 1.00 94.38 315 GLU A C 1
ATOM 2403 O O . GLU A 1 315 ? 0.436 -2.665 -0.955 1.00 94.38 315 GLU A O 1
ATOM 2408 N N . LEU A 1 316 ? -0.503 -1.223 -2.376 1.00 93.25 316 LEU A N 1
ATOM 2409 C CA . LEU A 1 316 ? -1.865 -1.707 -2.166 1.00 93.25 316 LEU A CA 1
ATOM 2410 C C . LEU A 1 316 ? -2.594 -1.973 -3.488 1.00 93.25 316 LEU A C 1
ATOM 2412 O O . LEU A 1 316 ? -2.628 -1.155 -4.412 1.00 93.25 316 LEU A O 1
ATOM 2416 N N . GLY A 1 317 ? -3.247 -3.135 -3.562 1.00 95.25 317 GLY A N 1
ATOM 2417 C CA . GLY A 1 317 ? -4.253 -3.441 -4.577 1.00 95.25 317 GLY A CA 1
ATOM 2418 C C . GLY A 1 317 ? -5.662 -3.181 -4.049 1.00 95.25 317 GLY A C 1
ATOM 2419 O O . GLY A 1 317 ? -6.034 -3.731 -3.014 1.00 95.25 317 GLY A O 1
ATOM 2420 N N . TYR A 1 318 ? -6.470 -2.389 -4.759 1.00 96.69 318 TYR A N 1
ATOM 2421 C CA . TYR A 1 318 ? -7.871 -2.129 -4.405 1.00 96.69 318 TYR A CA 1
ATOM 2422 C C . TYR A 1 318 ? -8.806 -2.543 -5.535 1.00 96.69 318 TYR A C 1
ATOM 2424 O O . TYR A 1 318 ? -8.751 -1.990 -6.636 1.00 96.69 318 TYR A O 1
ATOM 2432 N N . VAL A 1 319 ? -9.686 -3.502 -5.250 1.00 98.25 319 VAL A N 1
ATOM 2433 C CA . VAL A 1 319 ? -10.704 -3.968 -6.195 1.00 98.25 319 VAL A CA 1
ATOM 2434 C C . VAL A 1 319 ? -11.958 -3.104 -6.064 1.00 98.25 319 VAL A C 1
ATOM 2436 O O . VAL A 1 319 ? -12.574 -3.029 -5.002 1.00 98.25 319 VAL A O 1
ATOM 2439 N N . MET A 1 320 ? -12.349 -2.466 -7.161 1.00 97.94 320 MET A N 1
ATOM 2440 C CA . MET A 1 320 ? -13.528 -1.611 -7.239 1.00 97.94 320 MET A CA 1
ATOM 2441 C C . MET A 1 320 ? -14.832 -2.429 -7.144 1.00 97.94 320 MET A C 1
ATOM 2443 O O . MET A 1 320 ? -14.831 -3.640 -7.386 1.00 97.94 320 MET A O 1
ATOM 2447 N N . PRO A 1 321 ? -15.980 -1.796 -6.828 1.00 96.31 321 PRO A N 1
ATOM 2448 C CA . PRO A 1 321 ? -17.249 -2.510 -6.650 1.00 96.31 321 PRO A CA 1
ATOM 2449 C C . PRO A 1 321 ? -17.771 -3.284 -7.871 1.00 96.31 321 PRO A C 1
ATOM 2451 O O . PRO A 1 321 ? -18.585 -4.189 -7.699 1.00 96.31 321 PRO A O 1
ATOM 2454 N N . ASP A 1 322 ? -17.302 -2.991 -9.090 1.00 97.38 322 ASP A N 1
ATOM 2455 C CA . ASP A 1 322 ? -17.589 -3.815 -10.278 1.00 97.38 322 ASP A CA 1
ATOM 2456 C C . ASP A 1 322 ? -16.961 -5.219 -10.216 1.00 97.38 322 ASP A C 1
ATOM 2458 O O . ASP A 1 322 ? -17.224 -6.053 -11.085 1.00 97.38 322 ASP A O 1
ATOM 2462 N N . SER A 1 323 ? -16.138 -5.485 -9.194 1.00 98.25 323 SER A N 1
ATOM 2463 C CA . SER A 1 323 ? -15.389 -6.726 -8.999 1.00 98.25 323 SER A CA 1
ATOM 2464 C C . SER A 1 323 ? -14.467 -7.058 -10.176 1.00 98.25 323 SER A C 1
ATOM 2466 O O . SER A 1 323 ? -14.141 -8.225 -10.394 1.00 98.25 323 SER A O 1
ATOM 2468 N N . LYS A 1 324 ? -14.062 -6.046 -10.954 1.00 98.38 324 LYS A N 1
ATOM 2469 C CA . LYS A 1 324 ? -13.200 -6.199 -12.133 1.00 98.38 324 LYS A CA 1
ATOM 2470 C C . LYS A 1 324 ? -12.040 -5.227 -12.140 1.00 98.38 324 LYS A C 1
ATOM 2472 O O . LYS A 1 324 ? -10.923 -5.622 -12.472 1.00 98.38 324 LYS A O 1
ATOM 2477 N N . THR A 1 325 ? -12.315 -3.962 -11.854 1.00 98.56 325 THR A N 1
ATOM 2478 C CA . THR A 1 325 ? -11.317 -2.905 -11.932 1.00 98.56 325 THR A CA 1
ATOM 2479 C C . THR A 1 325 ? -10.468 -2.940 -10.672 1.00 98.56 325 THR A C 1
ATOM 2481 O O . THR A 1 325 ? -10.992 -2.850 -9.568 1.00 98.56 325 THR A O 1
ATOM 2484 N N . VAL A 1 326 ? -9.156 -3.074 -10.827 1.00 98.38 326 VAL A N 1
ATOM 2485 C CA . VAL A 1 326 ? -8.193 -3.065 -9.725 1.00 98.38 326 VAL A CA 1
ATOM 2486 C C . VAL A 1 326 ? -7.239 -1.903 -9.918 1.00 98.38 326 VAL A C 1
ATOM 2488 O O . VAL A 1 326 ? -6.551 -1.830 -10.938 1.00 98.38 326 VAL A O 1
ATOM 2491 N N . TYR A 1 327 ? -7.177 -1.009 -8.937 1.00 97.25 327 TYR A N 1
ATOM 2492 C CA . TYR A 1 327 ? -6.111 -0.018 -8.854 1.00 97.25 327 TYR A CA 1
ATOM 2493 C C . TYR A 1 327 ? -4.944 -0.599 -8.080 1.00 97.25 327 TYR A C 1
ATOM 2495 O O . TYR A 1 327 ? -5.138 -1.226 -7.043 1.00 97.25 327 TYR A O 1
ATOM 2503 N N . GLY A 1 328 ? -3.745 -0.412 -8.620 1.00 90.81 328 GLY A N 1
ATOM 2504 C CA . GLY A 1 328 ? -2.512 -0.784 -7.948 1.00 90.81 328 GLY A CA 1
ATOM 2505 C C . GLY A 1 328 ? -1.624 0.421 -7.794 1.00 90.81 328 GLY A C 1
ATOM 2506 O O . GLY A 1 328 ? -1.272 1.024 -8.815 1.00 90.81 328 GLY A O 1
ATOM 2507 N N . THR A 1 329 ? -1.273 0.729 -6.557 1.00 92.88 329 THR A N 1
ATOM 2508 C CA . THR A 1 329 ? -0.290 1.752 -6.211 1.00 92.88 329 THR A CA 1
ATOM 2509 C C . THR A 1 329 ? 1.127 1.166 -6.263 1.00 92.88 329 THR A C 1
ATOM 2511 O O . THR A 1 329 ? 1.290 -0.044 -6.457 1.00 92.88 329 THR A O 1
ATOM 2514 N N . ASP A 1 330 ? 2.142 2.026 -6.287 1.00 94.94 330 ASP A N 1
ATOM 2515 C CA . ASP A 1 330 ? 3.536 1.647 -6.547 1.00 94.94 330 ASP A CA 1
ATOM 2516 C C . ASP A 1 330 ? 4.443 2.507 -5.668 1.00 94.94 330 ASP A C 1
ATOM 2518 O O . ASP A 1 330 ? 4.429 3.721 -5.856 1.00 94.94 330 ASP A O 1
ATOM 2522 N N . ASP A 1 331 ? 5.217 1.912 -4.757 1.00 94.56 331 ASP A N 1
ATOM 2523 C CA . ASP A 1 331 ? 6.140 2.650 -3.879 1.00 94.56 331 ASP A CA 1
ATOM 2524 C C . ASP A 1 331 ? 7.611 2.540 -4.348 1.00 94.56 331 ASP A C 1
ATOM 2526 O O . ASP A 1 331 ? 8.087 1.528 -4.856 1.00 94.56 331 ASP A O 1
ATOM 2530 N N . GLY A 1 332 ? 8.349 3.639 -4.239 1.00 93.50 332 GLY A N 1
ATOM 2531 C CA . GLY A 1 332 ? 9.696 3.887 -4.707 1.00 93.50 332 GLY A CA 1
ATOM 2532 C C . GLY A 1 332 ? 9.816 5.315 -5.238 1.00 93.50 332 GLY A C 1
ATOM 2533 O O . GLY A 1 332 ? 9.147 6.241 -4.775 1.00 93.50 332 GLY A O 1
ATOM 2534 N N . ALA A 1 333 ? 10.700 5.525 -6.211 1.00 93.62 333 ALA A N 1
ATOM 2535 C CA . ALA A 1 333 ? 10.874 6.802 -6.904 1.00 93.62 333 ALA A CA 1
ATOM 2536 C C . ALA A 1 333 ? 10.584 6.644 -8.401 1.00 93.62 333 ALA A C 1
ATOM 2538 O O . ALA A 1 333 ? 10.814 5.575 -8.962 1.00 93.62 333 ALA A O 1
ATOM 2539 N N . ASN A 1 334 ? 10.123 7.714 -9.052 1.00 96.25 334 ASN A N 1
ATOM 2540 C CA . ASN A 1 334 ? 9.731 7.715 -10.463 1.00 96.25 334 ASN A CA 1
ATOM 2541 C C . ASN A 1 334 ? 8.751 6.587 -10.817 1.00 96.25 334 ASN A C 1
ATOM 2543 O O . ASN A 1 334 ? 9.027 5.685 -11.618 1.00 96.25 334 ASN A O 1
ATOM 2547 N N . LEU A 1 335 ? 7.614 6.635 -10.143 1.00 95.00 335 LEU A N 1
ATOM 2548 C CA . LEU A 1 335 ? 6.582 5.617 -10.139 1.00 95.00 335 LEU A CA 1
ATOM 2549 C C . LEU A 1 335 ? 5.466 5.979 -11.102 1.00 95.00 335 LEU A C 1
ATOM 2551 O O . LEU A 1 335 ? 5.276 7.138 -11.472 1.00 95.00 335 LEU A O 1
ATOM 2555 N N . PHE A 1 336 ? 4.687 4.970 -11.457 1.00 94.56 336 PHE A N 1
ATOM 2556 C CA . PHE A 1 336 ? 3.580 5.083 -12.391 1.00 94.56 336 PHE A CA 1
ATOM 2557 C C . PHE A 1 336 ? 2.271 4.675 -11.723 1.00 94.56 336 PHE A C 1
ATOM 2559 O O . PHE A 1 336 ? 2.240 3.847 -10.814 1.00 94.56 336 PHE A O 1
ATOM 2566 N N . PHE A 1 337 ? 1.163 5.195 -12.240 1.00 94.62 337 PHE A N 1
ATOM 2567 C CA . PHE A 1 337 ? -0.163 4.765 -11.822 1.00 94.62 337 PHE A CA 1
ATOM 2568 C C . PHE A 1 337 ? -0.788 3.859 -12.877 1.00 94.62 337 PHE A C 1
ATOM 2570 O O . PHE A 1 337 ? -0.726 4.133 -14.082 1.00 94.62 337 PHE A O 1
ATOM 2577 N N . SER A 1 338 ? -1.384 2.751 -12.440 1.00 95.38 338 SER A N 1
ATOM 2578 C CA . SER A 1 338 ? -1.948 1.769 -13.361 1.00 95.38 338 SER A CA 1
ATOM 2579 C C . SER A 1 338 ? -3.210 1.120 -12.809 1.00 95.38 338 SER A C 1
ATOM 2581 O O . SER A 1 338 ? -3.380 0.980 -11.595 1.00 95.38 338 SER A O 1
ATOM 2583 N N . LYS A 1 339 ? -4.080 0.688 -13.722 1.00 97.38 339 LYS A N 1
ATOM 2584 C CA . LYS A 1 339 ? -5.247 -0.132 -13.399 1.00 97.38 339 LYS A CA 1
ATOM 2585 C C . LYS A 1 339 ? -5.216 -1.440 -14.171 1.00 97.38 339 LYS A C 1
ATOM 2587 O O . LYS A 1 339 ? -4.635 -1.534 -15.253 1.00 97.38 339 LYS A O 1
ATOM 2592 N N . PHE A 1 340 ? -5.885 -2.434 -13.622 1.00 98.69 340 PHE A N 1
ATOM 2593 C CA . PHE A 1 340 ? -6.197 -3.695 -14.268 1.00 98.69 340 PHE A CA 1
ATOM 2594 C C . PHE A 1 340 ? -7.715 -3.824 -14.387 1.00 98.69 340 PHE A C 1
ATOM 2596 O O . PHE A 1 340 ? -8.437 -3.367 -13.508 1.00 98.69 340 PHE A O 1
ATOM 2603 N N . VAL A 1 341 ? -8.207 -4.419 -15.470 1.00 98.75 341 VAL A N 1
ATOM 2604 C CA . VAL A 1 341 ? -9.632 -4.717 -15.652 1.00 98.75 341 VAL A CA 1
ATOM 2605 C C . VAL A 1 341 ? -9.777 -6.200 -15.954 1.00 98.75 341 VAL A C 1
ATOM 2607 O O . VAL A 1 341 ? -9.386 -6.659 -17.032 1.00 98.75 341 VAL A O 1
ATOM 2610 N N . ALA A 1 342 ? -10.341 -6.935 -14.998 1.00 98.81 342 ALA A N 1
ATOM 2611 C CA . ALA A 1 342 ? -10.567 -8.366 -15.107 1.00 98.81 342 ALA A CA 1
ATOM 2612 C C . ALA A 1 342 ? -11.540 -8.712 -16.239 1.00 98.81 342 ALA A C 1
ATOM 2614 O O . ALA A 1 342 ? -12.531 -8.017 -16.496 1.00 98.81 342 ALA A O 1
ATOM 2615 N N . LYS A 1 343 ? -11.292 -9.848 -16.890 1.00 98.56 343 LYS A N 1
ATOM 2616 C CA . LYS A 1 343 ? -12.164 -10.384 -17.938 1.00 98.56 343 LYS A CA 1
ATOM 2617 C C . LYS A 1 343 ? -13.499 -10.858 -17.353 1.00 98.56 343 LYS A C 1
ATOM 2619 O O . LYS A 1 343 ? -14.557 -10.629 -17.945 1.00 98.56 343 LYS A O 1
ATOM 2624 N N . VAL A 1 344 ? -13.448 -11.464 -16.167 1.00 98.56 344 VAL A N 1
ATOM 2625 C CA . VAL A 1 344 ? -14.593 -11.994 -15.419 1.00 98.56 344 VAL A CA 1
ATOM 2626 C C . VAL A 1 344 ? -14.646 -11.310 -14.051 1.00 98.56 344 VAL A C 1
ATOM 2628 O O . VAL A 1 344 ? -13.620 -11.115 -13.411 1.00 98.56 344 VAL A O 1
ATOM 2631 N N . ALA A 1 345 ? -15.839 -10.894 -13.620 1.00 98.38 345 ALA A N 1
ATOM 2632 C CA . ALA A 1 345 ? -16.009 -10.286 -12.301 1.00 98.38 345 ALA A CA 1
ATOM 2633 C C . ALA A 1 345 ? -15.720 -11.319 -11.203 1.00 98.38 345 ALA A C 1
ATOM 2635 O O . ALA A 1 345 ? -16.234 -12.434 -11.272 1.00 98.38 345 ALA A O 1
ATOM 2636 N N . GLY A 1 346 ? -14.927 -10.946 -10.200 1.00 97.94 346 GLY A N 1
ATOM 2637 C CA . GLY A 1 346 ? -14.530 -11.843 -9.113 1.00 97.94 346 GLY A CA 1
ATOM 2638 C C . GLY A 1 346 ? -13.355 -12.769 -9.431 1.00 97.94 346 GLY A C 1
ATOM 2639 O O . GLY A 1 346 ? -13.051 -13.637 -8.621 1.00 97.94 346 GLY A O 1
ATOM 2640 N N . ASP A 1 347 ? -12.714 -12.614 -10.593 1.00 98.31 347 ASP A N 1
ATOM 2641 C CA . ASP A 1 347 ? -11.586 -13.445 -11.017 1.00 98.31 347 ASP A CA 1
ATOM 2642 C C . ASP A 1 347 ? -10.461 -12.577 -11.589 1.00 98.31 347 ASP A C 1
ATOM 2644 O O . ASP A 1 347 ? -10.547 -12.052 -12.700 1.00 98.31 347 ASP A O 1
ATOM 2648 N N . LEU A 1 348 ? -9.388 -12.434 -10.814 1.00 98.50 348 LEU A N 1
ATOM 2649 C CA . LEU A 1 348 ? -8.232 -11.613 -11.166 1.00 98.50 348 LEU A CA 1
ATOM 2650 C C . LEU A 1 348 ? -7.218 -12.338 -12.065 1.00 98.50 348 LEU A C 1
ATOM 2652 O O . LEU A 1 348 ? -6.224 -11.732 -12.460 1.00 98.50 348 LEU A O 1
ATOM 2656 N N . SER A 1 349 ? -7.469 -13.598 -12.438 1.00 98.69 349 SER A N 1
ATOM 2657 C CA . SER A 1 349 ? -6.496 -14.426 -13.161 1.00 98.69 349 SER A CA 1
ATOM 2658 C C . SER A 1 349 ? -6.311 -14.069 -14.635 1.00 98.69 349 SER A C 1
ATOM 2660 O O . SER A 1 349 ? -5.392 -14.580 -15.279 1.00 98.69 349 SER A O 1
ATOM 2662 N N . ALA A 1 350 ? -7.166 -13.213 -15.201 1.00 98.81 350 ALA A N 1
ATOM 2663 C CA . ALA A 1 350 ? -7.066 -12.769 -16.585 1.00 98.81 350 ALA A CA 1
ATOM 2664 C C . ALA A 1 350 ? -7.686 -11.385 -16.793 1.00 98.81 350 ALA A C 1
ATOM 2666 O O . ALA A 1 350 ? -8.808 -11.123 -16.353 1.00 98.81 350 ALA A O 1
ATOM 2667 N N . GLY A 1 351 ? -7.016 -10.509 -17.541 1.00 98.62 351 GLY A N 1
ATOM 2668 C CA . GLY A 1 351 ? -7.552 -9.181 -17.836 1.00 98.62 351 GLY A CA 1
ATOM 2669 C C . GLY A 1 351 ? -6.589 -8.262 -18.572 1.00 98.62 351 GLY A C 1
ATOM 2670 O O . GLY A 1 351 ? -5.541 -8.687 -19.054 1.00 98.62 351 GLY A O 1
ATOM 2671 N N . ALA A 1 352 ? -6.977 -6.993 -18.683 1.00 98.69 352 ALA A N 1
ATOM 2672 C CA . ALA A 1 352 ? -6.218 -5.960 -19.377 1.00 98.69 352 ALA A CA 1
ATOM 2673 C C . ALA A 1 352 ? -5.553 -4.997 -18.390 1.00 98.69 352 ALA A C 1
ATOM 2675 O O . ALA A 1 352 ? -6.206 -4.495 -17.477 1.00 98.69 352 ALA A O 1
ATOM 2676 N N . ILE A 1 353 ? -4.281 -4.683 -18.620 1.00 98.25 353 ILE A N 1
ATOM 2677 C CA . ILE A 1 353 ? -3.519 -3.684 -17.866 1.00 98.25 353 ILE A CA 1
ATOM 2678 C C . ILE A 1 353 ? -3.511 -2.352 -18.622 1.00 98.25 353 ILE A C 1
ATOM 2680 O O . ILE A 1 353 ? -3.347 -2.325 -19.845 1.00 98.25 353 ILE A O 1
ATOM 2684 N N . TYR A 1 354 ? -3.606 -1.247 -17.882 1.00 98.69 354 TYR A N 1
ATOM 2685 C CA . TYR A 1 354 ? -3.519 0.115 -18.401 1.00 98.69 354 TYR A CA 1
ATOM 2686 C C . TYR A 1 354 ? -2.605 0.980 -17.536 1.00 98.69 354 TYR A C 1
ATOM 2688 O O . TYR A 1 354 ? -2.698 0.900 -16.314 1.00 98.69 354 TYR A O 1
ATOM 2696 N N . CYS A 1 355 ? -1.807 1.858 -18.143 1.00 98.12 355 CYS A N 1
ATOM 2697 C CA . CYS A 1 355 ? -1.092 2.927 -17.438 1.00 98.12 355 CYS A CA 1
ATOM 2698 C C . CYS A 1 355 ? -1.776 4.283 -17.643 1.00 98.12 355 CYS A C 1
ATOM 2700 O O . CYS A 1 355 ? -2.490 4.486 -18.631 1.00 98.12 355 CYS A O 1
ATOM 2702 N N . ALA A 1 356 ? -1.590 5.191 -16.689 1.00 97.81 356 ALA A N 1
ATOM 2703 C CA . ALA A 1 356 ? -2.183 6.519 -16.719 1.00 97.81 356 ALA A CA 1
ATOM 2704 C C . ALA A 1 356 ? -1.238 7.560 -17.340 1.00 97.81 356 ALA A C 1
ATOM 2706 O O . ALA A 1 356 ? -0.059 7.640 -16.996 1.00 97.81 356 ALA A O 1
ATOM 2707 N N . LYS A 1 357 ? -1.788 8.399 -18.218 1.00 98.06 357 LYS A N 1
ATOM 2708 C CA . LYS A 1 357 ? -1.202 9.688 -18.604 1.00 98.06 357 LYS A CA 1
ATOM 2709 C C . LYS A 1 357 ? -1.812 10.783 -17.753 1.00 98.06 357 LYS A C 1
ATOM 2711 O O . LYS A 1 357 ? -3.028 10.772 -17.546 1.00 98.06 357 LYS A O 1
ATOM 2716 N N . PHE A 1 358 ? -0.991 11.735 -17.334 1.00 97.81 358 PHE A N 1
ATOM 2717 C CA . PHE A 1 358 ? -1.425 12.865 -16.529 1.00 97.81 358 PHE A CA 1
ATOM 2718 C C . PHE A 1 358 ? -1.277 14.147 -17.335 1.00 97.81 358 PHE A C 1
ATOM 2720 O O . PHE A 1 358 ? -0.254 14.405 -17.950 1.00 97.81 358 PHE A O 1
ATOM 2727 N N . ALA A 1 359 ? -2.319 14.966 -17.326 1.00 98.19 359 ALA A N 1
ATOM 2728 C CA . ALA A 1 359 ? -2.270 16.324 -17.835 1.00 98.19 359 ALA A CA 1
ATOM 2729 C C . ALA A 1 359 ? -2.480 17.262 -16.650 1.00 98.19 359 ALA A C 1
ATOM 2731 O O . ALA A 1 359 ? -3.618 17.462 -16.214 1.00 98.19 359 ALA A O 1
ATOM 2732 N N . GLN A 1 360 ? -1.391 17.795 -16.092 1.00 98.44 360 GLN A N 1
ATOM 2733 C CA . GLN A 1 360 ? -1.478 18.763 -15.003 1.00 98.44 360 GLN A CA 1
ATOM 2734 C C . GLN A 1 360 ? -2.273 19.999 -15.450 1.00 98.44 360 GLN A C 1
ATOM 2736 O O . GLN A 1 360 ? -1.982 20.619 -16.471 1.00 98.44 360 GLN A O 1
ATOM 2741 N N . THR A 1 361 ? -3.288 20.357 -14.666 1.00 98.56 361 THR A N 1
ATOM 2742 C CA . THR A 1 361 ? -4.140 21.535 -14.879 1.00 98.56 361 THR A CA 1
ATOM 2743 C C . THR A 1 361 ? -3.824 22.668 -13.908 1.00 98.56 361 THR A C 1
ATOM 2745 O O . THR A 1 361 ? -4.165 23.817 -14.182 1.00 98.56 361 THR A O 1
ATOM 2748 N N . SER A 1 362 ? -3.187 22.375 -12.769 1.00 98.50 362 SER A N 1
ATOM 2749 C CA . SER A 1 362 ? -2.604 23.410 -11.911 1.00 98.50 362 SER A CA 1
ATOM 2750 C C . SER A 1 362 ? -1.381 24.045 -12.585 1.00 98.50 362 SER A C 1
ATOM 2752 O O . SER A 1 362 ? -0.718 23.429 -13.419 1.00 98.50 362 SER A O 1
ATOM 2754 N N . ALA A 1 363 ? -1.040 25.283 -12.224 1.00 98.31 363 ALA A N 1
ATOM 2755 C CA . ALA A 1 363 ? 0.131 25.949 -12.794 1.00 98.31 363 ALA A CA 1
ATOM 2756 C C . ALA A 1 363 ? 1.425 25.163 -12.501 1.00 98.31 363 ALA A C 1
ATOM 2758 O O . ALA A 1 363 ? 1.607 24.654 -11.392 1.00 98.31 363 ALA A O 1
ATOM 2759 N N . ALA A 1 364 ? 2.334 25.079 -13.475 1.00 97.81 364 ALA A N 1
ATOM 2760 C CA . ALA A 1 364 ? 3.664 24.516 -13.252 1.00 97.81 364 ALA A CA 1
ATOM 2761 C C . ALA A 1 364 ? 4.408 25.309 -12.160 1.00 97.81 364 ALA A C 1
ATOM 2763 O O . ALA A 1 364 ? 4.319 26.537 -12.109 1.00 97.81 364 ALA A O 1
ATOM 2764 N N . GLY A 1 365 ? 5.106 24.608 -11.266 1.00 96.81 365 GLY A N 1
ATOM 2765 C CA . GLY A 1 365 ? 5.797 25.207 -10.119 1.00 96.81 365 GLY A CA 1
ATOM 2766 C C . GLY A 1 365 ? 4.868 25.694 -8.998 1.00 96.81 365 GLY A C 1
ATOM 2767 O O . GLY A 1 365 ? 5.306 26.442 -8.120 1.00 96.81 365 GLY A O 1
ATOM 2768 N N . SER A 1 366 ? 3.589 25.302 -9.018 1.00 97.88 366 SER A N 1
ATOM 2769 C CA . SER A 1 366 ? 2.650 25.571 -7.922 1.00 97.88 366 SER A CA 1
ATOM 2770 C C . SER A 1 366 ? 2.980 24.765 -6.661 1.00 97.88 366 SER A C 1
ATOM 2772 O O . SER A 1 366 ? 3.730 23.790 -6.704 1.00 97.88 366 SER A O 1
ATOM 2774 N N . GLU A 1 367 ? 2.437 25.187 -5.516 1.00 97.88 367 GLU A N 1
ATOM 2775 C CA . GLU A 1 367 ? 2.504 24.393 -4.285 1.00 97.88 367 GLU A CA 1
ATOM 2776 C C . GLU A 1 367 ? 1.800 23.041 -4.480 1.00 97.88 367 GLU A C 1
ATOM 2778 O O . GLU A 1 367 ? 0.749 22.970 -5.120 1.00 97.88 367 GLU A O 1
ATOM 2783 N N . ALA A 1 368 ? 2.324 21.975 -3.871 1.00 97.19 368 ALA A N 1
ATOM 2784 C CA . ALA A 1 368 ? 1.716 20.644 -3.945 1.00 97.19 368 ALA A CA 1
ATOM 2785 C C . ALA A 1 368 ? 0.246 20.622 -3.474 1.00 97.19 368 ALA A C 1
ATOM 2787 O O . ALA A 1 368 ? -0.570 19.880 -4.013 1.00 97.19 368 ALA A O 1
ATOM 2788 N N . SER A 1 369 ? -0.114 21.488 -2.520 1.00 97.00 369 SER A N 1
ATOM 2789 C CA . SER A 1 369 ? -1.468 21.610 -1.958 1.00 97.00 369 SER A CA 1
ATOM 2790 C C . SER A 1 369 ? -2.532 22.105 -2.934 1.00 97.00 369 SER A C 1
ATOM 2792 O O . SER A 1 369 ? -3.718 21.990 -2.640 1.00 97.00 369 SER A O 1
ATOM 2794 N N . VAL A 1 370 ? -2.133 22.636 -4.091 1.00 97.88 370 VAL A N 1
ATOM 2795 C CA . VAL A 1 370 ? -3.055 23.055 -5.156 1.00 97.88 370 VAL A CA 1
ATOM 2796 C C . VAL A 1 370 ? -2.895 22.215 -6.424 1.00 97.88 370 VAL A C 1
ATOM 2798 O O . VAL A 1 370 ? -3.412 22.593 -7.477 1.00 97.88 370 VAL A O 1
ATOM 2801 N N . PHE A 1 371 ? -2.178 21.087 -6.345 1.00 98.50 371 PHE A N 1
ATOM 2802 C CA . PHE A 1 371 ? -2.017 20.172 -7.469 1.00 98.50 371 PHE A CA 1
ATOM 2803 C C . PHE A 1 371 ? -3.378 19.718 -8.002 1.00 98.50 371 PHE A C 1
ATOM 2805 O O . PHE A 1 371 ? -4.271 19.349 -7.236 1.00 98.50 371 PHE A O 1
ATOM 2812 N N . ALA A 1 372 ? -3.517 19.726 -9.326 1.00 98.62 372 ALA A N 1
ATOM 2813 C CA . ALA A 1 372 ? -4.674 19.195 -10.029 1.00 98.62 372 ALA A CA 1
ATOM 2814 C C . ALA A 1 372 ? -4.264 18.696 -11.418 1.00 98.62 372 ALA A C 1
ATOM 2816 O O . ALA A 1 372 ? -3.422 19.311 -12.076 1.00 98.62 372 ALA A O 1
ATOM 2817 N N . SER A 1 373 ? -4.877 17.608 -11.877 1.00 98.56 373 SER A N 1
ATOM 2818 C CA . SER A 1 373 ? -4.639 17.009 -13.191 1.00 98.56 373 SER A CA 1
ATOM 2819 C C . SER A 1 373 ? -5.855 16.243 -13.719 1.00 98.56 373 SER A C 1
ATOM 2821 O O . SER A 1 373 ? -6.729 15.815 -12.959 1.00 98.56 373 SER A O 1
ATOM 2823 N N . ILE A 1 374 ? -5.883 16.049 -15.037 1.00 98.44 374 ILE A N 1
ATOM 2824 C CA . ILE A 1 374 ? -6.806 15.154 -15.747 1.00 98.44 374 ILE A CA 1
ATOM 2825 C C . ILE A 1 374 ? -6.039 13.896 -16.159 1.00 98.44 374 ILE A C 1
ATOM 2827 O O . ILE A 1 374 ? -4.881 13.983 -16.568 1.00 98.44 374 ILE A O 1
ATOM 2831 N N . LEU A 1 375 ? -6.684 12.733 -16.061 1.00 97.75 375 LEU A N 1
ATOM 2832 C CA . LEU A 1 375 ? -6.082 11.441 -16.374 1.00 97.75 375 LEU A CA 1
ATOM 2833 C C . LEU A 1 375 ? -6.723 10.812 -17.612 1.00 97.75 375 LEU A C 1
ATOM 2835 O O . LEU A 1 375 ? -7.939 10.848 -17.801 1.00 97.75 375 LEU A O 1
ATOM 2839 N N . THR A 1 376 ? -5.893 10.161 -18.424 1.00 98.00 376 THR A N 1
ATOM 2840 C CA . THR A 1 376 ? -6.337 9.255 -19.494 1.00 98.00 376 THR A CA 1
ATOM 2841 C C . THR A 1 376 ? -5.581 7.932 -19.413 1.00 98.00 376 THR A C 1
ATOM 2843 O O . THR A 1 376 ? -4.519 7.854 -18.801 1.00 98.00 376 THR A O 1
ATOM 2846 N N . TRP A 1 377 ? -6.135 6.872 -20.003 1.00 98.50 377 TRP A N 1
ATOM 2847 C CA . TRP A 1 377 ? -5.624 5.508 -19.849 1.00 98.50 377 TRP A CA 1
ATOM 2848 C C . TRP A 1 377 ? -5.094 4.947 -21.166 1.00 98.50 377 TRP A C 1
ATOM 2850 O O . TRP A 1 377 ? -5.788 4.979 -22.181 1.00 98.50 377 TRP A O 1
ATOM 2860 N N . VAL A 1 378 ? -3.896 4.364 -21.130 1.00 98.56 378 VAL A N 1
ATOM 2861 C CA . VAL A 1 378 ? -3.278 3.651 -22.255 1.00 98.56 378 VAL A CA 1
ATOM 2862 C C . VAL A 1 378 ? -3.275 2.162 -21.952 1.00 98.56 378 VAL A C 1
ATOM 2864 O O . VAL A 1 378 ? -2.720 1.739 -20.940 1.00 98.56 378 VAL A O 1
ATOM 2867 N N . LYS A 1 379 ? -3.884 1.353 -22.825 1.00 98.50 379 LYS A N 1
ATOM 2868 C CA . LYS A 1 379 ? -3.845 -0.111 -22.709 1.00 98.50 379 LYS A CA 1
ATOM 2869 C C . LYS A 1 379 ? -2.429 -0.612 -22.996 1.00 98.50 379 LYS A C 1
ATOM 2871 O O . LYS A 1 379 ? -1.870 -0.274 -24.033 1.00 98.50 379 LYS A O 1
ATOM 2876 N N . MET A 1 380 ? -1.885 -1.432 -22.099 1.00 98.44 380 MET A N 1
ATOM 2877 C CA . MET A 1 380 ? -0.535 -1.994 -22.210 1.00 98.44 380 MET A CA 1
ATOM 2878 C C . MET A 1 380 ? -0.570 -3.401 -22.816 1.00 98.44 380 MET A C 1
ATOM 2880 O O . MET A 1 380 ? 0.046 -3.652 -23.844 1.00 98.44 380 MET A O 1
ATOM 2884 N N . ALA A 1 381 ? -1.313 -4.317 -22.190 1.00 98.06 381 ALA A N 1
ATOM 2885 C CA . ALA A 1 381 ? -1.438 -5.709 -22.619 1.00 98.06 381 ALA A CA 1
ATOM 2886 C C . ALA A 1 381 ? -2.688 -6.365 -22.014 1.00 98.06 381 ALA A C 1
ATOM 2888 O O . ALA A 1 381 ? -3.268 -5.852 -21.055 1.00 98.06 381 ALA A O 1
ATOM 2889 N N . GLU A 1 382 ? -3.078 -7.513 -22.564 1.00 98.44 382 GLU A N 1
ATOM 2890 C CA . GLU A 1 382 ? -3.923 -8.493 -21.877 1.00 98.44 382 GLU A CA 1
ATOM 2891 C C . GLU A 1 382 ? -3.050 -9.653 -21.413 1.00 98.44 382 GLU A C 1
ATOM 2893 O O . GLU A 1 382 ? -2.219 -10.127 -22.187 1.00 98.44 382 GLU A O 1
ATOM 2898 N N . LEU A 1 383 ? -3.232 -10.072 -20.161 1.00 98.38 383 LEU A N 1
ATOM 2899 C CA . LEU A 1 383 ? -2.431 -11.104 -19.510 1.00 98.38 383 LEU A CA 1
ATOM 2900 C C . LEU A 1 383 ? -3.318 -12.122 -18.794 1.00 98.38 383 LEU A C 1
ATOM 2902 O O . LEU A 1 383 ? -4.445 -11.819 -18.393 1.00 98.38 383 LEU A O 1
ATOM 2906 N N . THR A 1 384 ? -2.760 -13.309 -18.583 1.00 98.81 384 THR A N 1
ATOM 2907 C CA . THR A 1 384 ? -3.273 -14.351 -17.690 1.00 98.81 384 THR A CA 1
ATOM 2908 C C . THR A 1 384 ? -2.224 -14.752 -16.655 1.00 98.81 384 THR A C 1
ATOM 2910 O O . THR A 1 384 ? -1.024 -14.733 -16.936 1.00 98.81 384 THR A O 1
ATOM 2913 N N . ASP A 1 385 ? -2.661 -15.184 -15.471 1.00 98.75 385 ASP A N 1
ATOM 2914 C CA . ASP A 1 385 ? -1.756 -15.662 -14.422 1.00 98.75 385 ASP A CA 1
ATOM 2915 C C . ASP A 1 385 ? -0.890 -16.818 -14.936 1.00 98.75 385 ASP A C 1
ATOM 2917 O O . ASP A 1 385 ? 0.324 -16.844 -14.735 1.00 98.75 385 ASP A O 1
ATOM 2921 N N . ALA A 1 386 ? -1.510 -17.751 -15.664 1.00 98.56 386 ALA A N 1
ATOM 2922 C CA . ALA A 1 386 ? -0.858 -18.952 -16.169 1.00 98.56 386 ALA A CA 1
ATOM 2923 C C . ALA A 1 386 ? 0.284 -18.650 -17.153 1.00 98.56 386 ALA A C 1
ATOM 2925 O O . ALA A 1 386 ? 1.361 -19.241 -17.040 1.00 98.56 386 ALA A O 1
ATOM 2926 N N . GLU A 1 387 ? 0.081 -17.738 -18.112 1.00 98.25 387 GLU A N 1
ATOM 2927 C CA . GLU A 1 387 ? 1.111 -17.453 -19.116 1.00 98.25 387 GLU A CA 1
ATOM 2928 C C . GLU A 1 387 ? 2.297 -16.685 -18.527 1.00 98.25 387 GLU A C 1
ATOM 2930 O O . GLU A 1 387 ? 3.437 -16.945 -18.910 1.00 98.25 387 GLU A O 1
ATOM 2935 N N . VAL A 1 388 ? 2.044 -15.771 -17.582 1.00 98.75 388 VAL A N 1
ATOM 2936 C CA . VAL A 1 388 ? 3.101 -14.989 -16.932 1.00 98.75 388 VAL A CA 1
ATOM 2937 C C . VAL A 1 388 ? 3.870 -15.870 -15.951 1.00 98.75 388 VAL A C 1
ATOM 2939 O O . VAL A 1 388 ? 5.099 -15.910 -16.016 1.00 98.75 388 VAL A O 1
ATOM 2942 N N . LYS A 1 389 ? 3.179 -16.676 -15.129 1.00 98.31 389 LYS A N 1
ATOM 2943 C CA . LYS A 1 389 ? 3.809 -17.635 -14.205 1.00 98.31 389 LYS A CA 1
ATOM 2944 C C . LYS A 1 389 ? 4.758 -18.597 -14.921 1.00 98.31 389 LYS A C 1
ATOM 2946 O O . LYS A 1 389 ? 5.833 -18.895 -14.403 1.00 98.31 389 LYS A O 1
ATOM 2951 N N . ALA A 1 390 ? 4.405 -19.044 -16.129 1.00 98.31 390 ALA A N 1
ATOM 2952 C CA . ALA A 1 390 ? 5.259 -19.916 -16.938 1.00 98.31 390 ALA A CA 1
ATOM 2953 C C . ALA A 1 390 ? 6.595 -19.263 -17.349 1.00 98.31 390 ALA A C 1
ATOM 2955 O O . ALA A 1 390 ? 7.559 -19.977 -17.619 1.00 98.31 390 ALA A O 1
ATOM 2956 N N . GLN A 1 391 ? 6.670 -17.928 -17.383 1.00 98.25 391 GLN A N 1
ATOM 2957 C CA . GLN A 1 391 ? 7.862 -17.180 -17.792 1.00 98.25 391 GLN A CA 1
ATOM 2958 C C . GLN A 1 391 ? 8.704 -16.645 -16.629 1.00 98.25 391 GLN A C 1
ATOM 2960 O O . GLN A 1 391 ? 9.877 -16.343 -16.836 1.00 98.25 391 GLN A O 1
ATOM 2965 N N . VAL A 1 392 ? 8.156 -16.584 -15.409 1.00 97.31 392 VAL A N 1
ATOM 2966 C CA . VAL A 1 392 ? 8.814 -16.038 -14.201 1.00 97.31 392 VAL A CA 1
ATOM 2967 C C . VAL A 1 392 ? 10.235 -16.576 -13.986 1.00 97.31 392 VAL A C 1
ATOM 2969 O O . VAL A 1 392 ? 11.143 -15.828 -13.633 1.00 97.31 392 VAL A O 1
ATOM 2972 N N . LYS A 1 393 ? 10.445 -17.878 -14.211 1.00 95.62 393 LYS A N 1
ATOM 2973 C CA . LYS A 1 393 ? 11.747 -18.542 -14.008 1.00 95.62 393 LYS A CA 1
ATOM 2974 C C . LYS A 1 393 ? 12.579 -18.660 -15.293 1.00 95.62 393 LYS A C 1
ATOM 2976 O O . LYS A 1 393 ? 13.707 -19.145 -15.243 1.00 95.62 393 LYS A O 1
ATOM 2981 N N . VAL A 1 394 ? 12.024 -18.243 -16.432 1.00 95.19 394 VAL A N 1
ATOM 2982 C CA . VAL A 1 394 ? 12.603 -18.430 -17.770 1.00 95.19 394 VAL A CA 1
ATOM 2983 C C . VAL A 1 394 ? 13.208 -17.131 -18.280 1.00 95.19 394 VAL A C 1
ATOM 2985 O O . VAL A 1 394 ? 14.397 -17.103 -18.593 1.00 95.19 394 VAL A O 1
ATOM 2988 N N . LEU A 1 395 ? 12.405 -16.067 -18.341 1.00 95.94 395 LEU A N 1
ATOM 2989 C CA . LEU A 1 395 ? 12.816 -14.813 -18.956 1.00 95.94 395 LEU A CA 1
ATOM 2990 C C . LEU A 1 395 ? 13.847 -14.065 -18.111 1.00 95.94 395 LEU A C 1
ATOM 2992 O O . LEU A 1 395 ? 13.878 -14.119 -16.875 1.00 95.94 395 LEU A O 1
ATOM 2996 N N . LYS A 1 396 ? 14.687 -13.337 -18.833 1.00 94.38 396 LYS A N 1
ATOM 2997 C CA . LYS A 1 396 ? 15.655 -12.368 -18.339 1.00 94.38 396 LYS A CA 1
ATOM 2998 C C . LYS A 1 396 ? 15.286 -10.981 -18.861 1.00 94.38 396 LYS A C 1
ATOM 3000 O O . LYS A 1 396 ? 14.617 -10.863 -19.886 1.00 94.38 396 LYS A O 1
ATOM 3005 N N . PHE A 1 397 ? 15.760 -9.933 -18.202 1.00 95.38 397 PHE A N 1
ATOM 3006 C CA . PHE A 1 397 ? 15.605 -8.552 -18.654 1.00 95.38 397 PHE A CA 1
ATOM 3007 C C . PHE A 1 397 ? 16.078 -8.390 -20.101 1.00 95.38 397 PHE A C 1
ATOM 3009 O O . PHE A 1 397 ? 15.356 -7.858 -20.945 1.00 95.38 397 PHE A O 1
ATOM 3016 N N . GLN A 1 398 ? 17.254 -8.939 -20.415 1.00 95.38 398 GLN A N 1
ATOM 3017 C CA . GLN A 1 398 ? 17.830 -8.864 -21.757 1.00 95.38 398 GLN A CA 1
ATOM 3018 C C . GLN A 1 398 ? 17.041 -9.666 -22.803 1.00 95.38 398 GLN A C 1
ATOM 3020 O O . GLN A 1 398 ? 17.239 -9.436 -23.991 1.00 95.38 398 GLN A O 1
ATOM 3025 N N . ASP A 1 399 ? 16.142 -10.581 -22.425 1.00 96.81 399 ASP A N 1
ATOM 3026 C CA . ASP A 1 399 ? 15.250 -11.253 -23.383 1.00 96.81 399 ASP A CA 1
ATOM 3027 C C . ASP A 1 399 ? 14.104 -10.334 -23.835 1.00 96.81 399 ASP A C 1
ATOM 3029 O O . ASP A 1 399 ? 13.564 -10.519 -24.925 1.00 96.81 399 ASP A O 1
ATOM 3033 N N . ILE A 1 400 ? 13.775 -9.317 -23.030 1.00 98.50 400 ILE A N 1
ATOM 3034 C CA . ILE A 1 400 ? 12.638 -8.409 -23.222 1.00 98.50 400 ILE A CA 1
ATOM 3035 C C . ILE A 1 400 ? 13.096 -7.062 -23.799 1.00 98.50 400 ILE A C 1
ATOM 3037 O O . ILE A 1 400 ? 12.492 -6.553 -24.749 1.00 98.50 400 ILE A O 1
ATOM 3041 N N . LEU A 1 401 ? 14.163 -6.483 -23.239 1.00 98.12 401 LEU A N 1
ATOM 3042 C CA . LEU A 1 401 ? 14.627 -5.128 -23.538 1.00 98.12 401 LEU A CA 1
ATOM 3043 C C . LEU A 1 401 ? 16.076 -5.115 -24.046 1.00 98.12 401 LEU A C 1
ATOM 3045 O O . LEU A 1 401 ? 16.953 -5.800 -23.523 1.00 98.12 401 LEU A O 1
ATOM 3049 N N . GLU A 1 402 ? 16.329 -4.297 -25.064 1.00 96.69 402 GLU A N 1
ATOM 3050 C CA . GLU A 1 402 ? 17.668 -3.855 -25.463 1.00 96.69 402 GLU A CA 1
ATOM 3051 C C . GLU A 1 402 ? 18.018 -2.554 -24.729 1.00 96.69 402 GLU A C 1
ATOM 3053 O O . GLU A 1 402 ? 17.147 -1.707 -24.506 1.00 96.69 402 GLU A O 1
ATOM 3058 N N . THR A 1 403 ? 19.301 -2.366 -24.410 1.00 95.25 403 THR A N 1
ATOM 3059 C CA . THR A 1 403 ? 19.828 -1.170 -23.734 1.00 95.25 403 THR A CA 1
ATOM 3060 C C . THR A 1 403 ? 20.861 -0.454 -24.597 1.00 95.25 403 THR A C 1
ATOM 3062 O O . THR A 1 403 ? 21.651 -1.103 -25.284 1.00 95.25 403 THR A O 1
ATOM 3065 N N . ALA A 1 404 ? 20.919 0.868 -24.489 1.00 94.88 404 ALA A N 1
ATOM 3066 C CA . ALA A 1 404 ? 22.019 1.685 -24.988 1.00 94.88 404 ALA A CA 1
ATOM 3067 C C . ALA A 1 404 ? 22.457 2.693 -23.919 1.00 94.88 404 ALA A C 1
ATOM 3069 O O . ALA A 1 404 ? 21.664 3.069 -23.053 1.00 94.88 404 ALA A O 1
ATOM 3070 N N . ASP A 1 405 ? 23.703 3.153 -23.999 1.00 93.44 405 ASP A N 1
ATOM 3071 C CA . ASP A 1 405 ? 24.177 4.237 -23.143 1.00 93.44 405 ASP A CA 1
ATOM 3072 C C . ASP A 1 405 ? 23.653 5.585 -23.665 1.00 93.44 405 ASP A C 1
ATOM 3074 O O . ASP A 1 405 ? 23.758 5.860 -24.869 1.00 93.44 405 ASP A O 1
ATOM 3078 N N . PRO A 1 406 ? 23.093 6.448 -22.800 1.00 92.81 406 PRO A N 1
ATOM 3079 C CA . PRO A 1 406 ? 22.733 7.801 -23.193 1.00 92.81 406 PRO A CA 1
ATOM 3080 C C . PRO A 1 406 ? 23.992 8.633 -23.466 1.00 92.81 406 PRO A C 1
ATOM 3082 O O . PRO A 1 406 ? 24.959 8.605 -22.704 1.00 92.81 406 PRO A O 1
ATOM 3085 N N . VAL A 1 407 ? 23.959 9.453 -24.517 1.00 92.88 407 VAL A N 1
ATOM 3086 C CA . VAL A 1 407 ? 25.018 10.423 -24.831 1.00 92.88 407 VAL A CA 1
ATOM 3087 C C . VAL A 1 407 ? 24.423 11.820 -24.725 1.00 92.88 407 VAL A C 1
ATOM 3089 O O . VAL A 1 407 ? 23.478 12.143 -25.437 1.00 92.88 407 VAL A O 1
ATOM 3092 N N . ASN A 1 408 ? 24.961 12.654 -23.828 1.00 89.75 408 ASN A N 1
ATOM 3093 C CA . ASN A 1 408 ? 24.447 14.005 -23.553 1.00 89.75 408 ASN A CA 1
ATOM 3094 C C . ASN A 1 408 ? 22.933 14.031 -23.261 1.00 89.75 408 ASN A C 1
ATOM 3096 O O . ASN A 1 408 ? 22.204 14.850 -23.814 1.00 89.75 408 ASN A O 1
ATOM 3100 N N . LEU A 1 409 ? 22.467 13.115 -22.404 1.00 90.50 409 LEU A N 1
ATOM 3101 C CA . LEU A 1 409 ? 21.051 12.939 -22.044 1.00 90.50 409 LEU A CA 1
ATOM 3102 C C . LEU A 1 409 ? 20.118 12.569 -23.217 1.00 90.50 409 LEU A C 1
ATOM 3104 O O . LEU A 1 409 ? 18.903 12.707 -23.102 1.00 90.50 409 LEU A O 1
ATOM 3108 N N . ALA A 1 410 ? 20.664 12.080 -24.333 1.00 92.19 410 ALA A N 1
ATOM 3109 C CA . ALA A 1 410 ? 19.896 11.640 -25.492 1.00 92.19 410 ALA A CA 1
ATOM 3110 C C . ALA A 1 410 ? 20.158 10.166 -25.828 1.00 92.19 410 ALA A C 1
ATOM 3112 O O . ALA A 1 410 ? 21.259 9.647 -25.628 1.00 92.19 410 ALA A O 1
ATOM 3113 N N . CYS A 1 411 ? 19.139 9.510 -26.382 1.00 95.56 411 CYS A N 1
ATOM 3114 C CA . CYS A 1 411 ? 19.212 8.122 -26.825 1.00 95.56 411 CYS A CA 1
ATOM 3115 C C . CYS A 1 411 ? 19.568 8.001 -28.305 1.00 95.56 411 CYS A C 1
ATOM 3117 O O . CYS A 1 411 ? 19.239 8.862 -29.123 1.00 95.56 411 CYS A O 1
ATOM 3119 N N . LEU A 1 412 ? 20.219 6.890 -28.654 1.00 94.31 412 LEU A N 1
ATOM 3120 C CA . LEU A 1 412 ? 20.463 6.513 -30.043 1.00 94.31 412 LEU A CA 1
ATOM 3121 C C . LEU A 1 412 ? 19.142 6.272 -30.790 1.00 94.31 412 LEU A C 1
ATOM 3123 O O . LEU A 1 412 ? 18.129 5.901 -30.197 1.00 94.31 412 LEU A O 1
ATOM 3127 N N . SER A 1 413 ? 19.167 6.442 -32.115 1.00 94.00 413 SER A N 1
ATOM 3128 C CA . SER A 1 413 ? 17.997 6.180 -32.959 1.00 94.00 413 SER A CA 1
ATOM 3129 C C . SER A 1 413 ? 17.474 4.754 -32.752 1.00 94.00 413 SER A C 1
ATOM 3131 O O . SER A 1 413 ? 18.243 3.793 -32.741 1.00 94.00 413 SER A O 1
ATOM 3133 N N . GLY A 1 414 ? 16.158 4.623 -32.584 1.00 94.44 414 GLY A N 1
ATOM 3134 C CA . GLY A 1 414 ? 15.492 3.348 -32.315 1.00 94.44 414 GLY A CA 1
ATOM 3135 C C . GLY A 1 414 ? 15.393 2.970 -30.833 1.00 94.44 414 GLY A C 1
ATOM 3136 O O . GLY A 1 414 ? 14.679 2.017 -30.535 1.00 94.44 414 GLY A O 1
ATOM 3137 N N . PHE A 1 415 ? 16.042 3.707 -29.926 1.00 98.00 415 PHE A N 1
ATOM 3138 C CA . PHE A 1 415 ? 15.844 3.593 -28.479 1.00 98.00 415 PHE A CA 1
ATOM 3139 C C . PHE A 1 415 ? 14.937 4.711 -27.964 1.00 98.00 415 PHE A C 1
ATOM 3141 O O . PHE A 1 415 ? 14.973 5.843 -28.449 1.00 98.00 415 PHE A O 1
ATOM 3148 N N . THR A 1 416 ? 14.148 4.388 -26.948 1.00 97.56 416 THR A N 1
ATOM 3149 C CA . THR A 1 416 ? 13.280 5.314 -26.228 1.00 97.56 416 THR A CA 1
ATOM 3150 C C . THR A 1 416 ? 13.965 5.756 -24.941 1.00 97.56 416 THR A C 1
ATOM 3152 O O . THR A 1 416 ? 14.535 4.940 -24.219 1.00 97.56 416 THR A O 1
ATOM 3155 N N . SER A 1 417 ? 13.901 7.057 -24.670 1.00 96.88 417 SER A N 1
ATOM 3156 C CA . SER A 1 417 ? 14.340 7.663 -23.414 1.00 96.88 417 SER A CA 1
ATOM 3157 C C . SER A 1 417 ? 13.303 7.390 -22.328 1.00 96.88 417 SER A C 1
ATOM 3159 O O . SER A 1 417 ? 12.122 7.648 -22.558 1.00 96.88 417 SER A O 1
ATOM 3161 N N . VAL A 1 418 ? 13.724 6.821 -21.198 1.00 97.25 418 VAL A N 1
ATOM 3162 C CA . VAL A 1 418 ? 12.845 6.441 -20.085 1.00 97.25 418 VAL A CA 1
ATOM 3163 C C . VAL A 1 418 ? 13.517 6.783 -18.759 1.00 97.25 418 VAL A C 1
ATOM 3165 O O . VAL A 1 418 ? 14.702 6.519 -18.587 1.00 97.25 418 VAL A O 1
ATOM 3168 N N . ASN A 1 419 ? 12.758 7.306 -17.798 1.00 96.81 419 ASN A N 1
ATOM 3169 C CA . ASN A 1 419 ? 13.176 7.408 -16.400 1.00 96.81 419 ASN A CA 1
ATOM 3170 C C . ASN A 1 419 ? 12.066 6.867 -15.502 1.00 96.81 419 ASN A C 1
ATOM 3172 O O . ASN A 1 419 ? 10.985 7.448 -15.411 1.00 96.81 419 ASN A O 1
ATOM 3176 N N . ALA A 1 420 ? 12.309 5.704 -14.905 1.00 95.62 420 ALA A N 1
ATOM 3177 C CA . ALA A 1 420 ? 11.315 4.974 -14.133 1.00 95.62 420 ALA A CA 1
ATOM 3178 C C . ALA A 1 420 ? 11.983 4.152 -13.025 1.00 95.62 420 ALA A C 1
ATOM 3180 O O . ALA A 1 420 ? 13.094 3.646 -13.201 1.00 95.62 420 ALA A O 1
ATOM 3181 N N . GLY A 1 421 ? 11.299 3.983 -11.891 1.00 92.38 421 GLY A N 1
ATOM 3182 C CA . GLY A 1 421 ? 11.772 3.168 -10.766 1.00 92.38 421 GLY A CA 1
ATOM 3183 C C . GLY A 1 421 ? 13.057 3.690 -10.113 1.00 92.38 421 GLY A C 1
ATOM 3184 O O . GLY A 1 421 ? 13.850 2.900 -9.613 1.00 92.38 421 GLY A O 1
ATOM 3185 N N . GLY A 1 422 ? 13.313 5.000 -10.194 1.00 90.62 422 GLY A N 1
ATOM 3186 C CA . GLY A 1 422 ? 14.484 5.653 -9.605 1.00 90.62 422 GLY A CA 1
ATOM 3187 C C . GLY A 1 422 ? 15.820 5.297 -10.264 1.00 90.62 422 GLY A C 1
ATOM 3188 O O . GLY A 1 422 ? 16.868 5.613 -9.705 1.00 90.62 422 GLY A O 1
ATOM 3189 N N . ASN A 1 423 ? 15.803 4.658 -11.439 1.00 90.56 423 ASN A N 1
ATOM 3190 C CA . ASN A 1 423 ? 17.012 4.214 -12.141 1.00 90.56 423 ASN A CA 1
ATOM 3191 C C . ASN A 1 423 ? 17.761 5.355 -12.855 1.00 90.56 423 ASN A C 1
ATOM 3193 O O . ASN A 1 423 ? 18.888 5.160 -13.310 1.00 90.56 423 ASN A O 1
ATOM 3197 N N . GLY A 1 424 ? 17.153 6.541 -12.951 1.00 92.56 424 GLY A N 1
ATOM 3198 C CA . GLY A 1 424 ? 17.639 7.627 -13.793 1.00 92.56 424 GLY A CA 1
ATOM 3199 C C . GLY A 1 424 ? 17.337 7.380 -15.272 1.00 92.56 424 GLY A C 1
ATOM 3200 O O . GLY A 1 424 ? 16.541 6.510 -15.626 1.00 92.56 424 GLY A O 1
ATOM 3201 N N . LEU A 1 425 ? 17.972 8.170 -16.139 1.00 95.81 425 LEU A N 1
ATOM 3202 C CA . LEU A 1 425 ? 17.811 8.064 -17.586 1.00 95.81 425 LEU A CA 1
ATOM 3203 C C . LEU A 1 425 ? 18.333 6.717 -18.115 1.00 95.81 425 LEU A C 1
ATOM 3205 O O . LEU A 1 425 ? 19.534 6.447 -18.078 1.00 95.81 425 LEU A O 1
ATOM 3209 N N . GLU A 1 426 ? 17.442 5.929 -18.706 1.00 96.38 426 GLU A N 1
ATOM 3210 C CA . GLU A 1 426 ? 17.744 4.713 -19.454 1.00 96.38 426 GLU A CA 1
ATOM 3211 C C . GLU A 1 426 ? 17.346 4.886 -20.931 1.00 96.38 426 GLU A C 1
ATOM 3213 O O . GLU A 1 426 ? 16.282 5.419 -21.249 1.00 96.38 426 GLU A O 1
ATOM 3218 N N . CYS A 1 427 ? 18.181 4.391 -21.850 1.00 97.75 427 CYS A N 1
ATOM 3219 C CA . CYS A 1 427 ? 17.825 4.266 -23.262 1.00 97.75 427 CYS A CA 1
ATOM 3220 C C . CYS A 1 427 ? 17.478 2.817 -23.564 1.00 97.75 427 CYS A C 1
ATOM 3222 O O . CYS A 1 427 ? 18.348 1.943 -23.565 1.00 97.75 427 CYS A O 1
ATOM 3224 N N . LEU A 1 428 ? 16.196 2.567 -23.804 1.00 98.12 428 LEU A N 1
ATOM 3225 C CA . LEU A 1 428 ? 15.637 1.225 -23.850 1.00 98.12 428 LEU A CA 1
ATOM 3226 C C . LEU A 1 428 ? 14.820 1.006 -25.119 1.00 98.12 428 LEU A C 1
ATOM 3228 O O . LEU A 1 428 ? 14.184 1.922 -25.636 1.00 98.12 428 LEU A O 1
ATOM 3232 N N . LYS A 1 429 ? 14.797 -0.230 -25.606 1.00 98.38 429 LYS A N 1
ATOM 3233 C CA . LYS A 1 429 ? 13.972 -0.632 -26.746 1.00 98.38 429 LYS A CA 1
ATOM 3234 C C . LYS A 1 429 ? 13.356 -1.996 -26.477 1.00 98.38 429 LYS A C 1
ATOM 3236 O O . LYS A 1 429 ? 14.062 -2.934 -26.117 1.00 98.38 429 LYS A O 1
ATOM 3241 N N . VAL A 1 430 ? 12.046 -2.117 -26.679 1.00 98.50 430 VAL A N 1
ATOM 3242 C CA . VAL A 1 430 ? 11.367 -3.416 -26.605 1.00 98.50 430 VAL A CA 1
ATOM 3243 C C . VAL A 1 430 ? 11.778 -4.267 -27.800 1.00 98.50 430 VAL A C 1
ATOM 3245 O O . VAL A 1 430 ? 11.696 -3.821 -28.947 1.00 98.50 430 VAL A O 1
ATOM 3248 N N . LYS A 1 431 ? 12.230 -5.494 -27.537 1.00 98.44 431 LYS A N 1
ATOM 3249 C CA . LYS A 1 431 ? 12.517 -6.464 -28.595 1.00 98.44 431 LYS A CA 1
ATOM 3250 C C . LYS A 1 431 ? 11.224 -6.863 -29.300 1.00 98.44 431 LYS A C 1
ATOM 3252 O O . LYS A 1 431 ? 10.188 -7.023 -28.660 1.00 98.44 431 LYS A O 1
ATOM 3257 N N . THR A 1 432 ? 11.288 -7.065 -30.613 1.00 97.88 432 THR A N 1
ATOM 3258 C CA . THR A 1 432 ? 10.119 -7.418 -31.433 1.00 97.88 432 THR A CA 1
ATOM 3259 C C . THR A 1 432 ? 9.336 -8.590 -30.829 1.00 97.88 432 THR A C 1
ATOM 3261 O O . THR A 1 432 ? 9.885 -9.680 -30.660 1.00 97.88 432 THR A O 1
ATOM 3264 N N . GLY A 1 433 ? 8.050 -8.378 -30.531 1.00 97.81 433 GLY A N 1
ATOM 3265 C CA . GLY A 1 433 ? 7.157 -9.402 -29.978 1.00 97.81 433 GLY A CA 1
ATOM 3266 C C . GLY A 1 433 ? 7.245 -9.590 -28.458 1.00 97.81 433 GLY A C 1
ATOM 3267 O O . GLY A 1 433 ? 6.608 -10.502 -27.927 1.00 97.81 433 GLY A O 1
ATOM 3268 N N . GLN A 1 434 ? 8.031 -8.772 -27.749 1.00 98.56 434 GLN A N 1
ATOM 3269 C CA . GLN A 1 434 ? 8.198 -8.834 -26.292 1.00 98.56 434 GLN A CA 1
ATOM 3270 C C . GLN A 1 434 ? 7.353 -7.797 -25.534 1.00 98.56 434 GLN A C 1
ATOM 3272 O O . GLN A 1 434 ? 7.453 -7.705 -24.313 1.00 98.56 434 GLN A O 1
ATOM 3277 N N . GLU A 1 435 ? 6.478 -7.048 -26.209 1.00 98.44 435 GLU A N 1
ATOM 3278 C CA . GLU A 1 435 ? 5.644 -5.986 -25.624 1.00 98.44 435 GLU A CA 1
ATOM 3279 C C . GLU A 1 435 ? 4.786 -6.502 -24.463 1.00 98.44 435 GLU A C 1
ATOM 3281 O O . GLU A 1 435 ? 4.690 -5.871 -23.410 1.00 98.44 435 GLU A O 1
ATOM 3286 N N . LYS A 1 436 ? 4.228 -7.708 -24.617 1.00 98.25 436 LYS A N 1
ATOM 3287 C CA . LYS A 1 436 ? 3.455 -8.381 -23.567 1.00 98.25 436 LYS A CA 1
ATOM 3288 C C . LYS A 1 436 ? 4.287 -8.620 -22.303 1.00 98.25 436 LYS A C 1
ATOM 3290 O O . LYS A 1 436 ? 3.807 -8.406 -21.194 1.00 98.25 436 LYS A O 1
ATOM 3295 N N . TRP A 1 437 ? 5.532 -9.059 -22.464 1.00 98.62 437 TRP A N 1
ATOM 3296 C CA . TRP A 1 437 ? 6.420 -9.363 -21.343 1.00 98.62 437 TRP A CA 1
ATOM 3297 C C . TRP A 1 437 ? 7.017 -8.097 -20.732 1.00 98.62 437 TRP A C 1
ATOM 3299 O O . TRP A 1 437 ? 7.166 -8.035 -19.516 1.00 98.62 437 TRP A O 1
ATOM 3309 N N . ALA A 1 438 ? 7.239 -7.052 -21.534 1.00 98.56 438 ALA A N 1
ATOM 3310 C CA . ALA A 1 438 ? 7.559 -5.720 -21.034 1.00 98.56 438 ALA A CA 1
ATOM 3311 C C . ALA A 1 438 ? 6.426 -5.180 -20.142 1.00 98.56 438 ALA A C 1
ATOM 3313 O O . ALA A 1 438 ? 6.690 -4.689 -19.049 1.00 98.56 438 ALA A O 1
ATOM 3314 N N . ALA A 1 439 ? 5.161 -5.358 -20.542 1.00 98.12 439 ALA A N 1
ATOM 3315 C CA . ALA A 1 439 ? 4.003 -4.986 -19.726 1.00 98.12 439 ALA A CA 1
ATOM 3316 C C . ALA A 1 439 ? 3.836 -5.833 -18.450 1.00 98.12 439 ALA A C 1
ATOM 3318 O O . ALA A 1 439 ? 3.305 -5.333 -17.457 1.00 98.12 439 ALA A O 1
ATOM 3319 N N . ALA A 1 440 ? 4.263 -7.099 -18.470 1.00 98.31 440 ALA A N 1
ATOM 3320 C CA . ALA A 1 440 ? 4.144 -8.009 -17.333 1.00 98.31 440 ALA A CA 1
ATOM 3321 C C . ALA A 1 440 ? 5.275 -7.841 -16.303 1.00 98.31 440 ALA A C 1
ATOM 3323 O O . ALA A 1 440 ? 4.991 -7.808 -15.110 1.00 98.31 440 ALA A O 1
ATOM 3324 N N . PHE A 1 441 ? 6.532 -7.736 -16.750 1.00 98.44 441 PHE A N 1
ATOM 3325 C CA . PHE A 1 441 ? 7.728 -7.821 -15.898 1.00 98.44 441 PHE A CA 1
ATOM 3326 C C . PHE A 1 441 ? 8.482 -6.494 -15.733 1.00 98.44 441 PHE A C 1
ATOM 3328 O O . PHE A 1 441 ? 9.015 -6.230 -14.658 1.00 98.44 441 PHE A O 1
ATOM 3335 N N . GLU A 1 442 ? 8.496 -5.647 -16.766 1.00 97.75 442 GLU A N 1
ATOM 3336 C CA . GLU A 1 442 ? 9.215 -4.360 -16.812 1.00 97.75 442 GLU A CA 1
ATOM 3337 C C . GLU A 1 442 ? 8.237 -3.179 -16.885 1.00 97.75 442 GLU A C 1
ATOM 3339 O O . GLU A 1 442 ? 8.452 -2.172 -17.566 1.00 97.75 442 GLU A O 1
ATOM 3344 N N . LYS A 1 443 ? 7.112 -3.331 -16.180 1.00 96.19 443 LYS A N 1
ATOM 3345 C CA . LYS A 1 443 ? 5.897 -2.540 -16.366 1.00 96.19 443 LYS A CA 1
ATOM 3346 C C . LYS A 1 443 ? 6.119 -1.034 -16.210 1.00 96.19 443 LYS A C 1
ATOM 3348 O O . LYS A 1 443 ? 5.592 -0.279 -17.023 1.00 96.19 443 LYS A O 1
ATOM 3353 N N . ARG A 1 444 ? 6.931 -0.593 -15.237 1.00 96.31 444 ARG A N 1
ATOM 3354 C CA . ARG A 1 444 ? 7.266 0.836 -15.057 1.00 96.31 444 ARG A CA 1
ATOM 3355 C C . ARG A 1 444 ? 7.987 1.416 -16.271 1.00 96.31 444 ARG A C 1
ATOM 3357 O O . ARG A 1 444 ? 7.589 2.450 -16.797 1.00 96.31 444 ARG A O 1
ATOM 3364 N N . ARG A 1 445 ? 9.028 0.720 -16.745 1.00 97.81 445 ARG A N 1
ATOM 3365 C CA . ARG A 1 445 ? 9.811 1.131 -17.920 1.00 97.81 445 ARG A CA 1
ATOM 3366 C C . ARG A 1 445 ? 8.928 1.164 -19.160 1.00 97.81 445 ARG A C 1
ATOM 3368 O O . ARG A 1 445 ? 8.947 2.140 -19.904 1.00 97.81 445 ARG A O 1
ATOM 3375 N N . TYR A 1 446 ? 8.108 0.129 -19.348 1.00 98.50 446 TYR A N 1
ATOM 3376 C CA . TYR A 1 446 ? 7.199 0.058 -20.486 1.00 98.50 446 TYR A CA 1
ATOM 3377 C C . TYR A 1 446 ? 6.111 1.141 -20.440 1.00 98.50 446 TYR A C 1
ATOM 3379 O O . TYR A 1 446 ? 5.786 1.714 -21.475 1.00 98.50 446 TYR A O 1
ATOM 3387 N N . ALA A 1 447 ? 5.598 1.495 -19.257 1.00 98.00 447 ALA A N 1
ATOM 3388 C CA . ALA A 1 447 ? 4.686 2.626 -19.097 1.00 98.00 447 ALA A CA 1
ATOM 3389 C C . ALA A 1 447 ? 5.335 3.945 -19.557 1.00 98.00 447 ALA A C 1
ATOM 3391 O O . ALA A 1 447 ? 4.738 4.659 -20.365 1.00 98.00 447 ALA A O 1
ATOM 3392 N N . GLY A 1 448 ? 6.576 4.218 -19.138 1.00 97.75 448 GLY A N 1
ATOM 3393 C CA . GLY A 1 448 ? 7.337 5.382 -19.608 1.00 97.75 448 GLY A CA 1
ATOM 3394 C C . GLY A 1 448 ? 7.525 5.395 -21.132 1.00 97.75 448 GLY A C 1
ATOM 3395 O O . GLY A 1 448 ? 7.318 6.422 -21.773 1.00 97.75 448 GLY A O 1
ATOM 3396 N N . MET A 1 449 ? 7.791 4.238 -21.754 1.00 98.06 449 MET A N 1
ATOM 3397 C CA . MET A 1 449 ? 7.894 4.129 -23.223 1.00 98.06 449 MET A CA 1
ATOM 3398 C C . MET A 1 449 ? 6.586 4.442 -23.960 1.00 98.06 449 MET A C 1
ATOM 3400 O O . MET A 1 449 ? 6.614 4.903 -25.100 1.00 98.06 449 MET A O 1
ATOM 3404 N N . LEU A 1 450 ? 5.438 4.185 -23.328 1.00 98.00 450 LEU A N 1
ATOM 3405 C CA . LEU A 1 450 ? 4.111 4.523 -23.854 1.00 98.00 450 LEU A CA 1
ATOM 3406 C C . LEU A 1 450 ? 3.725 5.995 -23.583 1.00 98.00 450 LEU A C 1
ATOM 3408 O O . LEU A 1 450 ? 2.650 6.456 -23.995 1.00 98.00 450 LEU A O 1
ATOM 3412 N N . GLY A 1 451 ? 4.603 6.746 -22.910 1.00 96.75 451 GLY A N 1
ATOM 3413 C CA . GLY A 1 451 ? 4.393 8.130 -22.497 1.00 96.75 451 GLY A CA 1
ATOM 3414 C C . GLY A 1 451 ? 3.344 8.266 -21.397 1.00 96.75 451 GLY A C 1
ATOM 3415 O O . GLY A 1 451 ? 2.570 9.219 -21.435 1.00 96.75 451 GLY A O 1
ATOM 3416 N N . CYS A 1 452 ? 3.228 7.261 -20.526 1.00 98.00 452 CYS A N 1
ATOM 3417 C CA . CYS A 1 452 ? 2.525 7.368 -19.251 1.00 98.00 452 CYS A CA 1
ATOM 3418 C C . CYS A 1 452 ? 3.431 8.029 -18.210 1.00 98.00 452 CYS A C 1
ATOM 3420 O O . CYS A 1 452 ? 4.651 7.905 -18.296 1.00 98.00 452 CYS A O 1
ATOM 3422 N N . ALA A 1 453 ? 2.812 8.667 -17.218 1.00 97.19 453 ALA A N 1
ATOM 3423 C CA . ALA A 1 453 ? 3.526 9.339 -16.144 1.00 97.19 453 ALA A CA 1
ATOM 3424 C C . ALA A 1 453 ? 4.350 8.334 -15.323 1.00 97.19 453 ALA A C 1
ATOM 3426 O O . ALA A 1 453 ? 3.844 7.276 -14.929 1.00 97.19 453 ALA A O 1
ATOM 3427 N N . THR A 1 454 ? 5.605 8.686 -15.063 1.00 97.38 454 THR A N 1
ATOM 3428 C CA . THR A 1 454 ? 6.562 7.959 -14.218 1.00 97.38 454 THR A CA 1
ATOM 3429 C C . THR A 1 454 ? 7.211 8.890 -13.187 1.00 97.38 454 THR A C 1
ATOM 3431 O O . THR A 1 454 ? 8.347 8.683 -12.782 1.00 97.38 454 THR A O 1
ATOM 3434 N N . GLU A 1 455 ? 6.537 9.973 -12.808 1.00 96.94 455 GLU A N 1
ATOM 3435 C CA . GLU A 1 455 ? 7.072 11.059 -11.980 1.00 96.94 455 GLU A CA 1
ATOM 3436 C C . GLU A 1 455 ? 6.802 10.885 -10.481 1.00 96.94 455 GLU A C 1
ATOM 3438 O O . GLU A 1 455 ? 7.481 11.496 -9.657 1.00 96.94 455 GLU A O 1
ATOM 3443 N N . PHE A 1 456 ? 5.811 10.069 -10.110 1.00 97.06 456 PHE A N 1
ATOM 3444 C CA . PHE A 1 456 ? 5.337 9.994 -8.729 1.00 97.06 456 PHE A CA 1
ATOM 3445 C C . PHE A 1 456 ? 6.379 9.400 -7.776 1.00 97.06 456 PHE A C 1
ATOM 3447 O O . PHE A 1 456 ? 7.277 8.645 -8.162 1.00 97.06 456 PHE A O 1
ATOM 3454 N N . ARG A 1 457 ? 6.246 9.752 -6.500 1.00 95.69 457 ARG A N 1
ATOM 3455 C CA . ARG A 1 457 ? 7.133 9.359 -5.408 1.00 95.69 457 ARG A CA 1
ATOM 3456 C C . ARG A 1 457 ? 6.272 8.888 -4.235 1.00 95.69 457 ARG A C 1
ATOM 3458 O O . ARG A 1 457 ? 5.340 9.607 -3.902 1.00 95.69 457 ARG A O 1
ATOM 3465 N N . ARG A 1 458 ? 6.600 7.747 -3.612 1.00 95.00 458 ARG A N 1
ATOM 3466 C CA . ARG A 1 458 ? 5.867 7.220 -2.442 1.00 95.00 458 ARG A CA 1
ATOM 3467 C C . ARG A 1 458 ? 4.359 7.132 -2.661 1.00 95.00 458 ARG A C 1
ATOM 3469 O O . ARG A 1 458 ? 3.614 7.853 -2.003 1.00 95.00 458 ARG A O 1
ATOM 3476 N N . TRP A 1 459 ? 3.915 6.401 -3.687 1.00 95.06 459 TRP A N 1
ATOM 3477 C CA . TRP A 1 459 ? 2.479 6.242 -3.902 1.00 95.06 459 TRP A CA 1
ATOM 3478 C C . TRP A 1 459 ? 1.980 5.050 -3.105 1.00 95.06 459 TRP A C 1
ATOM 3480 O O . TRP A 1 459 ? 2.025 3.916 -3.583 1.00 95.06 459 TRP A O 1
ATOM 3490 N N . GLU A 1 460 ? 1.396 5.362 -1.954 1.00 94.81 460 GLU A N 1
ATOM 3491 C CA . GLU A 1 460 ? 1.110 4.364 -0.940 1.00 94.81 460 GLU A CA 1
ATOM 3492 C C . GLU A 1 460 ? -0.343 3.839 -1.004 1.00 94.81 460 GLU A C 1
ATOM 3494 O O . GLU A 1 460 ? -0.816 3.385 -2.049 1.00 94.81 460 GLU A O 1
ATOM 3499 N N . GLY A 1 461 ? -1.091 3.867 0.105 1.00 91.19 461 GLY A N 1
ATOM 3500 C CA . GLY A 1 461 ? -2.423 3.287 0.199 1.00 91.19 461 GLY A CA 1
ATOM 3501 C C . GLY A 1 461 ? -3.493 4.036 -0.598 1.00 91.19 461 GLY A C 1
ATOM 3502 O O . GLY A 1 461 ? -3.426 5.245 -0.845 1.00 91.19 461 GLY A O 1
ATOM 3503 N N . VAL A 1 462 ? -4.546 3.300 -0.972 1.00 92.88 462 VAL A N 1
ATOM 3504 C CA . VAL A 1 462 ? -5.732 3.832 -1.656 1.00 92.88 462 VAL A CA 1
ATOM 3505 C C . VAL A 1 462 ? -7.027 3.424 -0.946 1.00 92.88 462 VAL A C 1
ATOM 3507 O O . VAL A 1 462 ? -7.212 2.277 -0.544 1.00 92.88 462 VAL A O 1
ATOM 3510 N N . ALA A 1 463 ? -7.960 4.369 -0.838 1.00 95.31 463 ALA A N 1
ATOM 3511 C CA . ALA A 1 463 ? -9.310 4.173 -0.319 1.00 95.31 463 ALA A CA 1
ATOM 3512 C C . ALA A 1 463 ? -10.361 4.630 -1.338 1.00 95.31 463 ALA A C 1
ATOM 3514 O O . ALA A 1 463 ? -10.061 5.392 -2.255 1.00 95.31 463 ALA A O 1
ATOM 3515 N N . PHE A 1 464 ? -11.614 4.206 -1.168 1.00 96.38 464 PHE A N 1
ATOM 3516 C CA . PHE A 1 464 ? -12.702 4.580 -2.070 1.00 96.38 464 PHE A CA 1
ATOM 3517 C C . PHE A 1 464 ? -14.001 4.875 -1.321 1.00 96.38 464 PHE A C 1
ATOM 3519 O O . PHE A 1 464 ? -14.436 4.102 -0.466 1.00 96.38 464 PHE A O 1
ATOM 3526 N N . ASP A 1 465 ? -14.635 5.987 -1.689 1.00 95.69 465 ASP A N 1
ATOM 3527 C CA . ASP A 1 465 ? -16.006 6.320 -1.335 1.00 95.69 465 ASP A CA 1
ATOM 3528 C C . ASP A 1 465 ? -16.955 6.014 -2.511 1.00 95.69 465 ASP A C 1
ATOM 3530 O O . ASP A 1 465 ? -16.981 6.759 -3.501 1.00 95.69 465 ASP A O 1
ATOM 3534 N N . PRO A 1 466 ? -17.801 4.973 -2.401 1.00 90.75 466 PRO A N 1
ATOM 3535 C CA . PRO A 1 466 ? -18.778 4.650 -3.434 1.00 90.75 466 PRO A CA 1
ATOM 3536 C C . PRO A 1 466 ? -19.907 5.680 -3.552 1.00 90.75 466 PRO A C 1
ATOM 3538 O O . PRO A 1 466 ? -20.586 5.710 -4.575 1.00 90.75 466 PRO A O 1
ATOM 3541 N N . LYS A 1 467 ? -20.145 6.517 -2.532 1.00 89.81 467 LYS A N 1
ATOM 3542 C CA . LYS A 1 467 ? -21.237 7.498 -2.549 1.00 89.81 467 LYS A CA 1
ATOM 3543 C C . LYS A 1 467 ? -20.892 8.703 -3.416 1.00 89.81 467 LYS A C 1
ATOM 3545 O O . LYS A 1 467 ? -21.723 9.138 -4.209 1.00 89.81 467 LYS A O 1
ATOM 3550 N N . SER A 1 468 ? -19.693 9.256 -3.247 1.00 93.38 468 SER A N 1
ATOM 3551 C CA . SER A 1 468 ? -19.220 10.400 -4.033 1.00 93.38 468 SER A CA 1
ATOM 3552 C C . SER A 1 468 ? -18.432 10.006 -5.283 1.00 93.38 468 SER A C 1
ATOM 3554 O O . SER A 1 468 ? -17.995 10.900 -6.007 1.00 93.38 468 SER A O 1
ATOM 3556 N N . MET A 1 469 ? -18.247 8.704 -5.545 1.00 96.69 469 MET A N 1
ATOM 3557 C CA . MET A 1 469 ? -17.402 8.191 -6.631 1.00 96.69 469 MET A CA 1
ATOM 3558 C C . MET A 1 469 ? -16.011 8.835 -6.599 1.00 96.69 469 MET A C 1
ATOM 3560 O O . MET A 1 469 ? -15.512 9.381 -7.583 1.00 96.69 469 MET A O 1
ATOM 3564 N N . THR A 1 470 ? -15.404 8.808 -5.417 1.00 97.81 470 THR A N 1
ATOM 3565 C CA . THR A 1 470 ? -14.106 9.422 -5.149 1.00 97.81 470 THR A CA 1
ATOM 3566 C C . THR A 1 470 ? -13.181 8.382 -4.542 1.00 97.81 470 THR A C 1
ATOM 3568 O O . THR A 1 470 ? -13.520 7.765 -3.537 1.00 97.81 470 THR A O 1
ATOM 3571 N N . ALA A 1 471 ? -12.004 8.202 -5.131 1.00 98.00 471 ALA A N 1
ATOM 3572 C CA . ALA A 1 471 ? -10.905 7.494 -4.492 1.00 98.00 471 ALA A CA 1
ATOM 3573 C C . ALA A 1 471 ? -9.968 8.485 -3.788 1.00 98.00 471 ALA A C 1
ATOM 3575 O O . ALA A 1 471 ? -9.942 9.677 -4.099 1.00 98.00 471 ALA A O 1
ATOM 3576 N N . PHE A 1 472 ? -9.202 7.987 -2.831 1.00 97.81 472 PHE A N 1
ATOM 3577 C CA . PHE A 1 472 ? -8.205 8.741 -2.087 1.00 97.81 472 PHE A CA 1
ATOM 3578 C C . PHE A 1 472 ? -6.901 7.977 -2.144 1.00 97.81 472 PHE A C 1
ATOM 3580 O O . PHE A 1 472 ? -6.925 6.768 -1.963 1.00 97.81 472 PHE A O 1
ATOM 3587 N N . ALA A 1 473 ? -5.796 8.661 -2.390 1.00 96.62 473 ALA A N 1
ATOM 3588 C CA . ALA A 1 473 ? -4.475 8.052 -2.407 1.00 96.62 473 ALA A CA 1
ATOM 3589 C C . ALA A 1 473 ? -3.516 8.873 -1.563 1.00 96.62 473 ALA A C 1
ATOM 3591 O O . ALA A 1 473 ? -3.564 10.102 -1.604 1.00 96.62 473 ALA A O 1
ATOM 3592 N N . ALA A 1 474 ? -2.647 8.210 -0.823 1.00 97.12 474 ALA A N 1
ATOM 3593 C CA . ALA A 1 474 ? -1.583 8.882 -0.109 1.00 97.12 474 ALA A CA 1
ATOM 3594 C C . ALA A 1 474 ? -0.317 8.973 -0.966 1.00 97.12 474 ALA A C 1
ATOM 3596 O O . ALA A 1 474 ? -0.005 8.075 -1.746 1.00 97.12 474 ALA A O 1
ATOM 3597 N N . ILE A 1 475 ? 0.367 10.105 -0.837 1.00 97.88 475 ILE A N 1
ATOM 3598 C CA . ILE A 1 475 ? 1.660 10.396 -1.440 1.00 97.88 475 ILE A CA 1
ATOM 3599 C C . ILE A 1 475 ? 2.584 10.829 -0.297 1.00 97.88 475 ILE A C 1
ATOM 3601 O O . ILE A 1 475 ? 2.490 11.984 0.141 1.00 97.88 475 ILE A O 1
ATOM 3605 N N . SER A 1 476 ? 3.451 9.944 0.207 1.00 97.50 476 SER A N 1
ATOM 3606 C CA . SER A 1 476 ? 4.235 10.218 1.431 1.00 97.50 476 SER A CA 1
ATOM 3607 C C . SER A 1 476 ? 5.224 11.367 1.249 1.00 97.50 476 SER A C 1
ATOM 3609 O O . SER A 1 476 ? 5.486 12.141 2.167 1.00 97.50 476 SER A O 1
ATOM 3611 N N . GLU A 1 477 ? 5.746 11.545 0.035 1.00 97.25 477 GLU A N 1
ATOM 3612 C CA . GLU A 1 477 ? 6.650 12.637 -0.315 1.00 97.25 477 GLU A CA 1
ATOM 3613 C C . GLU A 1 477 ? 6.305 13.194 -1.697 1.00 97.25 477 GLU A C 1
ATOM 3615 O O . GLU A 1 477 ? 6.308 12.471 -2.687 1.00 97.25 477 GLU A O 1
ATOM 3620 N N . VAL A 1 478 ? 6.131 14.511 -1.801 1.00 97.88 478 VAL A N 1
ATOM 3621 C CA . VAL A 1 478 ? 6.076 15.202 -3.095 1.00 97.88 478 VAL A CA 1
ATOM 3622 C C . VAL A 1 478 ? 7.481 15.701 -3.396 1.00 97.88 478 VAL A C 1
ATOM 3624 O O . VAL A 1 478 ? 7.850 16.798 -2.992 1.00 97.88 478 VAL A O 1
ATOM 3627 N N . THR A 1 479 ? 8.324 14.868 -3.998 1.00 97.50 479 THR A N 1
ATOM 3628 C CA . THR A 1 479 ? 9.733 15.198 -4.279 1.00 97.50 479 THR A CA 1
ATOM 3629 C C . THR A 1 479 ? 10.201 14.521 -5.567 1.00 97.50 479 THR A C 1
ATOM 3631 O O . THR A 1 479 ? 9.508 13.656 -6.103 1.00 97.50 479 THR A O 1
ATOM 3634 N N . TYR A 1 480 ? 11.401 14.873 -6.031 1.00 97.00 480 TYR A N 1
ATOM 3635 C CA . TYR A 1 480 ? 12.072 14.248 -7.173 1.00 97.00 480 TYR A CA 1
ATOM 3636 C C . TYR A 1 480 ? 11.303 14.467 -8.476 1.00 97.00 480 TYR A C 1
ATOM 3638 O O . TYR A 1 480 ? 11.073 15.620 -8.811 1.00 97.00 480 TYR A O 1
ATOM 3646 N N . GLY A 1 481 ? 10.908 13.410 -9.195 1.00 96.75 481 GLY A N 1
ATOM 3647 C CA . GLY A 1 481 ? 10.266 13.526 -10.512 1.00 96.75 481 GLY A CA 1
ATOM 3648 C C . GLY A 1 481 ? 8.926 14.268 -10.514 1.00 96.75 481 GLY A C 1
ATOM 3649 O O . GLY A 1 481 ? 8.446 14.633 -11.574 1.00 96.75 481 GLY A O 1
ATOM 3650 N N . MET A 1 482 ? 8.311 14.507 -9.347 1.00 98.19 482 MET A N 1
ATOM 3651 C CA . MET A 1 482 ? 7.124 15.369 -9.232 1.00 98.19 482 MET A CA 1
ATOM 3652 C C . MET A 1 482 ? 7.462 16.869 -9.287 1.00 98.19 482 MET A C 1
ATOM 3654 O O . MET A 1 482 ? 6.572 17.714 -9.423 1.00 98.19 482 MET A O 1
ATOM 3658 N N . GLU A 1 483 ? 8.729 17.214 -9.077 1.00 98.12 483 GLU A N 1
ATOM 3659 C CA . GLU A 1 483 ? 9.252 18.564 -9.240 1.00 98.12 483 GLU A CA 1
ATOM 3660 C C . GLU A 1 483 ? 9.655 18.800 -10.704 1.00 98.12 483 GLU A C 1
ATOM 3662 O O . GLU A 1 483 ? 9.730 17.870 -11.489 1.00 98.12 483 GLU A O 1
ATOM 3667 N N . ASP A 1 484 ? 9.947 20.044 -11.088 1.00 97.38 484 ASP A N 1
ATOM 3668 C CA . ASP A 1 484 ? 10.381 20.347 -12.460 1.00 97.38 484 ASP A CA 1
ATOM 3669 C C . ASP A 1 484 ? 11.901 20.507 -12.545 1.00 97.38 484 ASP A C 1
ATOM 3671 O O . ASP A 1 484 ? 12.425 21.589 -12.266 1.00 97.38 484 ASP A O 1
ATOM 3675 N N . ASN A 1 485 ? 12.613 19.448 -12.941 1.00 97.12 485 ASN A N 1
ATOM 3676 C CA . ASN A 1 485 ? 14.076 19.423 -13.037 1.00 97.12 485 ASN A CA 1
ATOM 3677 C C . ASN A 1 485 ? 14.747 19.805 -11.711 1.00 97.12 485 ASN A C 1
ATOM 3679 O O . ASN A 1 485 ? 15.708 20.589 -11.664 1.00 97.12 485 ASN A O 1
ATOM 3683 N N . MET A 1 486 ? 14.232 19.239 -10.618 1.00 97.12 486 MET A N 1
ATOM 3684 C CA . MET A 1 486 ? 14.707 19.496 -9.264 1.00 97.12 486 MET A CA 1
ATOM 3685 C C . MET A 1 486 ? 14.876 18.211 -8.445 1.00 97.12 486 MET A C 1
ATOM 3687 O O . MET A 1 486 ? 14.333 17.146 -8.726 1.00 97.12 486 MET A O 1
ATOM 3691 N N . LYS A 1 487 ? 15.648 18.338 -7.366 1.00 96.62 487 LYS A N 1
ATOM 3692 C CA . LYS A 1 487 ? 15.807 17.351 -6.302 1.00 96.62 487 LYS A CA 1
ATOM 3693 C C . LYS A 1 487 ? 15.689 18.052 -4.954 1.00 96.62 487 LYS A C 1
ATOM 3695 O O . LYS A 1 487 ? 16.654 18.667 -4.485 1.00 96.62 487 LYS A O 1
ATOM 3700 N N . LYS A 1 488 ? 14.522 17.938 -4.317 1.00 95.44 488 LYS A N 1
ATOM 3701 C CA . LYS A 1 488 ? 14.210 18.568 -3.023 1.00 95.44 488 LYS A CA 1
ATOM 3702 C C . LYS A 1 488 ? 14.510 20.075 -3.058 1.00 95.44 488 LYS A C 1
ATOM 3704 O O . LYS A 1 488 ? 15.200 20.599 -2.185 1.00 95.44 488 LYS A O 1
ATOM 3709 N N . GLY A 1 489 ? 14.056 20.743 -4.122 1.00 95.81 489 GLY A N 1
ATOM 3710 C CA . GLY A 1 489 ? 14.211 22.182 -4.355 1.00 95.81 489 GLY A CA 1
ATOM 3711 C C . GLY A 1 489 ? 15.552 22.636 -4.942 1.00 95.81 489 GLY A C 1
ATOM 3712 O O . GLY A 1 489 ? 15.740 23.834 -5.139 1.00 95.81 489 GLY A O 1
ATOM 3713 N N . ASN A 1 490 ? 16.484 21.719 -5.222 1.00 97.62 490 ASN A N 1
ATOM 3714 C CA . ASN A 1 490 ? 17.770 22.037 -5.852 1.00 97.62 490 ASN A CA 1
ATOM 3715 C C . ASN A 1 490 ? 17.769 21.616 -7.321 1.00 97.62 490 ASN A C 1
ATOM 3717 O O . ASN A 1 490 ? 17.328 20.511 -7.621 1.00 97.62 490 ASN A O 1
ATOM 3721 N N . ALA A 1 491 ? 18.318 22.440 -8.216 1.00 97.94 491 ALA A N 1
ATOM 3722 C CA . ALA A 1 491 ? 18.357 22.140 -9.649 1.00 97.94 491 ALA A CA 1
ATOM 3723 C C . ALA A 1 491 ? 19.030 20.785 -9.930 1.00 97.94 491 ALA A C 1
ATOM 3725 O O . ALA A 1 491 ? 20.179 20.555 -9.541 1.00 97.94 491 ALA A O 1
ATOM 3726 N N . SER A 1 492 ? 18.311 19.882 -10.597 1.00 96.94 492 SER A N 1
ATOM 3727 C CA . SER A 1 492 ? 18.800 18.553 -10.957 1.00 96.94 492 SER A CA 1
ATOM 3728 C C . SER A 1 492 ? 17.895 17.892 -11.991 1.00 96.94 492 SER A C 1
ATOM 3730 O O . SER A 1 492 ? 16.705 17.747 -11.766 1.00 96.94 492 SER A O 1
ATOM 3732 N N . THR A 1 493 ? 18.455 17.399 -13.091 1.00 95.88 493 THR A N 1
ATOM 3733 C CA . THR A 1 493 ? 17.682 16.688 -14.123 1.00 95.88 493 THR A CA 1
ATOM 3734 C C . THR A 1 493 ? 17.609 15.176 -13.890 1.00 95.88 493 THR A C 1
ATOM 3736 O O . THR A 1 493 ? 17.059 14.459 -14.718 1.00 95.88 493 THR A O 1
ATOM 3739 N N . SER A 1 494 ? 18.168 14.649 -12.792 1.00 94.88 494 SER A N 1
ATOM 3740 C CA . SER A 1 494 ? 18.346 13.197 -12.604 1.00 94.88 494 SER A CA 1
ATOM 3741 C C . SER A 1 494 ? 17.042 12.397 -12.549 1.00 94.88 494 SER A C 1
ATOM 3743 O O . SER A 1 494 ? 17.059 11.202 -12.837 1.00 94.88 494 SER A O 1
ATOM 3745 N N . TYR A 1 495 ? 15.935 13.039 -12.172 1.00 95.62 495 TYR A N 1
ATOM 3746 C CA . TYR A 1 495 ? 14.618 12.409 -12.040 1.00 95.62 495 TYR A CA 1
ATOM 3747 C C . TYR A 1 495 ? 13.655 12.759 -13.189 1.00 95.62 495 TYR A C 1
ATOM 3749 O O . TYR A 1 495 ? 12.640 12.087 -13.336 1.00 95.62 495 TYR A O 1
ATOM 3757 N N . ASP A 1 496 ? 14.004 13.735 -14.037 1.00 96.19 496 ASP A N 1
ATOM 3758 C CA . ASP A 1 496 ? 13.160 14.203 -15.151 1.00 96.19 496 ASP A CA 1
ATOM 3759 C C . ASP A 1 496 ? 13.742 13.906 -16.532 1.00 96.19 496 ASP A C 1
ATOM 3761 O O . ASP A 1 496 ? 13.017 13.761 -17.514 1.00 96.19 496 ASP A O 1
ATOM 3765 N N . ALA A 1 497 ? 15.067 13.778 -16.644 1.00 96.12 497 ALA A N 1
ATOM 3766 C CA . ALA A 1 497 ? 15.694 13.387 -17.897 1.00 96.12 497 ALA A CA 1
ATOM 3767 C C . ALA A 1 497 ? 15.208 11.986 -18.290 1.00 96.12 497 ALA A C 1
ATOM 3769 O O . ALA A 1 497 ? 15.558 11.005 -17.638 1.00 96.12 497 ALA A O 1
ATOM 3770 N N . GLY A 1 498 ? 14.404 11.916 -19.354 1.00 94.69 498 GLY A N 1
ATOM 3771 C CA . GLY A 1 498 ? 13.796 10.689 -19.870 1.00 94.69 498 GLY A CA 1
ATOM 3772 C C . GLY A 1 498 ? 12.408 10.357 -19.326 1.00 94.69 498 GLY A C 1
ATOM 3773 O O . GLY A 1 498 ? 11.820 9.386 -19.792 1.00 94.69 498 GLY A O 1
ATOM 3774 N N . SER A 1 499 ? 11.856 11.136 -18.394 1.00 95.12 499 SER A N 1
ATOM 3775 C CA . SER A 1 499 ? 10.422 11.071 -18.085 1.00 95.12 499 SER A CA 1
ATOM 3776 C C . SER A 1 499 ? 9.626 11.967 -19.048 1.00 95.12 499 SER A C 1
ATOM 3778 O O . SER A 1 499 ? 10.191 12.711 -19.858 1.00 95.12 499 SER A O 1
ATOM 3780 N N . SER A 1 500 ? 8.298 11.898 -18.971 1.00 94.19 500 SER A N 1
ATOM 3781 C CA . SER A 1 500 ? 7.396 12.866 -19.610 1.00 94.19 500 SER A CA 1
ATOM 3782 C C . SER A 1 500 ? 7.455 14.256 -18.961 1.00 94.19 500 SER A C 1
ATOM 3784 O O . SER A 1 500 ? 7.106 15.245 -19.610 1.00 94.19 500 SER A O 1
ATOM 3786 N N . ASN A 1 501 ? 7.926 14.335 -17.710 1.00 96.62 501 ASN A N 1
ATOM 3787 C CA . ASN A 1 501 ? 7.850 15.503 -16.837 1.00 96.62 501 ASN A CA 1
ATOM 3788 C C . ASN A 1 501 ? 6.416 16.076 -16.832 1.00 96.62 501 ASN A C 1
ATOM 3790 O O . ASN A 1 501 ? 6.198 17.269 -17.028 1.00 96.62 501 ASN A O 1
ATOM 3794 N N . ASP A 1 502 ? 5.401 15.219 -16.695 1.00 97.56 502 ASP A N 1
ATOM 3795 C CA . ASP A 1 502 ? 3.982 15.608 -16.731 1.00 97.56 502 ASP A CA 1
ATOM 3796 C C . ASP A 1 502 ? 3.541 16.344 -15.450 1.00 97.56 502 ASP A C 1
ATOM 3798 O O . ASP A 1 502 ? 2.511 17.027 -15.443 1.00 97.56 502 ASP A O 1
ATOM 3802 N N . ILE A 1 503 ? 4.332 16.239 -14.375 1.00 97.81 503 ILE A N 1
ATOM 3803 C CA . ILE A 1 503 ? 4.048 16.782 -13.044 1.00 97.81 503 ILE A CA 1
ATOM 3804 C C . ILE A 1 503 ? 5.143 17.764 -12.656 1.00 97.81 503 ILE A C 1
ATOM 3806 O O . ILE A 1 503 ? 6.319 17.443 -12.695 1.00 97.81 503 ILE A O 1
ATOM 3810 N N . LYS A 1 504 ? 4.738 18.977 -12.288 1.00 98.19 504 LYS A N 1
ATOM 3811 C CA . LYS A 1 504 ? 5.616 20.109 -12.002 1.00 98.19 504 LYS A CA 1
ATOM 3812 C C . LYS A 1 504 ? 5.073 20.887 -10.813 1.00 98.19 504 LYS A C 1
ATOM 3814 O O . LYS A 1 504 ? 4.348 21.877 -10.987 1.00 98.19 504 LYS A O 1
ATOM 3819 N N . VAL A 1 505 ? 5.412 20.454 -9.605 1.00 98.38 505 VAL A N 1
ATOM 3820 C CA . VAL A 1 505 ? 5.033 21.121 -8.348 1.00 98.38 505 VAL A CA 1
ATOM 3821 C C . VAL A 1 505 ? 6.246 21.374 -7.457 1.00 98.38 505 VAL A C 1
ATOM 3823 O O . VAL A 1 505 ? 7.313 20.796 -7.639 1.00 98.38 505 VAL A O 1
ATOM 3826 N N . LYS A 1 506 ? 6.111 22.274 -6.483 1.00 97.69 506 LYS A N 1
ATOM 3827 C CA . LYS A 1 506 ? 7.131 22.454 -5.446 1.00 97.69 506 LYS A CA 1
ATOM 3828 C C . LYS A 1 506 ? 7.152 21.259 -4.508 1.00 97.69 506 LYS A C 1
ATOM 3830 O O . LYS A 1 506 ? 6.109 20.689 -4.187 1.00 97.69 506 LYS A O 1
ATOM 3835 N N . PHE A 1 507 ? 8.347 20.937 -4.028 1.00 96.62 507 PHE A N 1
ATOM 3836 C CA . PHE A 1 507 ? 8.523 19.793 -3.155 1.00 96.62 507 PHE A CA 1
ATOM 3837 C C . PHE A 1 507 ? 7.859 19.982 -1.782 1.00 96.62 507 PHE A C 1
ATOM 3839 O O . PHE A 1 507 ? 7.867 21.071 -1.208 1.00 96.62 507 PHE A O 1
ATOM 3846 N N . SER A 1 508 ? 7.359 18.886 -1.220 1.00 95.12 508 SER A N 1
ATOM 3847 C CA . SER A 1 508 ? 6.934 18.762 0.171 1.00 95.12 508 SER A CA 1
ATOM 3848 C C . SER A 1 508 ? 7.398 17.419 0.723 1.00 95.12 508 SER A C 1
ATOM 3850 O O . SER A 1 508 ? 6.970 16.360 0.267 1.00 95.12 508 SER A O 1
ATOM 3852 N N . THR A 1 509 ? 8.252 17.459 1.745 1.00 95.94 509 THR A N 1
ATOM 3853 C CA . THR A 1 509 ? 8.696 16.255 2.468 1.00 95.94 509 THR A CA 1
ATOM 3854 C C . THR A 1 509 ? 7.670 15.749 3.480 1.00 95.94 509 THR A C 1
ATOM 3856 O O . THR A 1 509 ? 7.910 14.723 4.091 1.00 95.94 509 THR A O 1
ATOM 3859 N N . CYS A 1 510 ? 6.562 16.470 3.683 1.00 97.25 510 CYS A N 1
ATOM 3860 C CA . CYS A 1 510 ? 5.477 16.044 4.571 1.00 97.25 510 CYS A CA 1
ATOM 3861 C C . CYS A 1 510 ? 4.346 15.321 3.824 1.00 97.25 510 CYS A C 1
ATOM 3863 O O . CYS A 1 510 ? 3.385 14.901 4.463 1.00 97.25 510 CYS A O 1
ATOM 3865 N N . GLY A 1 511 ? 4.436 15.225 2.494 1.00 97.44 511 GLY A N 1
ATOM 3866 C CA . GLY A 1 511 ? 3.479 14.499 1.667 1.00 97.44 511 GLY A CA 1
ATOM 3867 C C . GLY A 1 511 ? 2.089 15.129 1.573 1.00 97.44 511 GLY A C 1
ATOM 3868 O O . GLY A 1 511 ? 1.823 16.228 2.078 1.00 97.44 511 GLY A O 1
ATOM 3869 N N . CYS A 1 512 ? 1.207 14.418 0.876 1.00 98.00 512 CYS A N 1
ATOM 3870 C CA . CYS A 1 512 ? -0.172 14.807 0.622 1.00 98.00 512 CYS A CA 1
ATOM 3871 C C . CYS A 1 512 ? -1.085 13.585 0.526 1.00 98.00 512 CYS A C 1
ATOM 3873 O O . CYS A 1 512 ? -0.728 12.576 -0.068 1.00 98.00 512 CYS A O 1
ATOM 3875 N N . VAL A 1 513 ? -2.318 13.724 1.002 1.00 98.31 513 VAL A N 1
ATOM 3876 C CA . VAL A 1 513 ? -3.430 12.881 0.564 1.00 98.31 513 VAL A CA 1
ATOM 3877 C C . VAL A 1 513 ? -4.082 13.541 -0.642 1.00 98.31 513 VAL A C 1
ATOM 3879 O O . VAL A 1 513 ? -4.344 14.747 -0.663 1.00 98.31 513 VAL A O 1
ATOM 3882 N N . MET A 1 514 ? -4.344 12.734 -1.656 1.00 98.06 514 MET A N 1
ATOM 3883 C CA . MET A 1 514 ? -4.857 13.115 -2.959 1.00 98.06 514 MET A CA 1
ATOM 3884 C C . MET A 1 514 ? -6.283 12.595 -3.116 1.00 98.06 514 MET A C 1
ATOM 3886 O O . MET A 1 514 ? -6.605 11.484 -2.703 1.00 98.06 514 MET A O 1
ATOM 3890 N N . LYS A 1 515 ? -7.139 13.395 -3.743 1.00 98.06 515 LYS A N 1
ATOM 3891 C CA . LYS A 1 515 ? -8.493 13.044 -4.162 1.00 98.06 515 LYS A CA 1
ATOM 3892 C C . LYS A 1 515 ? -8.482 12.650 -5.639 1.00 98.06 515 LYS A C 1
ATOM 3894 O O . LYS A 1 515 ? -7.929 13.368 -6.467 1.00 98.06 515 LYS A O 1
ATOM 3899 N N . LEU A 1 516 ? -9.141 11.548 -5.971 1.00 98.38 516 LEU A N 1
ATOM 3900 C CA . LEU A 1 516 ? -9.214 10.967 -7.309 1.00 98.38 516 LEU A CA 1
ATOM 3901 C C . LEU A 1 516 ? -10.682 10.873 -7.743 1.00 98.38 516 LEU A C 1
ATOM 3903 O O . LEU A 1 516 ? -11.481 10.188 -7.105 1.00 98.38 516 LEU A O 1
ATOM 3907 N N . SER A 1 517 ? -11.053 11.552 -8.825 1.00 98.38 517 SER A N 1
ATOM 3908 C CA . SER A 1 517 ? -12.416 11.499 -9.373 1.00 98.38 517 SER A CA 1
ATOM 3909 C C . SER A 1 517 ? -12.621 10.202 -10.148 1.00 98.38 517 SER A C 1
ATOM 3911 O O . SER A 1 517 ? -11.822 9.897 -11.032 1.00 98.38 517 SER A O 1
ATOM 3913 N N . VAL A 1 518 ? -13.694 9.462 -9.861 1.00 98.38 518 VAL A N 1
ATOM 3914 C CA . VAL A 1 518 ? -13.983 8.158 -10.476 1.00 98.38 518 VAL A CA 1
ATOM 3915 C C . VAL A 1 518 ? -15.239 8.246 -11.349 1.00 98.38 518 VAL A C 1
ATOM 3917 O O . VAL A 1 518 ? -16.286 8.722 -10.916 1.00 98.38 518 VAL A O 1
ATOM 3920 N N . GLY A 1 519 ? -15.138 7.793 -12.598 1.00 97.06 519 GLY A N 1
ATOM 3921 C CA . GLY A 1 519 ? -16.264 7.662 -13.522 1.00 97.06 519 GLY A CA 1
ATOM 3922 C C . GLY A 1 519 ? -17.196 6.502 -13.163 1.00 97.06 519 GLY A C 1
ATOM 3923 O O . GLY A 1 519 ? -16.880 5.647 -12.338 1.00 97.06 519 GLY A O 1
ATOM 3924 N N . THR A 1 520 ? -18.360 6.436 -13.809 1.00 94.62 520 THR A N 1
ATOM 3925 C CA . THR A 1 520 ? -19.335 5.347 -13.604 1.00 94.62 520 THR A CA 1
ATOM 3926 C C . THR A 1 520 ? -18.847 3.986 -14.105 1.00 94.62 520 THR A C 1
ATOM 3928 O O . THR A 1 520 ? -19.379 2.960 -13.698 1.00 94.62 520 THR A O 1
ATOM 3931 N N . ASP A 1 521 ? -17.830 3.972 -14.965 1.00 94.69 521 ASP A N 1
ATOM 3932 C CA . ASP A 1 521 ? -17.092 2.788 -15.412 1.00 94.69 521 ASP A CA 1
ATOM 3933 C C . ASP A 1 521 ? -15.941 2.412 -14.457 1.00 94.69 521 ASP A C 1
ATOM 3935 O O . ASP A 1 521 ? -15.082 1.608 -14.807 1.00 94.69 521 ASP A O 1
ATOM 3939 N N . TYR A 1 522 ? -15.896 3.036 -13.276 1.00 97.62 522 TYR A N 1
ATOM 3940 C CA . TYR A 1 522 ? -14.833 2.930 -12.280 1.00 97.62 522 TYR A CA 1
ATOM 3941 C C . TYR A 1 522 ? -13.448 3.388 -12.749 1.00 97.62 522 TYR A C 1
ATOM 3943 O O . TYR A 1 522 ? -12.474 3.187 -12.024 1.00 97.62 522 TYR A O 1
ATOM 3951 N N . SER A 1 523 ? -13.333 4.063 -13.898 1.00 97.50 523 SER A N 1
ATOM 3952 C CA . SER A 1 523 ? -12.084 4.682 -14.351 1.00 97.50 523 SER A CA 1
ATOM 3953 C C . SER A 1 523 ? -11.829 6.002 -13.622 1.00 97.50 523 SER A C 1
ATOM 3955 O O . SER A 1 523 ? -12.683 6.886 -13.627 1.00 97.50 523 SER A O 1
ATOM 3957 N N . ILE A 1 524 ? -10.639 6.191 -13.047 1.00 98.25 524 ILE A N 1
ATOM 3958 C CA . ILE A 1 524 ? -10.226 7.498 -12.526 1.00 98.25 524 ILE A CA 1
ATOM 3959 C C . ILE A 1 524 ? -10.002 8.448 -13.705 1.00 98.25 524 ILE A C 1
ATOM 3961 O O . ILE A 1 524 ? -9.359 8.082 -14.692 1.00 98.25 524 ILE A O 1
ATOM 3965 N N . THR A 1 525 ? -10.540 9.659 -13.592 1.00 98.19 525 THR A N 1
ATOM 3966 C CA . THR A 1 525 ? -10.532 10.693 -14.640 1.00 98.19 525 THR A CA 1
ATOM 3967 C C . THR A 1 525 ? -9.755 11.947 -14.249 1.00 98.19 525 THR A C 1
ATOM 3969 O O . THR A 1 525 ? -9.407 12.745 -15.117 1.00 98.19 525 THR A O 1
ATOM 3972 N N . GLY A 1 526 ? -9.456 12.135 -12.964 1.00 98.25 526 GLY A N 1
ATOM 3973 C CA . GLY A 1 526 ? -8.745 13.309 -12.464 1.00 98.25 526 GLY A CA 1
ATOM 3974 C C . GLY A 1 526 ? -8.170 13.082 -11.072 1.00 98.25 526 GLY A C 1
ATOM 3975 O O . GLY A 1 526 ? -8.651 12.221 -10.335 1.00 98.25 526 GLY A O 1
ATOM 3976 N N . MET A 1 527 ? -7.153 13.865 -10.726 1.00 98.50 527 MET A N 1
ATOM 3977 C CA . MET A 1 527 ? -6.471 13.830 -9.433 1.00 98.50 527 MET A CA 1
ATOM 3978 C C . MET A 1 527 ? -6.225 15.253 -8.945 1.00 98.50 527 MET A C 1
ATOM 3980 O O . MET A 1 527 ? -5.784 16.095 -9.724 1.00 98.50 527 MET A O 1
ATOM 3984 N N . SER A 1 528 ? -6.471 15.524 -7.668 1.00 98.62 528 SER A N 1
ATOM 3985 C CA . SER A 1 528 ? -6.147 16.801 -7.027 1.00 98.62 528 SER A CA 1
ATOM 3986 C C . SER A 1 528 ? -5.700 16.601 -5.586 1.00 98.62 528 SER A C 1
ATOM 3988 O O . SER A 1 528 ? -6.125 15.644 -4.945 1.00 98.62 528 SER A O 1
ATOM 3990 N N . ALA A 1 529 ? -4.907 17.514 -5.035 1.00 98.19 529 ALA A N 1
ATOM 3991 C CA . ALA A 1 529 ? -4.582 17.481 -3.611 1.00 98.19 529 ALA A CA 1
ATOM 3992 C C . ALA A 1 529 ? -5.851 17.635 -2.748 1.00 98.19 529 ALA A C 1
ATOM 3994 O O . ALA A 1 529 ? -6.716 18.460 -3.044 1.00 98.19 529 ALA A O 1
ATOM 3995 N N . LEU A 1 530 ? -5.972 16.818 -1.696 1.00 97.94 530 LEU A N 1
ATOM 3996 C CA . LEU A 1 530 ? -7.017 16.938 -0.671 1.00 97.94 530 LEU A CA 1
ATOM 3997 C C . LEU A 1 530 ? -6.478 17.675 0.557 1.00 97.94 530 LEU A C 1
ATOM 3999 O O . LEU A 1 530 ? -7.067 18.652 1.010 1.00 97.94 530 LEU A O 1
ATOM 4003 N N . ALA A 1 531 ? -5.359 17.191 1.093 1.00 96.94 531 ALA A N 1
ATOM 4004 C CA . ALA A 1 531 ? -4.697 17.750 2.262 1.00 96.94 531 ALA A CA 1
ATOM 4005 C C . ALA A 1 531 ? -3.199 17.449 2.182 1.00 96.94 531 ALA A C 1
ATOM 4007 O O . ALA A 1 531 ? -2.816 16.326 1.874 1.00 96.94 531 ALA A O 1
ATOM 4008 N N . CYS A 1 532 ? -2.357 18.435 2.478 1.00 97.56 532 CYS A N 1
ATOM 4009 C CA . CYS A 1 532 ? -0.905 18.274 2.489 1.00 97.56 532 CYS A CA 1
ATOM 4010 C C . CYS A 1 532 ? -0.328 18.670 3.842 1.00 97.56 532 CYS A C 1
ATOM 4012 O O . CYS A 1 532 ? -0.862 19.550 4.522 1.00 97.56 532 CYS A O 1
ATOM 4014 N N . GLY A 1 533 ? 0.774 18.026 4.210 1.00 96.50 533 GLY A N 1
ATOM 4015 C CA . GLY A 1 533 ? 1.528 18.372 5.402 1.00 96.50 533 GLY A CA 1
ATOM 4016 C C . GLY A 1 533 ? 2.266 19.704 5.267 1.00 96.50 533 GLY A C 1
ATOM 4017 O O . GLY A 1 533 ? 2.661 20.113 4.172 1.00 96.50 533 GLY A O 1
ATOM 4018 N N . THR A 1 534 ? 2.489 20.370 6.401 1.00 96.12 534 THR A N 1
ATOM 4019 C CA . THR A 1 534 ? 3.207 21.652 6.462 1.00 96.12 534 THR A CA 1
ATOM 4020 C C . THR A 1 534 ? 4.614 21.439 6.997 1.00 96.12 534 THR A C 1
ATOM 4022 O O . THR A 1 534 ? 4.789 21.011 8.140 1.00 96.12 534 THR A O 1
ATOM 4025 N N . ARG A 1 535 ? 5.616 21.785 6.186 1.00 94.75 535 ARG A N 1
ATOM 4026 C CA . ARG A 1 535 ? 7.031 21.732 6.567 1.00 94.75 535 ARG A CA 1
ATOM 4027 C C . ARG A 1 535 ? 7.415 22.918 7.454 1.00 94.75 535 ARG A C 1
ATOM 4029 O O . ARG A 1 535 ? 6.986 24.045 7.219 1.00 94.75 535 ARG A O 1
ATOM 4036 N N . GLY A 1 536 ? 8.295 22.676 8.419 1.00 93.94 536 GLY A N 1
ATOM 4037 C CA . GLY A 1 536 ? 8.840 23.700 9.303 1.00 93.94 536 GLY A CA 1
ATOM 4038 C C . GLY A 1 536 ? 9.922 23.145 10.224 1.00 93.94 536 GLY A C 1
ATOM 4039 O O . GLY A 1 536 ? 10.626 22.203 9.872 1.00 93.94 536 GLY A O 1
ATOM 4040 N N . SER A 1 537 ? 10.057 23.754 11.398 1.00 94.00 537 SER A N 1
ATOM 4041 C CA . SER A 1 537 ? 10.870 23.254 12.506 1.00 94.00 537 SER A CA 1
ATOM 4042 C C . SER A 1 537 ? 10.020 23.339 13.766 1.00 94.00 537 SER A C 1
ATOM 4044 O O . SER A 1 537 ? 9.550 24.420 14.130 1.00 94.00 537 SER A O 1
ATOM 4046 N N . TYR A 1 538 ? 9.767 22.192 14.385 1.00 92.19 538 TYR A N 1
ATOM 4047 C CA . TYR A 1 538 ? 8.862 22.032 15.519 1.00 92.19 538 TYR A CA 1
ATOM 4048 C C . TYR A 1 538 ? 9.558 21.244 16.631 1.00 92.19 538 TYR A C 1
ATOM 4050 O O . TYR A 1 538 ? 10.589 20.613 16.403 1.00 92.19 538 TYR A O 1
ATOM 4058 N N . ASN A 1 539 ? 9.019 21.310 17.852 1.00 87.25 539 ASN A N 1
ATOM 4059 C CA . ASN A 1 539 ? 9.495 20.524 19.000 1.00 87.25 539 ASN A CA 1
ATOM 4060 C C . ASN A 1 539 ? 11.012 20.633 19.262 1.00 87.25 539 ASN A C 1
ATOM 4062 O O . ASN A 1 539 ? 11.687 19.660 19.569 1.00 87.25 539 ASN A O 1
ATOM 4066 N N . GLY A 1 540 ? 11.571 21.841 19.134 1.00 84.88 540 GLY A N 1
ATOM 4067 C CA . GLY A 1 540 ? 13.011 22.061 19.322 1.00 84.88 540 GLY A CA 1
ATOM 4068 C C . GLY A 1 540 ? 13.880 21.574 18.156 1.00 84.88 540 GLY A C 1
ATOM 4069 O O . GLY A 1 540 ? 15.092 21.470 18.311 1.00 84.88 540 GLY A O 1
ATOM 4070 N N . GLY A 1 541 ? 13.276 21.313 16.993 1.00 86.00 541 GLY A N 1
ATOM 4071 C CA . GLY A 1 541 ? 13.955 20.905 15.764 1.00 86.00 541 GLY A CA 1
ATOM 4072 C C . GLY A 1 541 ? 13.988 19.398 15.525 1.00 86.00 541 GLY A C 1
ATOM 4073 O O . GLY A 1 541 ? 14.575 18.983 14.530 1.00 86.00 541 GLY A O 1
ATOM 4074 N N . THR A 1 542 ? 13.370 18.593 16.394 1.00 85.88 542 THR A N 1
ATOM 4075 C CA . THR A 1 542 ? 13.237 17.141 16.183 1.00 85.88 542 THR A CA 1
ATOM 4076 C C . THR A 1 542 ? 12.236 16.812 15.083 1.00 85.88 542 THR A C 1
ATOM 4078 O O . THR A 1 542 ? 12.390 15.803 14.405 1.00 85.88 542 THR A O 1
ATOM 4081 N N . ASP A 1 543 ? 11.242 17.682 14.886 1.00 92.00 543 ASP A N 1
ATOM 4082 C CA . ASP A 1 543 ? 10.131 17.446 13.973 1.00 92.00 543 ASP A CA 1
ATOM 4083 C C . ASP A 1 543 ? 10.171 18.479 12.841 1.00 92.00 543 ASP A C 1
ATOM 4085 O O . ASP A 1 543 ? 10.226 19.694 13.069 1.00 92.00 543 ASP A O 1
ATOM 4089 N N . THR A 1 544 ? 10.108 18.005 11.602 1.00 95.31 544 THR A N 1
ATOM 4090 C CA . THR A 1 544 ? 10.156 18.831 10.384 1.00 95.31 544 THR A CA 1
ATOM 4091 C C . THR A 1 544 ? 8.783 19.021 9.739 1.00 95.31 544 THR A C 1
ATOM 4093 O O . THR A 1 544 ? 8.646 19.847 8.831 1.00 95.31 544 THR A O 1
ATOM 4096 N N . CYS A 1 545 ? 7.752 18.330 10.237 1.00 96.44 545 CYS A N 1
ATOM 4097 C CA . CYS A 1 545 ? 6.357 18.466 9.813 1.00 96.44 545 CYS A CA 1
ATOM 4098 C C . CYS A 1 545 ? 5.437 18.842 10.986 1.00 96.44 545 CYS A C 1
ATOM 4100 O O . CYS A 1 545 ? 5.510 18.262 12.068 1.00 96.44 545 CYS A O 1
ATOM 4102 N N . ALA A 1 546 ? 4.531 19.800 10.766 1.00 95.12 546 ALA A N 1
ATOM 4103 C CA . ALA A 1 546 ? 3.718 20.432 11.811 1.00 95.12 546 ALA A CA 1
ATOM 4104 C C . ALA A 1 546 ? 2.831 19.431 12.573 1.00 95.12 546 ALA A C 1
ATOM 4106 O O . ALA A 1 546 ? 1.964 18.858 11.924 1.00 95.12 546 ALA A O 1
ATOM 4107 N N . PRO A 1 547 ? 2.920 19.274 13.910 1.00 92.88 547 PRO A N 1
ATOM 4108 C CA . PRO A 1 547 ? 2.147 18.272 14.672 1.00 92.88 547 PRO A CA 1
ATOM 4109 C C . PRO A 1 547 ? 0.610 18.357 14.563 1.00 92.88 547 PRO A C 1
ATOM 4111 O O . PRO A 1 547 ? -0.098 17.507 15.098 1.00 92.88 547 PRO A O 1
ATOM 4114 N N . THR A 1 548 ? 0.083 19.409 13.931 1.00 92.62 548 THR A N 1
ATOM 4115 C CA . THR A 1 548 ? -1.346 19.666 13.690 1.00 92.62 548 THR A CA 1
ATOM 4116 C C . THR A 1 548 ? -1.818 19.259 12.288 1.00 92.62 548 THR A C 1
ATOM 4118 O O . THR A 1 548 ? -2.938 19.589 11.910 1.00 92.62 548 THR A O 1
ATOM 4121 N N . GLY A 1 549 ? -0.973 18.617 11.482 1.00 92.62 549 GLY A N 1
ATOM 4122 C CA . GLY A 1 549 ? -1.315 18.165 10.134 1.00 92.62 549 GLY A CA 1
ATOM 4123 C C . GLY A 1 549 ? -0.580 16.886 9.762 1.00 92.62 549 GLY A C 1
ATOM 4124 O O . GLY A 1 549 ? 0.059 16.273 10.605 1.00 92.62 549 GLY A O 1
ATOM 4125 N N . ILE A 1 550 ? -0.647 16.501 8.495 1.00 94.88 550 ILE A N 1
ATOM 4126 C CA . ILE A 1 550 ? -0.063 15.249 8.005 1.00 94.88 550 ILE A CA 1
ATOM 4127 C C . ILE A 1 550 ? 1.477 15.328 7.985 1.00 94.88 550 ILE A C 1
ATOM 4129 O O . ILE A 1 550 ? 2.043 16.384 7.684 1.00 94.88 550 ILE A O 1
ATOM 4133 N N . ALA A 1 551 ? 2.144 14.218 8.279 1.00 96.31 551 ALA A N 1
ATOM 4134 C CA . ALA A 1 551 ? 3.538 13.948 7.956 1.00 96.31 551 ALA A CA 1
ATOM 4135 C C . ALA A 1 551 ? 3.639 12.577 7.282 1.00 96.31 551 ALA A C 1
ATOM 4137 O O . ALA A 1 551 ? 3.300 11.585 7.904 1.00 96.31 551 ALA A O 1
ATOM 4138 N N . SER A 1 552 ? 4.082 12.542 6.023 1.00 97.12 552 SER A N 1
ATOM 4139 C CA . SER A 1 552 ? 4.266 11.313 5.237 1.00 97.12 552 SER A CA 1
ATOM 4140 C C . SER A 1 552 ? 3.064 10.360 5.329 1.00 97.12 552 SER A C 1
ATOM 4142 O O . SER A 1 552 ? 3.168 9.300 5.940 1.00 97.12 552 SER A O 1
ATOM 4144 N N . PRO A 1 553 ? 1.890 10.752 4.789 1.00 97.38 553 PRO A N 1
ATOM 4145 C CA . PRO A 1 553 ? 0.738 9.866 4.829 1.00 97.38 553 PRO A CA 1
ATOM 4146 C C . PRO A 1 553 ? 1.069 8.608 4.038 1.00 97.38 553 PRO A C 1
ATOM 4148 O O . PRO A 1 553 ? 1.525 8.725 2.902 1.00 97.38 553 PRO A O 1
ATOM 4151 N N . ASP A 1 554 ? 0.778 7.459 4.623 1.00 95.38 554 ASP A N 1
ATOM 4152 C CA . ASP A 1 554 ? 1.034 6.166 4.016 1.00 95.38 554 ASP A CA 1
ATOM 4153 C C . ASP A 1 554 ? -0.292 5.493 3.641 1.00 95.38 554 ASP A C 1
ATOM 4155 O O . ASP A 1 554 ? -0.825 5.678 2.550 1.00 95.38 554 ASP A O 1
ATOM 4159 N N . ASN A 1 555 ? -0.921 4.750 4.536 1.00 93.62 555 ASN A N 1
ATOM 4160 C CA . ASN A 1 555 ? -2.142 4.048 4.176 1.00 93.62 555 ASN A CA 1
ATOM 4161 C C . ASN A 1 555 ? -3.402 4.848 4.555 1.00 93.62 555 ASN A C 1
ATOM 4163 O O . ASN A 1 555 ? -3.410 5.687 5.461 1.00 93.62 555 ASN A O 1
ATOM 4167 N N . ALA A 1 556 ? -4.523 4.580 3.876 1.00 94.56 556 ALA A N 1
ATOM 4168 C CA . ALA A 1 556 ? -5.793 5.250 4.151 1.00 94.56 556 ALA A CA 1
ATOM 4169 C C . ALA A 1 556 ? -6.997 4.309 4.044 1.00 94.56 556 ALA A C 1
ATOM 4171 O O . ALA A 1 556 ? -7.017 3.374 3.244 1.00 94.56 556 ALA A O 1
ATOM 4172 N N . ALA A 1 557 ? -8.053 4.610 4.803 1.00 95.31 557 ALA A N 1
ATOM 4173 C CA . ALA A 1 557 ? -9.327 3.903 4.722 1.00 95.31 557 ALA A CA 1
ATOM 4174 C C . ALA A 1 557 ? -10.513 4.847 4.870 1.00 95.31 557 ALA A C 1
ATOM 4176 O O . ALA A 1 557 ? -10.565 5.679 5.770 1.00 95.31 557 ALA A O 1
ATOM 4177 N N . PHE A 1 558 ? -11.513 4.690 4.009 1.00 95.56 558 PHE A N 1
ATOM 4178 C CA . PHE A 1 558 ? -12.732 5.483 4.092 1.00 95.56 558 PHE A CA 1
ATOM 4179 C C . PHE A 1 558 ? -13.766 4.803 4.996 1.00 95.56 558 PHE A C 1
ATOM 4181 O O . PHE A 1 558 ? -13.925 3.582 4.955 1.00 95.56 558 PHE A O 1
ATOM 4188 N N . ILE A 1 559 ? -14.494 5.595 5.787 1.00 93.31 559 ILE A N 1
ATOM 4189 C CA . ILE A 1 559 ? -15.633 5.159 6.600 1.00 93.31 559 ILE A CA 1
ATOM 4190 C C . ILE A 1 559 ? -16.912 5.738 5.971 1.00 93.31 559 ILE A C 1
ATOM 4192 O O . ILE A 1 559 ? -17.322 6.846 6.331 1.00 93.31 559 ILE A O 1
ATOM 4196 N N . PRO A 1 560 ? -17.588 5.011 5.055 1.00 87.31 560 PRO A N 1
ATOM 4197 C CA . PRO A 1 560 ? -18.737 5.550 4.325 1.00 87.31 560 PRO A CA 1
ATOM 4198 C C . PRO A 1 560 ? -19.879 6.029 5.219 1.00 87.31 560 PRO A C 1
ATOM 4200 O O . PRO A 1 560 ? -20.532 7.025 4.918 1.00 87.31 560 PRO A O 1
ATOM 4203 N N . ASP A 1 561 ? -20.112 5.333 6.334 1.00 81.69 561 ASP A N 1
ATOM 4204 C CA . ASP A 1 561 ? -21.205 5.662 7.252 1.00 81.69 561 ASP A CA 1
ATOM 4205 C C . ASP A 1 561 ? -20.966 6.991 7.983 1.00 81.69 561 ASP A C 1
ATOM 4207 O O . ASP A 1 561 ? -21.924 7.649 8.391 1.00 81.69 561 ASP A O 1
ATOM 4211 N N . PHE A 1 562 ? -19.700 7.380 8.169 1.00 87.38 562 PHE A N 1
ATOM 4212 C CA . PHE A 1 562 ? -19.318 8.586 8.909 1.00 87.38 562 PHE A CA 1
ATOM 4213 C C . PHE A 1 562 ? -18.930 9.730 7.969 1.00 87.38 562 PHE A C 1
ATOM 4215 O O . PHE A 1 562 ? -18.896 10.881 8.402 1.00 87.38 562 PHE A O 1
ATOM 4222 N N . ASP A 1 563 ? -18.703 9.427 6.683 1.00 90.44 563 ASP A N 1
ATOM 4223 C CA . ASP A 1 563 ? -18.197 10.374 5.687 1.00 90.44 563 ASP A CA 1
ATOM 4224 C C . ASP A 1 563 ? -16.871 10.996 6.166 1.00 90.44 563 ASP A C 1
ATOM 4226 O O . ASP A 1 563 ? -16.709 12.216 6.271 1.00 90.44 563 ASP A O 1
ATOM 4230 N N . GLN A 1 564 ? -15.963 10.096 6.555 1.00 94.50 564 GLN A N 1
ATOM 4231 C CA . GLN A 1 564 ? -14.673 10.364 7.186 1.00 94.50 564 GLN A CA 1
ATOM 4232 C C . GLN A 1 564 ? -13.592 9.476 6.567 1.00 94.50 564 GLN A C 1
ATOM 4234 O O . GLN A 1 564 ? -13.829 8.297 6.297 1.00 94.50 564 GLN A O 1
ATOM 4239 N N . LEU A 1 565 ? -12.403 10.039 6.370 1.00 97.62 565 LEU A N 1
ATOM 4240 C CA . LEU A 1 565 ? -11.217 9.333 5.896 1.00 97.62 565 LEU A CA 1
ATOM 4241 C C . LEU A 1 565 ? -10.246 9.124 7.061 1.00 97.62 565 LEU A C 1
ATOM 4243 O O . LEU A 1 565 ? -9.886 10.075 7.747 1.00 97.62 565 LEU A O 1
ATOM 4247 N N . VAL A 1 566 ? -9.828 7.883 7.269 1.00 97.69 566 VAL A N 1
ATOM 4248 C CA . VAL A 1 566 ? -8.737 7.508 8.169 1.00 97.69 566 VAL A CA 1
ATOM 4249 C C . VAL A 1 566 ? -7.427 7.604 7.393 1.00 97.69 566 VAL A C 1
ATOM 4251 O O . VAL A 1 566 ? -7.361 7.087 6.278 1.00 97.69 566 VAL A O 1
ATOM 4254 N N . ILE A 1 567 ? -6.406 8.233 7.972 1.00 98.06 567 ILE A N 1
ATOM 4255 C CA . ILE A 1 567 ? -5.076 8.393 7.364 1.00 98.06 567 ILE A CA 1
ATOM 4256 C C . ILE A 1 567 ? -4.027 7.947 8.387 1.00 98.06 567 ILE A C 1
ATOM 4258 O O . ILE A 1 567 ? -4.024 8.473 9.502 1.00 98.06 567 ILE A O 1
ATOM 4262 N N . GLY A 1 568 ? -3.185 6.982 8.021 1.00 97.06 568 GLY A N 1
ATOM 4263 C CA . GLY A 1 568 ? -1.983 6.601 8.766 1.00 97.06 568 GLY A CA 1
ATOM 4264 C C . GLY A 1 568 ? -0.747 7.333 8.254 1.00 97.06 568 GLY A C 1
ATOM 4265 O O . GLY A 1 568 ? -0.696 7.734 7.092 1.00 97.06 568 GLY A O 1
ATOM 4266 N N . GLU A 1 569 ? 0.208 7.552 9.146 1.00 96.56 569 GLU A N 1
ATOM 4267 C CA . GLU A 1 569 ? 1.546 8.069 8.859 1.00 96.56 569 GLU A CA 1
ATOM 4268 C C . GLU A 1 569 ? 2.592 6.936 8.947 1.00 96.56 569 GLU A C 1
ATOM 4270 O O . GLU A 1 569 ? 2.488 6.068 9.825 1.00 96.56 569 GLU A O 1
ATOM 4275 N N . ASP A 1 570 ? 3.572 6.984 8.040 1.00 95.19 570 ASP A N 1
ATOM 4276 C CA . ASP A 1 570 ? 4.921 6.413 8.189 1.00 95.19 570 ASP A CA 1
ATOM 4277 C C . ASP A 1 570 ? 5.924 7.545 7.942 1.00 95.19 570 ASP A C 1
ATOM 4279 O O . ASP A 1 570 ? 6.138 7.993 6.806 1.00 95.19 570 ASP A O 1
ATOM 4283 N N . THR A 1 571 ? 6.506 8.090 9.011 1.00 93.38 571 THR A N 1
ATOM 4284 C CA . THR A 1 571 ? 7.335 9.280 8.894 1.00 93.38 571 THR A CA 1
ATOM 4285 C C . THR A 1 571 ? 8.621 9.256 9.707 1.00 93.38 571 THR A C 1
ATOM 4287 O O . THR A 1 571 ? 8.665 9.050 10.911 1.00 93.38 571 THR A O 1
ATOM 4290 N N . SER A 1 572 ? 9.699 9.676 9.044 1.00 91.31 572 SER A N 1
ATOM 4291 C CA . SER A 1 572 ? 10.936 10.133 9.694 1.00 91.31 572 SER A CA 1
ATOM 4292 C C . SER A 1 572 ? 10.937 11.639 9.987 1.00 91.31 572 SER A C 1
ATOM 4294 O O . SER A 1 572 ? 11.949 12.201 10.404 1.00 91.31 572 SER A O 1
ATOM 4296 N N . GLN A 1 573 ? 9.832 12.338 9.703 1.00 92.62 573 GLN A N 1
ATOM 4297 C CA . GLN A 1 573 ? 9.712 13.787 9.899 1.00 92.62 573 GLN A CA 1
ATOM 4298 C C . GLN A 1 573 ? 9.188 14.158 11.300 1.00 92.62 573 GLN A C 1
ATOM 4300 O O . GLN A 1 573 ? 9.015 15.346 11.602 1.00 92.62 573 GLN A O 1
ATOM 4305 N N . ARG A 1 574 ? 8.914 13.146 12.132 1.00 90.75 574 ARG A N 1
ATOM 4306 C CA . ARG A 1 574 ? 8.440 13.205 13.519 1.00 90.75 574 ARG A CA 1
ATOM 4307 C C . ARG A 1 574 ? 8.957 11.993 14.292 1.00 90.75 574 ARG A C 1
ATOM 4309 O O . ARG A 1 574 ? 9.405 11.030 13.688 1.00 90.75 574 ARG A O 1
ATOM 4316 N N . GLN A 1 575 ? 8.883 12.049 15.622 1.00 89.38 575 GLN A N 1
ATOM 4317 C CA . GLN A 1 575 ? 9.310 10.941 16.490 1.00 89.38 575 GLN A CA 1
ATOM 4318 C C . GLN A 1 575 ? 8.246 9.852 16.693 1.00 89.38 575 GLN A C 1
ATOM 4320 O O . GLN A 1 575 ? 8.582 8.716 17.028 1.00 89.38 575 GLN A O 1
ATOM 4325 N N . ASN A 1 576 ? 6.968 10.214 16.564 1.00 93.50 576 ASN A N 1
ATOM 4326 C CA . ASN A 1 576 ? 5.833 9.315 16.733 1.00 93.50 576 ASN A CA 1
ATOM 4327 C C . ASN A 1 576 ? 4.880 9.513 15.560 1.00 93.50 576 ASN A C 1
ATOM 4329 O O . ASN A 1 576 ? 4.447 10.645 15.308 1.00 93.50 576 ASN A O 1
ATOM 4333 N N . ASP A 1 577 ? 4.507 8.419 14.911 1.00 95.88 577 ASP A N 1
ATOM 4334 C CA . ASP A 1 577 ? 3.446 8.421 13.919 1.00 95.88 577 ASP A CA 1
ATOM 4335 C C . ASP A 1 577 ? 2.075 8.548 14.582 1.00 95.88 577 ASP A C 1
ATOM 4337 O O . ASP A 1 577 ? 1.865 8.273 15.778 1.00 95.88 577 ASP A O 1
ATOM 4341 N N . VAL A 1 578 ? 1.121 9.039 13.798 1.00 96.44 578 VAL A N 1
ATOM 4342 C CA . VAL A 1 578 ? -0.246 9.274 14.248 1.00 96.44 578 VAL A CA 1
ATOM 4343 C C . VAL A 1 578 ? -1.267 8.783 13.236 1.00 96.44 578 VAL A C 1
ATOM 4345 O O . VAL A 1 578 ? -1.035 8.747 12.034 1.00 96.44 578 VAL A O 1
ATOM 4348 N N . LEU A 1 579 ? -2.452 8.458 13.751 1.00 97.75 579 LEU A N 1
ATOM 4349 C CA . LEU A 1 579 ? -3.623 8.151 12.945 1.00 97.75 579 LEU A CA 1
ATOM 4350 C C . LEU A 1 579 ? -4.596 9.326 12.991 1.00 97.75 579 LEU A C 1
ATOM 4352 O O . LEU A 1 579 ? -4.985 9.788 14.073 1.00 97.75 579 LEU A O 1
ATOM 4356 N N . TRP A 1 580 ? -5.031 9.777 11.822 1.00 97.81 580 TRP A N 1
ATOM 4357 C CA . TRP A 1 580 ? -5.948 10.898 11.667 1.00 97.81 580 TRP A CA 1
ATOM 4358 C C . TRP A 1 580 ? -7.331 10.461 11.199 1.00 97.81 580 TRP A C 1
ATOM 4360 O O . TRP A 1 580 ? -7.477 9.508 10.439 1.00 97.81 580 TRP A O 1
ATOM 4370 N N . ILE A 1 581 ? -8.341 11.231 11.597 1.00 97.19 581 ILE A N 1
ATOM 4371 C CA . ILE A 1 581 ? -9.637 11.312 10.927 1.00 97.19 581 ILE A CA 1
ATOM 4372 C C . ILE A 1 581 ? -9.721 12.656 10.212 1.00 97.19 581 ILE A C 1
ATOM 4374 O O . ILE A 1 581 ? -9.619 13.703 10.848 1.00 97.19 581 ILE A O 1
ATOM 4378 N N . TYR A 1 582 ? -9.968 12.622 8.908 1.00 97.31 582 TYR A N 1
ATOM 4379 C CA . TYR A 1 582 ? -10.356 13.775 8.107 1.00 97.31 582 TYR A CA 1
ATOM 4380 C C . TYR A 1 582 ? -11.867 13.729 7.851 1.00 97.31 582 TYR A C 1
ATOM 4382 O O . TYR A 1 582 ? -12.364 12.803 7.205 1.00 97.31 582 TYR A O 1
ATOM 4390 N N . ASP A 1 583 ? -12.620 14.709 8.355 1.00 94.19 583 ASP A N 1
ATOM 4391 C CA . ASP A 1 583 ? -14.056 14.820 8.059 1.00 94.19 583 ASP A CA 1
ATOM 4392 C C . ASP A 1 583 ? -14.271 15.497 6.706 1.00 94.19 583 ASP A C 1
ATOM 4394 O O . ASP A 1 583 ? -13.849 16.633 6.496 1.00 94.19 583 ASP A O 1
ATOM 4398 N N . MET A 1 584 ? -14.972 14.828 5.790 1.00 92.62 584 MET A N 1
ATOM 4399 C CA . MET A 1 584 ? -15.132 15.322 4.420 1.00 92.62 584 MET A CA 1
ATOM 4400 C C . MET A 1 584 ? -15.951 16.614 4.320 1.00 92.62 584 MET A C 1
ATOM 4402 O O . MET A 1 584 ? -15.775 17.381 3.373 1.00 92.62 584 MET A O 1
ATOM 4406 N N . ALA A 1 585 ? -16.856 16.863 5.272 1.00 87.44 585 ALA A N 1
ATOM 4407 C CA . ALA A 1 585 ? -17.757 18.009 5.234 1.00 87.44 585 ALA A CA 1
ATOM 4408 C C . ALA A 1 585 ? -17.138 19.243 5.898 1.00 87.44 585 ALA A C 1
ATOM 4410 O O . ALA A 1 585 ? -17.221 20.336 5.340 1.00 87.44 585 ALA A O 1
ATOM 4411 N N . SER A 1 586 ? -16.536 19.083 7.081 1.00 89.88 586 SER A N 1
ATOM 4412 C CA . SER A 1 586 ? -15.875 20.191 7.785 1.00 89.88 586 SER A CA 1
ATOM 4413 C C . SER A 1 586 ? -14.417 20.390 7.381 1.00 89.88 586 SER A C 1
ATOM 4415 O O . SER A 1 586 ? -13.857 21.433 7.706 1.00 89.88 586 SER A O 1
ATOM 4417 N N . GLN A 1 587 ? -13.808 19.417 6.693 1.00 92.75 587 GLN A N 1
ATOM 4418 C CA . GLN A 1 587 ? -12.385 19.393 6.326 1.00 92.75 587 GLN A CA 1
ATOM 4419 C C . GLN A 1 587 ? -11.447 19.461 7.539 1.00 92.75 587 GLN A C 1
ATOM 4421 O O . GLN A 1 587 ? -10.294 19.880 7.444 1.00 92.75 587 GLN A O 1
ATOM 4426 N N . THR A 1 588 ? -11.956 19.067 8.705 1.00 92.81 588 THR A N 1
ATOM 4427 C CA . THR A 1 588 ? -11.203 19.073 9.957 1.00 92.81 588 THR A CA 1
ATOM 4428 C C . THR A 1 588 ? -10.390 17.800 10.078 1.00 92.81 588 THR A C 1
ATOM 4430 O O . THR A 1 588 ? -10.913 16.712 9.840 1.00 92.81 588 THR A O 1
ATOM 4433 N N . MET A 1 589 ? -9.146 17.953 10.519 1.00 95.19 589 MET A N 1
ATOM 4434 C CA . MET A 1 589 ? -8.246 16.854 10.827 1.00 95.19 589 MET A CA 1
ATOM 4435 C C . MET A 1 589 ? -8.222 16.612 12.344 1.00 95.19 589 MET A C 1
ATOM 4437 O O . MET A 1 589 ? -7.988 17.541 13.113 1.00 95.19 589 MET A O 1
ATOM 4441 N N . THR A 1 590 ? -8.474 15.381 12.785 1.00 97.00 590 THR A N 1
ATOM 4442 C CA . THR A 1 590 ? -8.542 14.995 14.204 1.00 97.00 590 THR A CA 1
ATOM 4443 C C . THR A 1 590 ? -7.589 13.837 14.477 1.00 97.00 590 THR A C 1
ATOM 4445 O O . THR A 1 590 ? -7.754 12.768 13.894 1.00 97.00 590 THR A O 1
ATOM 4448 N N . ARG A 1 591 ? -6.602 14.016 15.367 1.00 97.62 591 ARG A N 1
ATOM 4449 C CA . ARG A 1 591 ? -5.725 12.916 15.812 1.00 97.62 591 ARG A CA 1
ATOM 4450 C C . ARG A 1 591 ? -6.515 11.950 16.668 1.00 97.62 591 ARG A C 1
ATOM 4452 O O . ARG A 1 591 ? -7.055 12.343 17.704 1.00 97.62 591 ARG A O 1
ATOM 4459 N N . ILE A 1 592 ? -6.543 10.691 16.257 1.00 97.56 592 ILE A N 1
ATOM 4460 C CA . ILE A 1 592 ? -7.255 9.628 16.963 1.00 97.56 592 ILE A CA 1
ATOM 4461 C C . ILE A 1 592 ? -6.339 8.522 17.471 1.00 97.56 592 ILE A C 1
ATOM 4463 O O . ILE A 1 592 ? -6.792 7.729 18.292 1.00 97.56 592 ILE A O 1
ATOM 4467 N N . ALA A 1 593 ? -5.084 8.456 17.030 1.00 97.81 593 ALA A N 1
ATOM 4468 C CA . ALA A 1 593 ? -4.089 7.591 17.644 1.00 97.81 593 ALA A CA 1
ATOM 4469 C C . ALA A 1 593 ? -2.671 8.143 17.485 1.00 97.81 593 ALA A C 1
ATOM 4471 O O . ALA A 1 593 ? -2.426 8.971 16.611 1.00 97.81 593 ALA A O 1
ATOM 4472 N N . SER A 1 594 ? -1.759 7.671 18.328 1.00 96.81 594 SER A N 1
ATOM 4473 C CA . SER A 1 594 ? -0.317 7.817 18.170 1.00 96.81 594 SER A CA 1
ATOM 4474 C C . SER A 1 594 ? 0.388 6.526 18.574 1.00 96.81 594 SER A C 1
ATOM 4476 O O . SER A 1 594 ? -0.109 5.791 19.438 1.00 96.81 594 SER A O 1
ATOM 4478 N N . THR A 1 595 ? 1.515 6.246 17.930 1.00 95.88 595 THR A N 1
ATOM 4479 C CA . THR A 1 595 ? 2.328 5.047 18.140 1.00 95.88 595 THR A CA 1
ATOM 4480 C C . THR A 1 595 ? 3.526 5.334 19.042 1.00 95.88 595 THR A C 1
ATOM 4482 O O . THR A 1 595 ? 3.849 6.496 19.297 1.00 95.88 595 THR A O 1
ATOM 4485 N N . PRO A 1 596 ? 4.201 4.297 19.567 1.00 94.62 596 PRO A N 1
ATOM 4486 C CA . PRO A 1 596 ? 5.501 4.443 20.209 1.00 94.62 596 PRO A CA 1
ATOM 4487 C C . PRO A 1 596 ? 6.571 5.063 19.293 1.00 94.62 596 PRO A C 1
ATOM 4489 O O . PRO A 1 596 ? 6.383 5.238 18.093 1.00 94.62 596 PRO A O 1
ATOM 4492 N N . TYR A 1 597 ? 7.714 5.398 19.886 1.00 91.69 597 TYR A N 1
ATOM 4493 C CA . TYR A 1 597 ? 8.879 5.938 19.190 1.00 91.69 597 TYR A CA 1
ATOM 4494 C C . TYR A 1 597 ? 9.238 5.153 17.937 1.00 91.69 597 TYR A C 1
ATOM 4496 O O . TYR A 1 597 ? 9.339 3.928 18.015 1.00 91.69 597 TYR A O 1
ATOM 4504 N N . GLY A 1 598 ? 9.497 5.866 16.838 1.00 87.69 598 GLY A N 1
ATOM 4505 C CA . GLY A 1 598 ? 10.094 5.314 15.621 1.00 87.69 598 GLY A CA 1
ATOM 4506 C C . GLY A 1 598 ? 9.357 4.107 15.042 1.00 87.69 598 GLY A C 1
ATOM 4507 O O . GLY A 1 598 ? 9.991 3.263 14.417 1.00 87.69 598 GLY A O 1
ATOM 4508 N N . SER A 1 599 ? 8.062 3.977 15.334 1.00 92.56 599 SER A N 1
ATOM 4509 C CA . SER A 1 599 ? 7.153 3.046 14.664 1.00 92.56 599 SER A CA 1
ATOM 4510 C C . SER A 1 599 ? 6.193 3.819 13.800 1.00 92.56 599 SER A C 1
ATOM 4512 O O . SER A 1 599 ? 5.668 4.824 14.263 1.00 92.56 599 SER A O 1
ATOM 4514 N N . GLU A 1 600 ? 5.829 3.232 12.679 1.00 91.31 600 GLU A N 1
ATOM 4515 C CA . GLU A 1 600 ? 4.772 3.704 11.793 1.00 91.31 600 GLU A CA 1
ATOM 4516 C C . GLU A 1 600 ? 3.380 3.169 12.176 1.00 91.31 600 GLU A C 1
ATOM 4518 O O . GLU A 1 600 ? 3.225 2.228 12.971 1.00 91.31 600 GLU A O 1
ATOM 4523 N N . THR A 1 601 ? 2.352 3.778 11.577 1.00 92.38 601 THR A N 1
ATOM 4524 C CA . THR A 1 601 ? 0.966 3.294 11.605 1.00 92.38 601 THR A CA 1
ATOM 4525 C C . THR A 1 601 ? 0.575 2.626 10.291 1.00 92.38 601 THR A C 1
ATOM 4527 O O . THR A 1 601 ? 0.099 3.287 9.371 1.00 92.38 601 THR A O 1
ATOM 4530 N N . THR A 1 602 ? 0.632 1.298 10.237 1.00 91.62 602 THR A N 1
ATOM 4531 C CA . THR A 1 602 ? 0.187 0.559 9.048 1.00 91.62 602 THR A CA 1
ATOM 4532 C C . THR A 1 602 ? -1.245 0.058 9.169 1.00 91.62 602 THR A C 1
ATOM 4534 O O . THR A 1 602 ? -1.887 0.095 10.230 1.00 91.62 602 THR A O 1
ATOM 4537 N N . SER A 1 603 ? -1.786 -0.435 8.053 1.00 90.06 603 SER A N 1
ATOM 4538 C CA . SER A 1 603 ? -3.093 -1.091 7.996 1.00 90.06 603 SER A CA 1
ATOM 4539 C C . SER A 1 603 ? -4.301 -0.298 8.556 1.00 90.06 603 SER A C 1
ATOM 4541 O O . SER A 1 603 ? -5.209 -0.943 9.119 1.00 90.06 603 SER A O 1
ATOM 4543 N N . PRO A 1 604 ? -4.399 1.046 8.423 1.00 93.75 604 PRO A N 1
ATOM 4544 C CA . PRO A 1 604 ? -5.645 1.742 8.710 1.00 93.75 604 PRO A CA 1
ATOM 4545 C C . PRO A 1 604 ? -6.754 1.124 7.863 1.00 93.75 604 PRO A C 1
ATOM 4547 O O . PRO A 1 604 ? -6.727 1.171 6.636 1.00 93.75 604 PRO A O 1
ATOM 4550 N N . TYR A 1 605 ? -7.728 0.491 8.515 1.00 94.19 605 TYR A N 1
ATOM 4551 C CA . TYR A 1 605 ? -8.822 -0.162 7.805 1.00 94.19 605 TYR A CA 1
ATOM 4552 C C . TYR A 1 605 ? -10.104 -0.183 8.626 1.00 94.19 605 TYR A C 1
ATOM 4554 O O . TYR A 1 605 ? -10.120 -0.561 9.798 1.00 94.19 605 TYR A O 1
ATOM 4562 N N . TRP A 1 606 ? -11.215 0.164 7.978 1.00 93.62 606 TRP A N 1
ATOM 4563 C CA . TRP A 1 606 ? -12.545 0.064 8.567 1.00 93.62 606 TRP A CA 1
ATOM 4564 C C . TRP A 1 606 ? -13.198 -1.277 8.222 1.00 93.62 606 TRP A C 1
ATOM 4566 O O . TRP A 1 606 ? -13.602 -1.530 7.086 1.00 93.62 606 TRP A O 1
ATOM 4576 N N . ARG A 1 607 ? -13.305 -2.164 9.212 1.00 90.75 607 ARG A N 1
ATOM 4577 C CA . ARG A 1 607 ? -13.945 -3.479 9.080 1.00 90.75 607 ARG A CA 1
ATOM 4578 C C . ARG A 1 60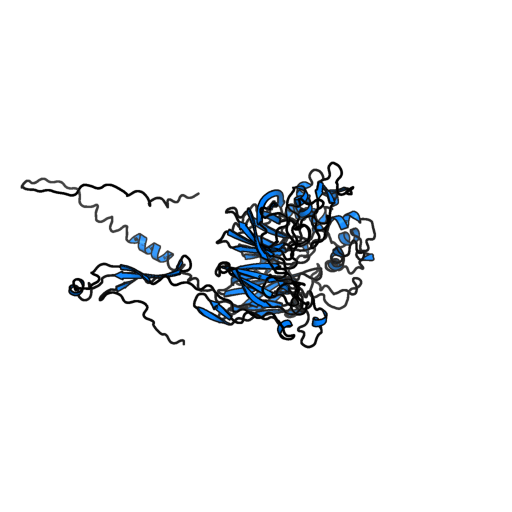7 ? -15.384 -3.361 9.554 1.00 90.75 607 ARG A C 1
ATOM 4580 O O . ARG A 1 607 ? -15.637 -3.302 10.753 1.00 90.75 607 ARG A O 1
ATOM 4587 N N . LYS A 1 608 ? -16.334 -3.316 8.624 1.00 89.56 608 LYS A N 1
ATOM 4588 C CA . LYS A 1 608 ? -17.760 -3.198 8.947 1.00 89.56 608 LYS A CA 1
ATOM 4589 C C . LYS A 1 608 ? -18.410 -4.573 9.110 1.00 89.56 608 LYS A C 1
ATOM 4591 O O . LYS A 1 608 ? -18.217 -5.448 8.273 1.00 89.56 608 LYS A O 1
ATOM 4596 N N . ASN A 1 609 ? -19.264 -4.710 10.126 1.00 89.06 609 ASN A N 1
ATOM 4597 C CA . ASN A 1 609 ? -20.187 -5.840 10.294 1.00 89.06 609 ASN A CA 1
ATOM 4598 C C . ASN A 1 609 ? -19.516 -7.234 10.310 1.00 89.06 609 ASN A C 1
ATOM 4600 O O . ASN A 1 609 ? -19.966 -8.176 9.653 1.00 89.06 609 ASN A O 1
ATOM 4604 N N . ILE A 1 610 ? -18.451 -7.372 11.093 1.00 92.75 610 ILE A N 1
ATOM 4605 C CA . ILE A 1 610 ? -17.876 -8.662 11.470 1.00 92.75 610 ILE A CA 1
ATOM 4606 C C . ILE A 1 610 ? -18.665 -9.176 12.678 1.00 92.75 610 ILE A C 1
ATOM 4608 O O . ILE A 1 610 ? -18.577 -8.604 13.762 1.00 92.75 610 ILE A O 1
ATOM 4612 N N . GLY A 1 611 ? -19.510 -10.190 12.478 1.00 89.81 611 GLY A N 1
ATOM 4613 C CA . GLY A 1 611 ? -20.374 -10.761 13.519 1.00 89.81 611 GLY A CA 1
ATOM 4614 C C . GLY A 1 611 ? -21.247 -9.745 14.274 1.00 89.81 611 GLY A C 1
ATOM 4615 O O . GLY A 1 611 ? -21.499 -9.905 15.464 1.00 89.81 611 GLY A O 1
ATOM 4616 N N . GLY A 1 612 ? -21.699 -8.679 13.599 1.00 89.31 612 GLY A N 1
ATOM 4617 C CA . GLY A 1 612 ? -22.516 -7.611 14.197 1.00 89.31 612 GLY A CA 1
ATOM 4618 C C . GLY A 1 612 ? -21.729 -6.459 14.839 1.00 89.31 612 GLY A C 1
ATOM 4619 O O . GLY A 1 612 ? -22.333 -5.552 15.415 1.00 89.31 612 GLY A O 1
ATOM 4620 N N . PHE A 1 613 ? -20.402 -6.453 14.712 1.00 92.06 613 PHE A N 1
ATOM 4621 C CA . PHE A 1 613 ? -19.522 -5.395 15.210 1.00 92.06 613 PHE A CA 1
ATOM 4622 C C . PHE A 1 613 ? -18.686 -4.791 14.080 1.00 92.06 613 PHE A C 1
ATOM 4624 O O . PHE A 1 613 ? -18.474 -5.413 13.039 1.00 92.06 613 PHE A O 1
ATOM 4631 N N . SER A 1 614 ? -18.205 -3.572 14.284 1.00 91.88 614 SER A N 1
ATOM 4632 C CA . SER A 1 614 ? -17.233 -2.917 13.414 1.00 91.88 614 SER A CA 1
ATOM 4633 C C . SER A 1 614 ? -15.926 -2.674 14.164 1.00 91.88 614 SER A C 1
ATOM 4635 O O . SER A 1 614 ? -15.913 -2.577 15.391 1.00 91.88 614 SER A O 1
ATOM 4637 N N . TYR A 1 615 ? -14.828 -2.568 13.423 1.00 94.31 615 TYR A N 1
ATOM 4638 C CA . TYR A 1 615 ? -13.480 -2.413 13.964 1.00 94.31 615 TYR A CA 1
ATOM 4639 C C . TYR A 1 615 ? -12.703 -1.414 13.118 1.00 94.31 615 TYR A C 1
ATOM 4641 O O . TYR A 1 615 ? -12.780 -1.459 11.889 1.00 94.31 615 TYR A O 1
ATOM 4649 N N . LEU A 1 616 ? -11.928 -0.554 13.772 1.00 95.25 616 LEU A N 1
ATOM 4650 C CA . LEU A 1 616 ? -10.905 0.247 13.113 1.00 95.25 616 LEU A CA 1
ATOM 4651 C C . LEU A 1 616 ? -9.551 -0.396 13.410 1.00 95.25 616 LEU A C 1
ATOM 4653 O O . LEU A 1 616 ? -9.068 -0.294 14.535 1.00 95.25 616 LEU A O 1
ATOM 4657 N N . SER A 1 617 ? -8.959 -1.095 12.447 1.00 95.19 617 SER A N 1
ATOM 4658 C CA . SER A 1 617 ? -7.601 -1.623 12.610 1.00 95.19 617 SER A CA 1
ATOM 4659 C C . SER A 1 617 ? -6.575 -0.539 12.311 1.00 95.19 617 SER A C 1
ATOM 4661 O O . SER A 1 617 ? -6.769 0.239 11.381 1.00 95.19 617 SER A O 1
ATOM 4663 N N . PHE A 1 618 ? -5.500 -0.528 13.091 1.00 95.88 618 PHE A N 1
ATOM 4664 C CA . PHE A 1 618 ? -4.197 0.011 12.718 1.00 95.88 618 PHE A CA 1
ATOM 4665 C C . PHE A 1 618 ? -3.138 -0.792 13.479 1.00 95.88 618 PHE A C 1
ATOM 4667 O O . PHE A 1 618 ? -3.411 -1.362 14.547 1.00 95.88 618 PHE A O 1
ATOM 4674 N N . ILE A 1 619 ? -1.952 -0.864 12.906 1.00 96.25 619 ILE A N 1
ATOM 4675 C CA . ILE A 1 619 ? -0.867 -1.739 13.328 1.00 96.25 619 ILE A CA 1
ATOM 4676 C C . ILE A 1 619 ? 0.329 -0.859 13.647 1.00 96.25 619 ILE A C 1
ATOM 4678 O O . ILE A 1 619 ? 0.479 0.229 13.099 1.00 96.25 619 ILE A O 1
ATOM 4682 N N . VAL A 1 620 ? 1.118 -1.297 14.620 1.00 96.81 620 VAL A N 1
ATOM 4683 C CA . VAL A 1 620 ? 2.350 -0.609 14.997 1.00 96.81 620 VAL A CA 1
ATOM 4684 C C . VAL A 1 620 ? 3.500 -1.465 14.508 1.00 96.81 620 VAL A C 1
ATOM 4686 O O . VAL A 1 620 ? 3.801 -2.498 15.126 1.00 96.81 620 VAL A O 1
ATOM 4689 N N . GLN A 1 621 ? 4.093 -1.052 13.391 1.00 95.19 621 GLN A N 1
ATOM 4690 C CA . GLN A 1 621 ? 5.225 -1.738 12.785 1.00 95.19 621 GLN A CA 1
ATOM 4691 C C . GLN A 1 621 ? 6.533 -1.302 13.468 1.00 95.19 621 GLN A C 1
ATOM 4693 O O . GLN A 1 621 ? 6.659 -0.153 13.888 1.00 95.19 621 GLN A O 1
ATOM 4698 N N . HIS A 1 622 ? 7.475 -2.239 13.639 1.00 91.38 622 HIS A N 1
ATOM 4699 C CA . HIS A 1 622 ? 8.867 -2.020 14.070 1.00 91.38 622 HIS A CA 1
ATOM 4700 C C . HIS A 1 622 ? 9.103 -0.844 15.048 1.00 91.38 622 HIS A C 1
ATOM 4702 O O . HIS A 1 622 ? 9.772 0.132 14.719 1.00 91.38 622 HIS A O 1
ATOM 4708 N N . PRO A 1 623 ? 8.583 -0.910 16.282 1.00 92.44 623 PRO A N 1
ATOM 4709 C CA . PRO A 1 623 ? 8.842 0.090 17.318 1.00 92.44 623 PRO A CA 1
ATOM 4710 C C . PRO A 1 623 ? 10.334 0.365 17.487 1.00 92.44 623 PRO A C 1
ATOM 4712 O O . PRO A 1 623 ? 11.120 -0.559 17.703 1.00 92.44 623 PRO A O 1
ATOM 4715 N N . CYS A 1 624 ? 10.690 1.649 17.430 1.00 88.75 624 CYS A N 1
ATOM 4716 C CA . CYS A 1 624 ? 12.054 2.178 17.438 1.00 88.75 624 CYS A CA 1
ATOM 4717 C C . CYS A 1 624 ? 12.888 1.744 16.215 1.00 88.75 624 CYS A C 1
ATOM 4719 O O . CYS A 1 624 ? 14.099 1.590 16.337 1.00 88.75 624 CYS A O 1
ATOM 4721 N N . GLY A 1 625 ? 12.249 1.474 15.073 1.00 81.25 625 GLY A N 1
ATOM 4722 C CA . GLY A 1 625 ? 12.882 0.976 13.847 1.00 81.25 625 GLY A CA 1
ATOM 4723 C C . GLY A 1 625 ? 13.131 2.051 12.786 1.00 81.25 625 GLY A C 1
ATOM 4724 O O . GLY A 1 625 ? 14.196 2.054 12.177 1.00 81.25 625 GLY A O 1
ATOM 4725 N N . THR A 1 626 ? 12.194 2.985 12.589 1.00 78.12 626 THR A N 1
ATOM 4726 C CA . THR A 1 626 ? 12.310 4.081 11.600 1.00 78.12 626 THR A CA 1
ATOM 4727 C C . THR A 1 626 ? 13.227 5.200 12.098 1.00 78.12 626 THR A C 1
ATOM 4729 O O . THR A 1 626 ? 13.985 5.810 11.339 1.00 78.12 626 THR A O 1
ATOM 4732 N N . SER A 1 627 ? 13.159 5.477 13.399 1.00 78.75 627 SER A N 1
ATOM 4733 C CA . SER A 1 627 ? 13.963 6.466 14.114 1.00 78.75 627 SER A CA 1
ATOM 4734 C C . SER A 1 627 ? 14.137 6.041 15.573 1.00 78.75 627 SER A C 1
ATOM 4736 O O . SER A 1 627 ? 13.520 5.084 16.040 1.00 78.75 627 SER A O 1
ATOM 4738 N N . ASP A 1 628 ? 14.983 6.761 16.315 1.00 85.75 628 ASP A N 1
ATOM 4739 C CA . ASP A 1 628 ? 15.109 6.595 17.769 1.00 85.75 628 ASP A CA 1
ATOM 4740 C C . ASP A 1 628 ? 15.457 5.150 18.208 1.00 85.75 628 ASP A C 1
ATOM 4742 O O . ASP A 1 628 ? 15.023 4.690 19.263 1.00 85.75 628 ASP A O 1
ATOM 4746 N N . GLU A 1 629 ? 16.282 4.429 17.434 1.00 85.44 629 GLU A N 1
ATOM 4747 C CA . GLU A 1 629 ? 16.694 3.033 17.706 1.00 85.44 629 GLU A CA 1
ATOM 4748 C C . GLU A 1 629 ? 17.263 2.825 19.119 1.00 85.44 629 GLU A C 1
ATOM 4750 O O . GLU A 1 629 ? 17.073 1.788 19.762 1.00 85.44 629 GLU A O 1
ATOM 4755 N N . ASN A 1 630 ? 17.928 3.846 19.658 1.00 86.25 630 ASN A N 1
ATOM 4756 C CA . ASN A 1 630 ? 18.441 3.850 21.024 1.00 86.25 630 ASN A CA 1
ATOM 4757 C C . ASN A 1 630 ? 17.332 3.708 22.087 1.00 86.25 630 ASN A C 1
ATOM 4759 O O . ASN A 1 630 ? 17.610 3.254 23.200 1.00 86.25 630 ASN A O 1
ATOM 4763 N N . MET A 1 631 ? 16.081 4.044 21.764 1.00 88.19 631 MET A N 1
ATOM 4764 C CA . MET A 1 631 ? 14.937 3.919 22.668 1.00 88.19 631 MET A CA 1
ATOM 4765 C C . MET A 1 631 ? 14.454 2.482 22.837 1.00 88.19 631 MET A C 1
ATOM 4767 O O . MET A 1 631 ? 13.855 2.191 23.877 1.00 88.19 631 MET A O 1
ATOM 4771 N N . ALA A 1 632 ? 14.799 1.572 21.920 1.00 88.25 632 ALA A N 1
ATOM 4772 C CA . ALA A 1 632 ? 14.447 0.156 22.006 1.00 88.25 632 ALA A CA 1
ATOM 4773 C C . ALA A 1 632 ? 14.961 -0.506 23.296 1.00 88.25 632 ALA A C 1
ATOM 4775 O O . ALA A 1 632 ? 14.305 -1.390 23.847 1.00 88.25 632 ALA A O 1
ATOM 4776 N N . THR A 1 633 ? 16.109 -0.053 23.812 1.00 88.38 633 THR A N 1
ATOM 4777 C CA . THR A 1 633 ? 16.764 -0.608 25.015 1.00 88.38 633 THR A CA 1
ATOM 4778 C C . THR A 1 633 ? 16.701 0.314 26.236 1.00 88.38 633 THR A C 1
ATOM 4780 O O . THR A 1 633 ? 17.184 -0.045 27.312 1.00 88.38 633 THR A O 1
ATOM 4783 N N . ALA A 1 634 ? 16.094 1.495 26.102 1.00 87.81 634 ALA A N 1
ATOM 4784 C CA . ALA A 1 634 ? 15.976 2.455 27.192 1.00 87.81 634 ALA A CA 1
ATOM 4785 C C . ALA A 1 634 ? 15.052 1.949 28.317 1.00 87.81 634 ALA A C 1
ATOM 4787 O O . ALA A 1 634 ? 14.155 1.126 28.110 1.00 87.81 634 ALA A O 1
ATOM 4788 N N . ALA A 1 635 ? 15.245 2.472 29.532 1.00 84.75 635 ALA A N 1
ATOM 4789 C CA . ALA A 1 635 ? 14.395 2.138 30.673 1.00 84.75 635 ALA A CA 1
ATOM 4790 C C . ALA A 1 635 ? 12.921 2.480 30.379 1.00 84.75 635 ALA A C 1
ATOM 4792 O O . ALA A 1 635 ? 12.605 3.592 29.961 1.00 84.75 635 ALA A O 1
ATOM 4793 N N . GLY A 1 636 ? 12.019 1.519 30.601 1.00 81.44 636 GLY A N 1
ATOM 4794 C CA . GLY A 1 636 ? 10.594 1.661 30.279 1.00 81.44 636 GLY A CA 1
ATOM 4795 C C . GLY A 1 636 ? 10.230 1.362 28.819 1.00 81.44 636 GLY A C 1
ATOM 4796 O O . GLY A 1 636 ? 9.073 1.537 28.448 1.00 81.44 636 GLY A O 1
ATOM 4797 N N . SER A 1 637 ? 11.183 0.906 27.998 1.00 85.25 637 SER A N 1
ATOM 4798 C CA . SER A 1 637 ? 10.905 0.381 26.659 1.00 85.25 637 SER A CA 1
ATOM 4799 C C . SER A 1 637 ? 10.034 -0.876 26.713 1.00 85.25 637 SER A C 1
ATOM 4801 O O . SER A 1 637 ? 10.208 -1.748 27.566 1.00 85.25 637 SER A O 1
ATOM 4803 N N . SER A 1 638 ? 9.115 -0.980 25.758 1.00 84.06 638 SER A N 1
ATOM 4804 C CA . SER A 1 638 ? 8.326 -2.180 25.478 1.00 84.06 638 SER A CA 1
ATOM 4805 C C . SER A 1 638 ? 9.017 -3.114 24.471 1.00 84.06 638 SER A C 1
ATOM 4807 O O . SER A 1 638 ? 8.432 -4.133 24.098 1.00 84.06 638 SER A O 1
ATOM 4809 N N . GLY A 1 639 ? 10.252 -2.808 24.063 1.00 89.50 639 GLY A N 1
ATOM 4810 C CA . GLY A 1 639 ? 11.017 -3.543 23.056 1.00 89.50 639 GLY A CA 1
ATOM 4811 C C . GLY A 1 639 ? 10.559 -3.249 21.627 1.00 89.50 639 GLY A C 1
ATOM 4812 O O . GLY A 1 639 ? 9.712 -2.390 21.403 1.00 89.50 639 GLY A O 1
ATOM 4813 N N . THR A 1 640 ? 11.106 -3.997 20.672 1.00 92.69 640 THR A N 1
ATOM 4814 C CA . THR A 1 640 ? 10.865 -3.822 19.230 1.00 92.69 640 THR A CA 1
ATOM 4815 C C . THR A 1 640 ? 9.756 -4.721 18.685 1.00 92.69 640 THR A C 1
ATOM 4817 O O . THR A 1 640 ? 9.556 -4.775 17.480 1.00 92.69 640 THR A O 1
ATOM 4820 N N . ASP A 1 641 ? 9.034 -5.455 19.539 1.00 94.75 641 ASP A N 1
ATOM 4821 C CA . ASP A 1 641 ? 7.968 -6.339 19.066 1.00 94.75 641 ASP A CA 1
ATOM 4822 C C . ASP A 1 641 ? 6.754 -5.518 18.576 1.00 94.75 641 ASP A C 1
ATOM 4824 O O . ASP A 1 641 ? 6.112 -4.818 19.366 1.00 94.75 641 ASP A O 1
ATOM 4828 N N . GLY A 1 642 ? 6.405 -5.605 17.292 1.00 96.19 642 GLY A N 1
ATOM 4829 C CA . GLY A 1 642 ? 5.263 -4.892 16.707 1.00 96.19 642 GLY A CA 1
ATOM 4830 C C . GLY A 1 642 ? 3.908 -5.321 17.287 1.00 96.19 642 GLY A C 1
ATOM 4831 O O . GLY A 1 642 ? 3.775 -6.401 17.876 1.00 96.19 642 GLY A O 1
ATOM 4832 N N . TRP A 1 643 ? 2.879 -4.483 17.124 1.00 97.38 643 TRP A N 1
ATOM 4833 C CA . TRP A 1 643 ? 1.526 -4.740 17.640 1.00 97.38 643 TRP A CA 1
ATOM 4834 C C . TRP A 1 643 ? 0.515 -4.959 16.533 1.00 97.38 643 TRP A C 1
ATOM 4836 O O . TRP A 1 643 ? 0.329 -4.097 15.682 1.00 97.38 643 TRP A O 1
ATOM 4846 N N . VAL A 1 644 ? -0.230 -6.060 16.645 1.00 97.94 644 VAL A N 1
ATOM 4847 C CA . VAL A 1 644 ? -1.407 -6.329 15.823 1.00 97.94 644 VAL A CA 1
ATOM 4848 C C . VAL A 1 644 ? -2.659 -6.155 16.667 1.00 97.94 644 VAL A C 1
ATOM 4850 O O . VAL A 1 644 ? -2.806 -6.804 17.707 1.00 97.94 644 VAL A O 1
ATOM 4853 N N . GLY A 1 645 ? -3.578 -5.294 16.237 1.00 96.81 645 GLY A N 1
ATOM 4854 C CA . GLY A 1 645 ? -4.743 -4.929 17.036 1.00 96.81 645 GLY A CA 1
ATOM 4855 C C . GLY A 1 645 ? -5.719 -3.991 16.335 1.00 96.81 645 GLY A C 1
ATOM 4856 O O . GLY A 1 645 ? -5.692 -3.814 15.117 1.00 96.81 645 GLY A O 1
ATOM 4857 N N . TYR A 1 646 ? -6.644 -3.441 17.119 1.00 97.06 646 TYR A N 1
ATOM 4858 C CA . TYR A 1 646 ? -7.711 -2.571 16.626 1.00 97.06 646 TYR A CA 1
ATOM 4859 C C . TYR A 1 646 ? -8.251 -1.633 17.715 1.00 97.06 646 TYR A C 1
ATOM 4861 O O . TYR A 1 646 ? -8.136 -1.903 18.911 1.00 97.06 646 TYR A O 1
ATOM 4869 N N . VAL A 1 647 ? -8.926 -0.566 17.289 1.00 95.44 647 VAL A N 1
ATOM 4870 C CA . VAL A 1 647 ? -9.792 0.290 18.111 1.00 95.44 647 VAL A CA 1
ATOM 4871 C C . VAL A 1 647 ? -11.249 -0.136 17.934 1.00 95.44 647 VAL A C 1
ATOM 4873 O O . VAL A 1 647 ? -11.686 -0.484 16.833 1.00 95.44 647 VAL A O 1
ATOM 4876 N N . GLY A 1 648 ? -11.999 -0.132 19.034 1.00 88.44 648 GLY A N 1
ATOM 4877 C CA . GLY A 1 648 ? -13.343 -0.703 19.127 1.00 88.44 648 GLY A CA 1
ATOM 4878 C C . GLY A 1 648 ? -13.349 -1.916 20.065 1.00 88.44 648 GLY A C 1
ATOM 4879 O O . GLY A 1 648 ? -12.494 -1.998 20.951 1.00 88.44 648 GLY A O 1
ATOM 4880 N N . PRO A 1 649 ? -14.267 -2.884 19.901 1.00 91.00 649 PRO A N 1
ATOM 4881 C CA . PRO A 1 649 ? -15.290 -2.999 18.857 1.00 91.00 649 PRO A CA 1
ATOM 4882 C C . PRO A 1 649 ? -16.360 -1.912 18.966 1.00 91.00 649 PRO A C 1
ATOM 4884 O O . PRO A 1 649 ? -16.799 -1.562 20.057 1.00 91.00 649 PRO A O 1
ATOM 4887 N N . PHE A 1 650 ? -16.827 -1.430 17.824 1.00 86.38 650 PHE A N 1
ATOM 4888 C CA . PHE A 1 650 ? -18.019 -0.597 17.739 1.00 86.38 650 PHE A CA 1
ATOM 4889 C C . PHE A 1 650 ? -19.196 -1.535 17.521 1.00 86.38 650 PHE A C 1
ATOM 4891 O O . PHE A 1 650 ? -19.157 -2.365 16.607 1.00 86.38 650 PHE A O 1
ATOM 4898 N N . LYS A 1 651 ? -20.258 -1.435 18.323 1.00 78.88 651 LYS A N 1
ATOM 4899 C CA . LYS A 1 651 ? -21.498 -2.121 17.942 1.00 78.88 651 LYS A CA 1
ATOM 4900 C C . LYS A 1 651 ? -21.880 -1.585 16.578 1.00 78.88 651 LYS A C 1
ATOM 4902 O O . LYS A 1 651 ? -21.866 -0.368 16.392 1.00 78.88 651 LYS A O 1
ATOM 4907 N N . ALA A 1 652 ? -22.180 -2.472 15.626 1.00 63.91 652 ALA A N 1
ATOM 4908 C CA . ALA A 1 652 ? -22.742 -2.002 14.375 1.00 63.91 652 ALA A CA 1
ATOM 4909 C C . ALA A 1 652 ? -23.909 -1.098 14.769 1.00 63.91 652 ALA A C 1
ATOM 4911 O O . ALA A 1 652 ? -24.794 -1.540 15.515 1.00 63.91 652 ALA A O 1
ATOM 4912 N N . GLU A 1 653 ? -23.876 0.180 14.356 1.00 55.59 653 GLU A N 1
ATOM 4913 C CA . GLU A 1 653 ? -25.087 0.977 14.435 1.00 55.59 653 GLU A CA 1
ATOM 4914 C C . GLU A 1 653 ? -26.133 0.078 13.809 1.00 55.59 653 GLU A C 1
ATOM 4916 O O . GLU A 1 653 ? -25.925 -0.443 12.708 1.00 55.59 653 GLU A O 1
ATOM 4921 N N . VAL A 1 654 ? -27.191 -0.209 14.563 1.00 36.53 654 VAL A N 1
ATOM 4922 C CA . VAL A 1 654 ? -28.319 -0.943 14.030 1.00 36.53 654 VAL A CA 1
ATOM 4923 C C . VAL A 1 654 ? -28.899 0.008 12.980 1.00 36.53 654 VAL A C 1
ATOM 4925 O O . VAL A 1 654 ? -29.831 0.778 13.236 1.00 36.53 654 VAL A O 1
ATOM 4928 N N . ALA A 1 655 ? -28.296 0.017 11.787 1.00 32.25 655 ALA A N 1
ATOM 4929 C CA . ALA A 1 655 ? -28.991 0.183 10.543 1.00 32.25 655 ALA A CA 1
ATOM 4930 C C . ALA A 1 655 ? -30.064 -0.868 10.690 1.00 32.25 655 ALA A C 1
ATOM 4932 O O . ALA A 1 655 ? -29.776 -2.059 10.613 1.00 32.25 655 ALA A O 1
ATOM 4933 N N . ALA A 1 656 ? -31.228 -0.412 11.152 1.00 30.25 656 ALA A N 1
ATOM 4934 C CA . ALA A 1 656 ? -32.354 -1.259 11.431 1.00 30.25 656 ALA A CA 1
ATOM 4935 C C . ALA A 1 656 ? -32.457 -2.160 10.220 1.00 30.25 656 ALA A C 1
ATOM 4937 O O . ALA A 1 656 ? -32.732 -1.684 9.117 1.00 30.25 656 ALA A O 1
ATOM 4938 N N . THR A 1 657 ? -32.145 -3.435 10.419 1.00 28.06 657 THR A N 1
ATOM 4939 C CA . THR A 1 657 ? -32.422 -4.485 9.465 1.00 28.06 657 THR A CA 1
ATOM 4940 C C . THR A 1 657 ? -33.941 -4.592 9.430 1.00 28.06 657 THR A C 1
ATOM 4942 O O . THR A 1 657 ? -34.535 -5.542 9.916 1.00 28.06 657 THR A O 1
ATOM 4945 N N . ALA A 1 658 ? -34.598 -3.580 8.866 1.00 29.50 658 ALA A N 1
ATOM 4946 C CA . ALA A 1 658 ? -35.950 -3.636 8.360 1.00 29.50 658 ALA A CA 1
ATOM 4947 C C . ALA A 1 658 ? -35.877 -4.268 6.963 1.00 29.50 658 ALA A C 1
ATOM 4949 O O . ALA A 1 658 ? -36.344 -3.724 5.973 1.00 29.50 658 ALA A O 1
ATOM 4950 N N . ILE A 1 659 ? -35.242 -5.437 6.895 1.00 31.42 659 ILE A N 1
ATOM 4951 C CA . ILE A 1 659 ? -35.378 -6.400 5.808 1.00 31.42 659 ILE A CA 1
ATOM 4952 C C . ILE A 1 659 ? -35.725 -7.721 6.492 1.00 31.42 659 ILE A C 1
ATOM 4954 O O . ILE A 1 659 ? -34.939 -8.660 6.526 1.00 31.42 659 ILE A O 1
ATOM 4958 N N . LYS A 1 660 ? -36.888 -7.756 7.155 1.00 29.83 660 LYS A N 1
ATOM 4959 C CA . LYS A 1 660 ? -37.550 -9.019 7.521 1.00 29.83 660 LYS A CA 1
ATOM 4960 C C . LYS A 1 660 ? -39.059 -8.914 7.778 1.00 29.83 660 LYS A C 1
ATOM 4962 O O . LYS A 1 660 ? -39.605 -9.738 8.494 1.00 29.83 660 LYS A O 1
ATOM 4967 N N . ALA A 1 661 ? -39.741 -7.929 7.185 1.00 28.77 661 ALA A N 1
ATOM 4968 C CA . ALA A 1 661 ? -41.207 -7.835 7.270 1.00 28.77 661 ALA A CA 1
ATOM 4969 C C . ALA A 1 661 ? -41.907 -7.344 5.985 1.00 28.77 661 ALA A C 1
ATOM 4971 O O . ALA A 1 661 ? -43.123 -7.184 5.972 1.00 28.77 661 ALA A O 1
ATOM 4972 N N . THR A 1 662 ? -41.188 -7.120 4.879 1.00 32.56 662 THR A N 1
ATOM 4973 C CA . THR A 1 662 ? -41.809 -6.680 3.614 1.00 32.56 662 THR A CA 1
ATOM 4974 C C . THR A 1 662 ? -42.104 -7.817 2.636 1.00 32.56 662 THR A C 1
ATOM 4976 O O . THR A 1 662 ? -42.927 -7.629 1.745 1.00 32.56 662 THR A O 1
ATOM 4979 N N . SER A 1 663 ? -41.546 -9.019 2.826 1.00 31.73 663 SER A N 1
ATOM 4980 C CA . SER A 1 663 ? -41.918 -10.194 2.021 1.00 31.73 663 SER A CA 1
ATOM 4981 C C . SER A 1 663 ? -43.201 -10.885 2.498 1.00 31.73 663 SER A C 1
ATOM 4983 O O . SER A 1 663 ? -43.846 -11.554 1.699 1.00 31.73 663 SER A O 1
ATOM 4985 N N . GLU A 1 664 ? -43.622 -10.692 3.754 1.00 32.94 664 GLU A N 1
ATOM 4986 C CA . GLU A 1 664 ? -44.868 -11.286 4.273 1.00 32.94 664 GLU A CA 1
ATOM 4987 C C . GLU A 1 664 ? -46.086 -10.353 4.150 1.00 32.94 664 GLU A C 1
ATOM 4989 O O . GLU A 1 664 ? -47.193 -10.836 3.940 1.00 32.94 664 GLU A O 1
ATOM 4994 N N . MET A 1 665 ? -45.919 -9.023 4.130 1.00 33.06 665 MET A N 1
ATOM 4995 C CA . MET A 1 665 ? -47.037 -8.099 3.844 1.00 33.06 665 MET A CA 1
ATOM 4996 C C . MET A 1 665 ? -47.360 -7.941 2.349 1.00 33.06 665 MET A C 1
ATOM 4998 O O . MET A 1 665 ? -48.499 -7.615 1.992 1.00 33.06 665 MET A O 1
ATOM 5002 N N . ALA A 1 666 ? -46.394 -8.194 1.459 1.00 30.14 666 ALA A N 1
ATOM 5003 C CA . ALA A 1 666 ? -46.638 -8.194 0.015 1.00 30.14 666 ALA A CA 1
ATOM 5004 C C . ALA A 1 666 ? -47.512 -9.386 -0.427 1.00 30.14 666 ALA A C 1
ATOM 5006 O O . ALA A 1 666 ? -48.275 -9.263 -1.383 1.00 30.14 666 ALA A O 1
ATOM 5007 N N . ALA A 1 667 ? -47.478 -10.505 0.306 1.00 31.19 667 ALA A N 1
ATOM 5008 C CA . ALA A 1 667 ? -48.320 -11.669 0.028 1.00 31.19 667 ALA A CA 1
ATOM 5009 C C . ALA A 1 667 ? -49.785 -11.465 0.464 1.00 31.19 667 ALA A C 1
ATOM 5011 O O . ALA A 1 667 ? -50.701 -11.978 -0.180 1.00 31.19 667 ALA A O 1
ATOM 5012 N N . THR A 1 668 ? -50.031 -10.669 1.507 1.00 30.92 668 THR A N 1
ATOM 5013 C CA . THR A 1 668 ? -51.388 -10.450 2.042 1.00 30.92 668 THR A CA 1
ATOM 5014 C C . THR A 1 668 ? -52.121 -9.294 1.353 1.00 30.92 668 THR A C 1
ATOM 5016 O O . THR A 1 668 ? -53.347 -9.300 1.277 1.00 30.92 668 THR A O 1
ATOM 5019 N N . THR A 1 669 ? -51.398 -8.340 0.75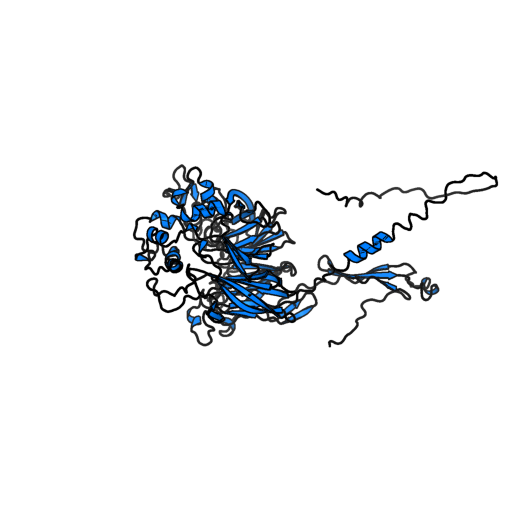6 1.00 31.00 669 THR A N 1
ATOM 5020 C CA . THR A 1 669 ? -52.017 -7.178 0.082 1.00 31.00 669 THR A CA 1
ATOM 5021 C C . THR A 1 669 ? -52.398 -7.458 -1.384 1.00 31.00 669 THR A C 1
ATOM 5023 O O . THR A 1 669 ? -53.227 -6.751 -1.954 1.00 31.00 669 THR A O 1
ATOM 5026 N N . ILE A 1 670 ? -51.882 -8.531 -1.997 1.00 30.69 670 ILE A N 1
ATOM 5027 C CA . ILE A 1 670 ? -52.258 -8.937 -3.368 1.00 30.69 670 ILE A CA 1
ATOM 5028 C C . ILE A 1 670 ? -53.544 -9.792 -3.396 1.00 30.69 670 ILE A C 1
ATOM 5030 O O . ILE A 1 670 ? -54.170 -9.918 -4.444 1.00 30.69 670 ILE A O 1
ATOM 5034 N N . LYS A 1 671 ? -54.039 -10.288 -2.251 1.00 32.69 671 LYS A N 1
ATOM 5035 C CA . LYS A 1 671 ? -55.305 -11.048 -2.188 1.00 32.69 671 LYS A CA 1
ATOM 5036 C C . LYS A 1 671 ? -56.572 -10.222 -1.927 1.00 32.69 671 LYS A C 1
ATOM 5038 O O . LYS A 1 671 ? -57.659 -10.746 -2.118 1.00 32.69 671 LYS A O 1
ATOM 5043 N N . ALA A 1 672 ? -56.467 -8.940 -1.573 1.00 32.75 672 ALA A N 1
ATOM 5044 C CA . ALA A 1 672 ? -57.639 -8.101 -1.274 1.00 32.75 672 ALA A CA 1
ATOM 5045 C C . ALA A 1 672 ? -58.082 -7.169 -2.427 1.00 32.75 672 ALA A C 1
ATOM 5047 O O . ALA A 1 672 ? -59.024 -6.398 -2.266 1.00 32.75 672 ALA A O 1
ATOM 5048 N N . LYS A 1 673 ? -57.441 -7.230 -3.606 1.00 33.44 673 LYS A N 1
ATOM 5049 C CA . LYS A 1 673 ? -57.838 -6.442 -4.796 1.00 33.44 673 LYS A CA 1
ATOM 5050 C C . LYS A 1 673 ? -58.432 -7.254 -5.953 1.00 33.44 673 LYS A C 1
ATOM 5052 O O . LYS A 1 673 ? -58.787 -6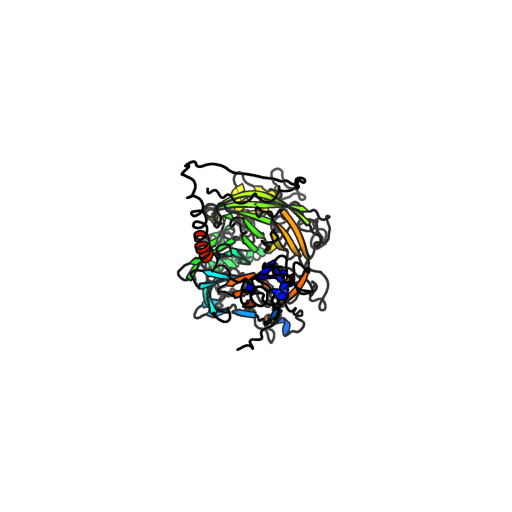.665 -6.968 1.00 33.44 673 LYS A O 1
ATOM 5057 N N . SER A 1 674 ? -58.626 -8.565 -5.792 1.00 34.41 674 SER A N 1
ATOM 5058 C CA . SER A 1 674 ? -59.346 -9.403 -6.767 1.00 34.41 674 SER A CA 1
ATOM 5059 C C . SER A 1 674 ? -60.812 -9.675 -6.405 1.00 34.41 674 SER A C 1
ATOM 5061 O O . SER A 1 674 ? -61.567 -10.092 -7.276 1.00 34.41 674 SER A O 1
ATOM 5063 N N . GLU A 1 675 ? -61.254 -9.406 -5.171 1.00 38.75 675 GLU A N 1
ATOM 5064 C CA . GLU A 1 675 ? -62.631 -9.717 -4.734 1.00 38.75 675 GLU A CA 1
ATOM 5065 C C . GLU A 1 675 ? -63.594 -8.516 -4.760 1.00 38.75 675 GLU A C 1
ATOM 5067 O O . GLU A 1 675 ? -64.805 -8.709 -4.771 1.00 38.75 675 GLU A O 1
ATOM 5072 N N . VAL A 1 676 ? -63.101 -7.280 -4.909 1.00 34.50 676 VAL A N 1
ATOM 5073 C CA . VAL A 1 676 ? -63.965 -6.086 -5.082 1.00 34.50 676 VAL A CA 1
ATOM 5074 C C . VAL A 1 676 ? -64.199 -5.737 -6.565 1.00 34.50 676 VAL A C 1
ATOM 5076 O O . VAL A 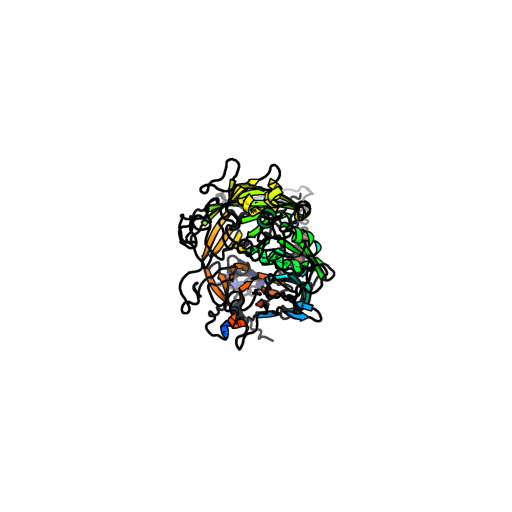1 676 ? -65.118 -4.995 -6.896 1.00 34.50 676 VAL A O 1
ATOM 5079 N N . ALA A 1 677 ? -63.441 -6.333 -7.493 1.00 32.62 677 ALA A N 1
ATOM 5080 C CA . ALA A 1 677 ? -63.662 -6.181 -8.938 1.00 32.62 677 ALA A CA 1
ATOM 5081 C C . ALA A 1 677 ? -64.617 -7.239 -9.537 1.00 32.62 677 ALA A C 1
ATOM 5083 O O . ALA A 1 677 ? -65.105 -7.056 -10.650 1.00 32.62 677 ALA A O 1
ATOM 5084 N N . ALA A 1 678 ? -64.927 -8.317 -8.805 1.00 34.88 678 ALA A N 1
ATOM 5085 C CA . ALA A 1 678 ? -65.827 -9.383 -9.263 1.00 34.88 678 ALA A CA 1
ATOM 5086 C C . ALA A 1 678 ? -67.305 -9.169 -8.868 1.00 34.88 678 ALA A C 1
ATOM 5088 O O . ALA A 1 678 ? -68.180 -9.854 -9.389 1.00 34.88 678 ALA A O 1
ATOM 5089 N N . ALA A 1 679 ? -67.609 -8.197 -7.999 1.00 36.00 679 ALA A N 1
ATOM 5090 C CA . ALA A 1 679 ? -68.977 -7.908 -7.550 1.00 36.00 679 ALA A CA 1
ATOM 5091 C C . ALA A 1 679 ? -69.704 -6.815 -8.365 1.00 36.00 679 ALA A C 1
ATOM 5093 O O . ALA A 1 679 ? -70.878 -6.552 -8.121 1.00 36.00 679 ALA A O 1
ATOM 5094 N N . SER A 1 680 ? -69.049 -6.216 -9.368 1.00 35.34 680 SER A N 1
ATOM 5095 C CA . SER A 1 680 ? -69.622 -5.123 -10.181 1.00 35.34 680 SER A CA 1
ATOM 5096 C C . SER A 1 680 ? -69.840 -5.485 -11.657 1.00 35.34 680 SER A C 1
ATOM 5098 O O . SER A 1 680 ? -70.206 -4.626 -12.455 1.00 35.34 680 SER A O 1
ATOM 5100 N N . ILE A 1 681 ? -69.650 -6.753 -12.041 1.00 32.66 681 ILE A N 1
ATOM 5101 C CA . ILE A 1 681 ? -69.875 -7.252 -13.410 1.00 32.66 681 ILE A CA 1
ATOM 5102 C C . ILE A 1 681 ? -70.745 -8.515 -13.339 1.00 32.66 681 ILE A C 1
ATOM 5104 O O . ILE A 1 681 ? -70.332 -9.615 -13.677 1.00 32.66 681 ILE A O 1
ATOM 5108 N N . SER A 1 682 ? -71.961 -8.367 -12.817 1.00 34.66 682 SER A N 1
ATOM 5109 C CA . SER A 1 682 ? -73.001 -9.406 -12.848 1.00 34.66 682 SER A CA 1
ATOM 5110 C C . SER A 1 682 ? -74.376 -8.778 -12.583 1.00 34.66 682 SER A C 1
ATOM 5112 O O . SER A 1 682 ? -75.111 -9.200 -11.695 1.00 34.66 682 SER A O 1
ATOM 5114 N N . ALA A 1 683 ? -74.726 -7.718 -13.313 1.00 34.16 683 ALA A N 1
ATOM 5115 C CA . ALA A 1 683 ? -76.082 -7.166 -13.262 1.00 34.16 683 ALA A CA 1
ATOM 5116 C C . ALA A 1 683 ? -76.447 -6.342 -14.508 1.00 34.16 683 ALA A C 1
ATOM 5118 O O . ALA A 1 683 ? -77.070 -5.298 -14.378 1.00 34.16 683 ALA A O 1
ATOM 5119 N N . ILE A 1 684 ? -76.074 -6.770 -15.723 1.00 30.55 684 ILE A N 1
ATOM 5120 C CA . ILE A 1 684 ? -76.647 -6.207 -16.962 1.00 30.55 684 ILE A CA 1
ATOM 5121 C C . ILE A 1 684 ? -76.805 -7.319 -18.011 1.00 30.55 684 ILE A C 1
ATOM 5123 O O . ILE A 1 684 ? -76.006 -7.440 -18.931 1.00 30.55 684 ILE A O 1
ATOM 5127 N N . SER A 1 685 ? -77.855 -8.134 -17.879 1.00 31.41 685 SER A N 1
ATOM 5128 C CA . SER A 1 685 ? -78.550 -8.730 -19.031 1.00 31.41 685 SER A CA 1
ATOM 5129 C C . SER A 1 685 ? -79.923 -9.267 -18.617 1.00 31.41 685 SER A C 1
ATOM 5131 O O . SER A 1 685 ? -80.046 -10.424 -18.242 1.00 31.41 685 SER A O 1
ATOM 5133 N N . THR A 1 686 ? -80.959 -8.435 -18.704 1.0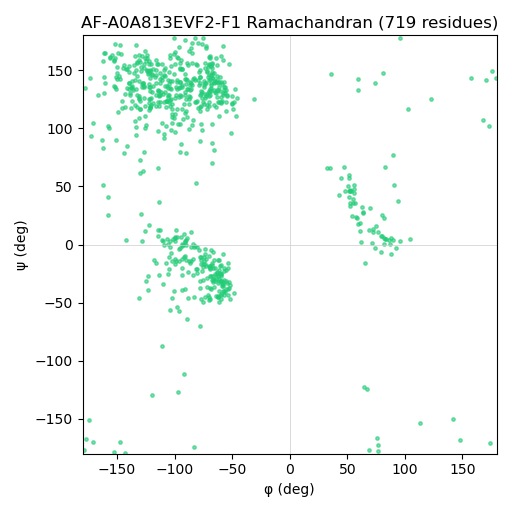0 29.70 686 THR A N 1
ATOM 5134 C CA . THR A 1 686 ? -82.287 -8.840 -19.200 1.00 29.70 686 THR A CA 1
ATOM 5135 C C . THR A 1 686 ? -83.137 -7.588 -19.363 1.00 29.70 686 THR A C 1
ATOM 5137 O O . THR A 1 686 ? -83.624 -7.007 -18.397 1.00 29.70 686 THR A O 1
ATOM 5140 N N . THR A 1 687 ? -83.311 -7.177 -20.611 1.00 30.31 687 THR A N 1
ATOM 5141 C CA . THR A 1 687 ? -84.336 -6.237 -21.047 1.00 30.31 687 THR A CA 1
ATOM 5142 C C . THR A 1 687 ? -85.700 -6.931 -21.040 1.00 30.31 687 THR A C 1
ATOM 5144 O O . THR A 1 687 ? -85.895 -7.953 -21.696 1.00 30.31 687 THR A O 1
ATOM 5147 N N . LYS A 1 688 ? -86.686 -6.350 -20.350 1.00 29.28 688 LYS A N 1
ATOM 5148 C CA . LYS A 1 688 ? -88.099 -6.484 -20.722 1.00 29.28 688 LYS A CA 1
ATOM 5149 C C . LYS A 1 688 ? -88.815 -5.163 -20.447 1.00 29.28 688 LYS A C 1
ATOM 5151 O O . LYS A 1 688 ? -88.646 -4.560 -19.395 1.00 29.28 688 LYS A O 1
ATOM 5156 N N . ALA A 1 689 ? -89.532 -4.707 -21.465 1.00 32.12 689 ALA A N 1
ATOM 5157 C CA . ALA A 1 689 ? -90.150 -3.396 -21.577 1.00 32.12 689 ALA A CA 1
ATOM 5158 C C . ALA A 1 689 ? -91.372 -3.205 -20.661 1.00 32.12 689 ALA A C 1
ATOM 5160 O O . ALA A 1 689 ? -92.150 -4.135 -20.453 1.00 32.12 689 ALA A O 1
ATOM 5161 N N . GLY A 1 690 ? -91.574 -1.962 -20.217 1.00 28.91 690 GLY A N 1
ATOM 5162 C CA . GLY A 1 690 ? -92.808 -1.425 -19.636 1.00 28.91 690 GLY A CA 1
ATOM 5163 C C . GLY A 1 690 ? -92.664 0.093 -19.406 1.00 28.91 690 GLY A C 1
ATOM 5164 O O . GLY A 1 690 ? -91.545 0.527 -19.139 1.00 28.91 690 GLY A O 1
ATOM 5165 N N . PRO A 1 691 ? -93.709 0.925 -19.592 1.00 41.91 691 PRO A N 1
ATOM 5166 C CA . PRO A 1 691 ? -93.534 2.280 -20.112 1.00 41.91 691 PRO A CA 1
ATOM 5167 C C . PRO A 1 691 ? -93.792 3.429 -19.118 1.00 41.91 691 PRO A C 1
ATOM 5169 O O . PRO A 1 691 ? -94.642 3.335 -18.245 1.00 41.91 691 PRO A O 1
ATOM 5172 N N . GLN A 1 692 ? -93.137 4.551 -19.444 1.00 30.72 692 GLN A N 1
ATOM 5173 C CA . GLN A 1 692 ? -93.575 5.954 -19.349 1.00 30.72 692 GLN A CA 1
ATOM 5174 C C . GLN A 1 692 ? -93.676 6.714 -18.013 1.00 30.72 692 GLN A C 1
ATOM 5176 O O . GLN A 1 692 ? -94.279 6.284 -17.040 1.00 30.72 692 GLN A O 1
ATOM 5181 N N . GLY A 1 693 ? -93.219 7.972 -18.124 1.00 30.14 693 GLY A N 1
ATOM 5182 C CA . GLY A 1 693 ? -93.584 9.134 -17.308 1.00 30.14 693 GLY A CA 1
ATOM 5183 C C . GLY A 1 693 ? -92.512 9.483 -16.279 1.00 30.14 693 GLY A C 1
ATOM 5184 O O . GLY A 1 693 ? -92.229 8.689 -15.401 1.00 30.14 693 GLY A O 1
ATOM 5185 N N . GLY A 1 694 ? -91.852 10.633 -16.291 1.00 30.23 694 GLY A N 1
ATOM 5186 C CA . GLY A 1 694 ? -91.999 11.858 -17.061 1.00 30.23 694 GLY A CA 1
ATOM 5187 C C . GLY A 1 694 ? -91.339 12.971 -16.242 1.00 30.23 694 GLY A C 1
ATOM 5188 O O . GLY A 1 694 ? -91.471 12.958 -15.026 1.00 30.23 694 GLY A O 1
ATOM 5189 N N . ASN A 1 695 ? -90.686 13.910 -16.937 1.00 31.23 695 ASN A N 1
ATOM 5190 C CA . ASN A 1 695 ? -90.316 15.266 -16.497 1.00 31.23 695 ASN A CA 1
ATOM 5191 C C . ASN A 1 695 ? -89.400 15.422 -15.263 1.00 31.23 695 ASN A C 1
ATOM 5193 O O . ASN A 1 695 ? -89.551 14.769 -14.248 1.00 31.23 695 ASN A O 1
ATOM 5197 N N . SER A 1 696 ? -88.462 16.359 -15.206 1.00 32.66 696 SER A N 1
ATOM 5198 C CA . SER A 1 696 ? -87.973 17.385 -16.130 1.00 32.66 696 SER A CA 1
ATOM 5199 C C . SER A 1 696 ? -86.869 18.131 -15.373 1.00 32.66 696 SER A C 1
ATOM 5201 O O . SER A 1 696 ? -87.056 18.386 -14.189 1.00 32.66 696 SER A O 1
ATOM 5203 N N . SER A 1 697 ? -85.810 18.531 -16.094 1.00 31.11 697 SER A N 1
ATOM 5204 C CA . SER A 1 697 ? -85.152 19.856 -16.026 1.00 31.11 697 SER A CA 1
ATOM 5205 C C . SER A 1 697 ? -84.558 20.308 -14.669 1.00 31.11 697 SER A C 1
ATOM 5207 O O . SER A 1 697 ? -85.227 20.294 -13.653 1.00 31.11 697 SER A O 1
ATOM 5209 N N . SER A 1 698 ? -83.338 20.830 -14.558 1.00 31.52 698 SER A N 1
ATOM 5210 C CA . SER A 1 698 ? -82.606 21.686 -15.493 1.00 31.52 698 SER A CA 1
ATOM 5211 C C . SER A 1 698 ? -81.207 21.978 -14.916 1.00 31.52 698 SER A C 1
ATOM 5213 O O . SER A 1 698 ? -81.107 22.287 -13.734 1.00 31.52 698 SER A O 1
ATOM 5215 N N . THR A 1 699 ? -80.173 21.867 -15.762 1.00 30.53 699 THR A N 1
ATOM 5216 C CA . THR A 1 699 ? -79.109 22.865 -16.064 1.00 30.53 699 THR A CA 1
ATOM 5217 C C . THR A 1 699 ? -78.577 23.782 -14.951 1.00 30.53 699 THR A C 1
ATOM 5219 O O . THR A 1 699 ? -79.349 24.369 -14.211 1.00 30.53 699 THR A O 1
ATOM 5222 N N . SER A 1 700 ? -77.316 24.203 -14.885 1.00 29.69 700 SER A N 1
ATOM 5223 C CA . SER A 1 700 ? -76.014 23.902 -15.501 1.00 29.69 700 SER A CA 1
ATOM 5224 C C . SER A 1 700 ? -75.101 25.038 -15.011 1.00 29.69 700 SER A C 1
ATOM 5226 O O . SER A 1 700 ? -75.565 26.175 -14.958 1.00 29.69 700 SER A O 1
ATOM 5228 N N . ASN A 1 701 ? -73.833 24.767 -14.692 1.00 29.97 701 ASN A N 1
ATOM 5229 C CA . ASN A 1 701 ? -72.677 25.547 -15.173 1.00 29.97 701 ASN A CA 1
ATOM 5230 C C . ASN A 1 701 ? -71.385 25.088 -14.488 1.00 29.97 701 ASN A C 1
ATOM 5232 O O . ASN A 1 701 ? -71.082 25.488 -13.369 1.00 29.97 701 ASN A O 1
ATOM 5236 N N . MET A 1 702 ? -70.589 24.299 -15.209 1.00 25.89 702 MET A N 1
ATOM 5237 C CA . MET A 1 702 ? -69.147 24.207 -14.997 1.00 25.89 702 MET A CA 1
ATOM 5238 C C . MET A 1 702 ? -68.513 23.700 -16.295 1.00 25.89 702 MET A C 1
ATOM 5240 O O . MET A 1 702 ? -68.581 22.512 -16.576 1.00 25.89 702 MET A O 1
ATOM 5244 N N . GLN A 1 703 ? -67.944 24.594 -17.107 1.00 29.09 703 GLN A N 1
ATOM 5245 C CA . GLN A 1 703 ? -66.929 24.246 -18.108 1.00 29.09 703 GLN A CA 1
ATOM 5246 C C . GLN A 1 703 ? -66.098 25.483 -18.472 1.00 29.09 703 GLN A C 1
ATOM 5248 O O . GLN A 1 703 ? -66.544 26.348 -19.216 1.00 29.09 703 GLN A O 1
ATOM 5253 N N . ALA A 1 704 ? -64.900 25.533 -17.889 1.00 28.38 704 ALA A N 1
ATOM 5254 C CA . ALA A 1 704 ? -63.627 26.051 -18.405 1.00 28.38 704 ALA A CA 1
ATOM 5255 C C . ALA A 1 704 ? -62.698 26.126 -17.177 1.00 28.38 704 ALA A C 1
ATOM 5257 O O . ALA A 1 704 ? -62.906 26.929 -16.276 1.00 28.38 704 ALA A O 1
ATOM 5258 N N . SER A 1 705 ? -61.706 25.255 -17.021 1.00 27.16 705 SER A N 1
ATOM 5259 C CA . SER A 1 705 ? -60.435 25.445 -17.717 1.00 27.16 705 SER A CA 1
ATOM 5260 C C . SER A 1 705 ? -59.632 24.143 -17.780 1.00 27.16 705 SER A C 1
ATOM 5262 O O . SER A 1 705 ? -59.419 23.470 -16.776 1.00 27.16 705 SER A O 1
ATOM 5264 N N . PHE A 1 706 ? -59.175 23.834 -18.991 1.00 28.92 706 PHE A N 1
ATOM 5265 C CA . PHE A 1 706 ? -58.079 22.926 -19.312 1.00 28.92 706 PHE A CA 1
ATOM 5266 C C . PHE A 1 706 ? -56.740 23.585 -18.948 1.00 28.92 706 PHE A C 1
ATOM 5268 O O . PHE A 1 706 ? -56.494 24.682 -19.440 1.00 28.92 706 PHE A O 1
ATOM 5275 N N . LEU A 1 707 ? -55.874 22.914 -18.179 1.00 26.11 707 LEU A N 1
ATOM 5276 C CA . LEU A 1 707 ? -54.440 22.701 -18.470 1.00 26.11 707 LEU A CA 1
ATOM 5277 C C . LEU A 1 707 ? -53.752 21.966 -17.303 1.00 26.11 707 LEU A C 1
ATOM 5279 O O . LEU A 1 707 ? -54.088 22.188 -16.147 1.00 26.11 707 LEU A O 1
ATOM 5283 N N . ALA A 1 708 ? -52.729 21.175 -17.644 1.00 24.83 708 ALA A N 1
ATOM 5284 C CA . ALA A 1 708 ? -51.752 20.520 -16.763 1.00 24.83 708 ALA A CA 1
ATOM 5285 C C . ALA A 1 708 ? -52.166 19.186 -16.103 1.00 24.83 708 ALA A C 1
ATOM 5287 O O . ALA A 1 708 ? -52.210 19.049 -14.886 1.00 24.83 708 ALA A O 1
ATOM 5288 N N . LEU A 1 709 ? -52.335 18.148 -16.930 1.00 26.69 709 LEU A N 1
ATOM 5289 C CA . LEU A 1 709 ? -52.054 16.768 -16.519 1.00 26.69 709 LEU A CA 1
ATOM 5290 C C . LEU A 1 709 ? -51.162 16.100 -17.575 1.00 26.69 709 LEU A C 1
ATOM 5292 O O . LEU A 1 709 ? -51.597 15.299 -18.395 1.00 26.69 709 LEU A O 1
ATOM 5296 N N . ALA A 1 710 ? -49.899 16.511 -17.590 1.00 28.67 710 ALA A N 1
ATOM 5297 C CA . ALA A 1 710 ? -48.815 15.812 -18.260 1.00 28.67 710 ALA A CA 1
ATOM 5298 C C . ALA A 1 710 ? -47.563 16.022 -17.408 1.00 28.67 710 ALA A C 1
ATOM 5300 O O . ALA A 1 710 ? -47.202 17.166 -17.151 1.00 28.67 710 ALA A O 1
ATOM 5301 N N . VAL A 1 711 ? -46.959 14.903 -16.993 1.00 28.19 711 VAL A N 1
ATOM 5302 C CA . VAL A 1 711 ? -45.705 14.687 -16.240 1.00 28.19 711 VAL A CA 1
ATOM 5303 C C . VAL A 1 711 ? -46.002 13.901 -14.957 1.00 28.19 711 VAL A C 1
ATOM 5305 O O . VAL A 1 711 ? -46.831 14.305 -14.154 1.00 28.19 711 VAL A O 1
ATOM 5308 N N . LEU A 1 712 ? -45.283 12.782 -14.800 1.00 25.88 712 LEU A N 1
ATOM 5309 C CA . LEU A 1 712 ? -45.352 11.753 -13.746 1.00 25.88 712 LEU A CA 1
ATOM 5310 C C . LEU A 1 712 ? -46.290 10.562 -13.991 1.00 25.88 712 LEU A C 1
ATOM 5312 O O . LEU A 1 712 ? -47.026 10.170 -13.103 1.00 25.88 712 LEU A O 1
ATOM 5316 N N . PHE A 1 713 ? -46.171 9.901 -15.144 1.00 26.75 713 PHE A N 1
ATOM 5317 C CA . PHE A 1 713 ? -46.304 8.436 -15.207 1.00 26.75 713 PHE A CA 1
ATOM 5318 C C . PHE A 1 713 ? -45.452 7.899 -16.359 1.00 26.75 713 PHE A C 1
ATOM 5320 O O . PHE A 1 713 ? -45.891 7.827 -17.501 1.00 26.75 713 PHE A O 1
ATOM 5327 N N . SER A 1 714 ? -44.194 7.569 -16.065 1.00 25.34 714 SER A N 1
ATOM 5328 C CA . SER A 1 714 ? -43.333 6.725 -16.904 1.00 25.34 714 SER A CA 1
ATOM 5329 C C . SER A 1 714 ? -42.171 6.221 -16.055 1.00 25.34 714 SER A C 1
ATOM 5331 O O . SER A 1 714 ? -41.097 6.810 -16.046 1.00 25.34 714 SER A O 1
ATOM 5333 N N . ALA A 1 715 ? -42.406 5.151 -15.302 1.00 26.11 715 ALA A N 1
ATOM 5334 C CA . ALA A 1 715 ? -41.369 4.211 -14.901 1.00 26.11 715 ALA A CA 1
ATOM 5335 C C . ALA A 1 715 ? -42.036 2.902 -14.463 1.00 26.11 715 ALA A C 1
ATOM 5337 O O . ALA A 1 715 ? -43.075 2.920 -13.808 1.00 26.11 715 ALA A O 1
ATOM 5338 N N . VAL A 1 716 ? -41.361 1.798 -14.775 1.00 27.62 716 VAL A N 1
ATOM 5339 C CA . VAL A 1 716 ? -41.650 0.403 -14.411 1.00 27.62 716 VAL A CA 1
ATOM 5340 C C . VAL A 1 716 ? -42.545 -0.362 -15.395 1.00 27.62 716 VAL A C 1
ATOM 5342 O O . VAL A 1 716 ? -43.697 -0.682 -15.126 1.00 27.62 716 VAL A O 1
ATOM 5345 N N . ALA A 1 717 ? -41.933 -0.771 -16.506 1.00 26.14 717 ALA A N 1
ATOM 5346 C CA . ALA A 1 717 ? -42.186 -2.085 -17.086 1.00 26.14 717 ALA A CA 1
ATOM 5347 C C . ALA A 1 717 ? -40.849 -2.840 -17.145 1.00 26.14 717 ALA A C 1
ATOM 5349 O O . ALA A 1 717 ? -39.892 -2.389 -17.769 1.00 26.14 717 ALA A O 1
ATOM 5350 N N . PHE A 1 718 ? -40.795 -3.957 -16.423 1.00 29.84 718 PHE A N 1
ATOM 5351 C CA . PHE A 1 718 ? -39.762 -4.983 -16.506 1.00 29.84 718 PHE A CA 1
ATOM 5352 C C . PHE A 1 718 ? -39.868 -5.720 -17.847 1.00 29.84 718 PHE A C 1
ATOM 5354 O O . PHE A 1 718 ? -40.970 -6.082 -18.256 1.00 29.84 718 PHE A O 1
ATOM 5361 N N . SER A 1 719 ? -38.732 -6.082 -18.436 1.00 26.77 719 SER A N 1
ATOM 5362 C CA . SER A 1 719 ? -38.636 -7.313 -19.221 1.00 26.77 719 SER A CA 1
ATOM 5363 C C . SER A 1 719 ? -37.251 -7.928 -19.057 1.00 26.77 719 SER A C 1
ATOM 5365 O O . SER A 1 719 ? -36.241 -7.329 -19.412 1.00 26.77 719 SER A O 1
ATOM 5367 N N . SER A 1 720 ? -37.266 -9.130 -18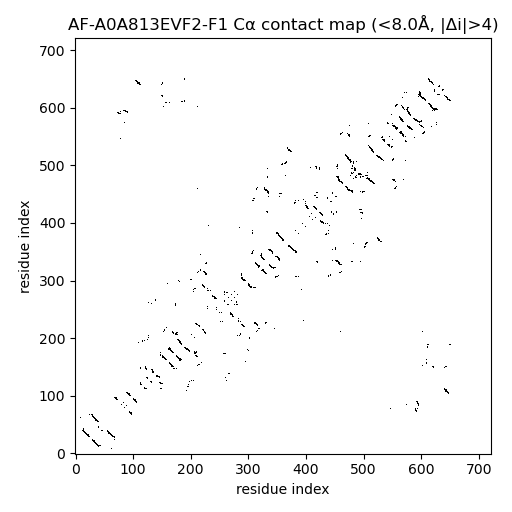.494 1.00 31.98 720 SER A N 1
ATOM 5368 C CA . SER A 1 720 ? -36.290 -10.206 -18.642 1.00 31.98 720 SER A CA 1
ATOM 5369 C C . SER A 1 720 ? -35.593 -10.244 -20.007 1.00 31.98 720 SER A C 1
ATOM 5371 O O . SER A 1 720 ? -36.296 -10.346 -21.013 1.00 31.98 720 SER A O 1
ATOM 5373 N N . VAL A 1 721 ? -34.255 -10.213 -20.001 1.00 32.25 721 VAL A N 1
ATOM 5374 C CA . VAL A 1 721 ? -33.273 -11.166 -20.575 1.00 32.25 721 VAL A CA 1
ATOM 5375 C C . VAL A 1 721 ? -31.912 -10.816 -19.976 1.00 32.25 721 VAL A C 1
ATOM 5377 O O . VAL A 1 721 ? -31.609 -9.603 -19.909 1.00 32.25 721 VAL A O 1
#

Mean predicted aligned error: 11.12 Å

Nearest PDB structures (foldseek):
  5c2v-assembly1_B  TM=4.722E-01  e=1.357E-04  Candidatus Kuenenia stuttgartensis
  7phw-assembly2_D  TM=2.792E-01  e=8.225E-01  Plasmodium falciparum 3D7

Solvent-accessible surface area (backbone atoms only — not comparable to full-atom values): 38211 Å² total; per-residue (Å²): 130,81,84,88,77,86,77,87,87,79,85,76,62,64,54,42,47,79,44,76,76,40,79,47,74,63,61,92,55,22,26,34,42,32,36,35,38,37,47,22,15,64,81,70,44,59,72,57,34,75,40,93,88,46,85,39,58,66,64,46,82,52,65,52,67,78,39,78,56,49,62,60,44,72,39,65,49,79,77,71,84,47,78,71,50,33,58,32,80,45,54,21,58,32,38,30,39,47,87,68,53,71,45,79,40,46,78,44,72,55,44,43,33,66,41,73,56,81,97,42,47,39,45,54,33,58,23,67,84,71,45,79,29,51,34,63,52,92,62,49,42,77,48,93,47,70,29,56,23,30,22,40,31,18,58,47,80,38,73,54,90,93,43,38,33,31,43,32,22,17,21,36,58,54,48,21,44,41,31,41,25,45,40,47,64,42,90,88,68,44,51,66,42,70,72,54,75,40,78,55,70,36,53,95,54,67,48,49,45,29,20,37,34,47,39,70,39,92,85,58,33,40,30,37,19,5,30,74,39,57,64,46,55,69,47,56,84,40,54,87,44,81,41,42,30,79,36,87,93,30,48,94,48,38,54,62,53,48,28,34,35,36,65,72,42,73,58,38,40,65,78,43,31,50,59,59,37,45,74,60,60,50,44,48,63,53,40,10,39,39,29,36,41,42,80,44,92,89,72,51,60,50,62,45,72,32,44,22,67,30,33,45,17,23,24,21,48,44,59,39,96,77,38,26,42,29,44,38,34,27,43,58,34,20,24,47,50,38,40,30,39,30,75,43,69,78,40,66,51,29,24,37,31,26,31,32,30,56,47,56,72,38,63,76,67,32,58,51,66,62,36,32,29,41,41,48,77,44,81,62,38,74,38,33,22,68,67,46,59,70,37,31,84,66,66,51,46,76,74,30,38,47,78,52,79,60,56,94,90,37,48,56,92,86,37,40,51,21,15,32,68,62,70,29,67,41,17,37,30,72,38,91,92,23,56,59,54,26,39,34,67,42,23,54,53,42,32,29,68,73,62,17,40,18,26,43,26,32,28,28,20,60,26,62,37,85,85,78,35,34,34,36,37,18,22,22,29,42,33,34,16,28,20,70,44,20,49,76,83,38,87,34,51,62,44,30,43,33,36,74,59,50,39,34,24,42,58,36,83,13,11,29,37,29,38,27,42,38,45,98,86,69,46,64,44,28,42,28,44,69,49,52,25,46,72,59,74,35,88,94,62,70,18,39,27,40,90,88,54,43,39,10,26,28,28,30,21,47,36,79,94,60,48,31,36,36,38,13,9,50,46,82,40,37,61,50,20,40,32,33,38,36,33,71,86,79,69,47,76,36,40,40,31,35,32,24,36,16,12,31,31,31,36,35,37,67,45,74,60,61,95,61,17,22,37,40,30,45,16,34,21,25,30,18,62,75,36,63,53,76,49,35,78,38,93,87,45,81,43,42,55,9,42,41,38,29,39,50,53,38,71,45,75,76,70,71,77,83,79,79,62,65,78,65,54,57,63,61,63,67,66,69,67,63,67,72,68,63,75,78,75,82,85,86,88,81,91,77,90,85,84,86,88,78,89,76,88,78,90,86,92,87,88,85,82,92,83,86,93,81,88,90,88,90,82,88,80,88,76,94,131